Protein AF-A0A7S1DX86-F1 (afdb_monomer)

Foldseek 3Di:
DFDDQDDDVLQQFAFQVNLCVLQVWDWLADPLLRLVFTAPAEAEPPDDQVVVQVVQQDPPVPPPPPPDPLVPQDPVNLVVLVVLQCVQPPPNPQKHFLVCLCVSCVVSVHRDDSVLSVVLVPPDVPVVPPRIDGSVRSSVSVSVVVPDDDNDPDHAYEYEYAQVPVVNVVSVQVQCLDPSGGHHRAYEHELDDPVSDDVVVSVVRVPLSGLHIYIYHNHHRVVSVVSSVVCPPPGHDDDPSNVSSVVVVVVSCVVRDDVVVVVVVVPPDPDDPFCALVNLLVVLQVVLQVPAFEEEELCLLDLLLLQLLLVCVVSNRYAYEYEDDPVNSVSSCSSSVGDPVRHRYYHQVPDPCNVVLLVVLCVLCVVPPDDSVNSSVCSNPPSLLVSLSCCLVVVGQEYEYALPDPPCSNVVSLCSRQNFDPPDNDKAFWKFWRFRGHTATFIRAHPFAADFLCRLLRRLVQQCVLCVLSVHHAQEAQEDPDFDDPDDDDLQVRSVSSQVVNCVVPVPGNYDDPDHPCQQQQPVVVCVRVPPDDGPGTNPHRYYYYRGNVRRNVVSVVCCVVSVTDIAARFMTRGLGGGGHDHNPDGSVNSNSNVSSSSSVSVVSVVVVVVD

Nearest PDB structures (foldseek):
  7t88-assembly1_A-2  TM=9.605E-01  e=1.646E-39  Escherichia coli str. K-12 substr. MG1655
  6iox-assembly1_B  TM=9.147E-01  e=5.702E-37  Porphyromonas gingivalis ATCC 33277
  4e4r-assembly1_A-2  TM=9.134E-01  e=2.341E-32  Staphylococcus aureus subsp. aureus MRSA252
  1r5j-assembly1_A  TM=9.323E-01  e=1.615E-31  Streptococcus pyogenes
  1vmi-assembly1_A-2  TM=9.062E-01  e=8.596E-29  Escherichia coli

Radius of gyration: 32.26 Å; Cα contacts (8 Å, |Δi|>4): 1040; chains: 1; bounding box: 68×78×104 Å

Mean predicted aligned error: 15.47 Å

Structure (mmCIF, N/CA/C/O backbone):
data_AF-A0A7S1DX86-F1
#
_entry.id   AF-A0A7S1DX86-F1
#
loop_
_atom_site.group_PDB
_atom_site.id
_atom_site.type_symbol
_atom_site.label_atom_id
_atom_site.label_alt_id
_atom_site.label_comp_id
_atom_site.label_asym_id
_atom_site.label_entity_id
_atom_site.label_seq_id
_atom_site.pdbx_PDB_ins_code
_atom_site.Cartn_x
_atom_site.Cartn_y
_atom_site.Cartn_z
_atom_site.occupancy
_atom_site.B_iso_or_equiv
_atom_site.auth_seq_id
_atom_site.auth_comp_id
_atom_site.auth_asym_id
_atom_site.auth_atom_id
_atom_site.pdbx_PDB_model_num
ATOM 1 N N . TRP A 1 1 ? -12.468 -33.296 -15.228 1.00 53.78 1 TRP A N 1
ATOM 2 C CA . TRP A 1 1 ? -12.175 -32.523 -14.002 1.00 53.78 1 TRP A CA 1
ATOM 3 C C . TRP A 1 1 ? -10.923 -31.659 -14.147 1.00 53.78 1 TRP A C 1
ATOM 5 O O . TRP A 1 1 ? -10.935 -30.547 -13.643 1.00 53.78 1 TRP A O 1
ATOM 15 N N . ILE A 1 2 ? -9.904 -32.095 -14.901 1.00 43.06 2 ILE A N 1
ATOM 16 C CA . ILE A 1 2 ? -8.851 -31.226 -15.455 1.00 43.06 2 ILE A CA 1
ATOM 17 C C . ILE A 1 2 ? -9.081 -31.179 -16.971 1.00 43.06 2 ILE A C 1
ATOM 19 O O . ILE A 1 2 ? -9.134 -32.238 -17.597 1.00 43.06 2 ILE A O 1
ATOM 23 N N . ARG A 1 3 ? -9.320 -29.993 -17.547 1.00 50.56 3 ARG A N 1
ATOM 24 C CA . ARG A 1 3 ? -9.174 -29.810 -19.001 1.00 50.56 3 ARG A CA 1
ATOM 25 C C . ARG A 1 3 ? -7.678 -29.865 -19.293 1.00 50.56 3 ARG A C 1
ATOM 27 O O . ARG A 1 3 ? -6.900 -29.395 -18.467 1.00 50.56 3 ARG A O 1
ATOM 34 N N . THR A 1 4 ? -7.284 -30.490 -20.399 1.00 55.62 4 THR A N 1
ATOM 35 C CA . THR A 1 4 ? -5.900 -30.520 -20.894 1.00 55.62 4 THR A CA 1
ATOM 36 C C . THR A 1 4 ? -5.241 -29.169 -20.622 1.00 55.62 4 THR A C 1
ATOM 38 O O . THR A 1 4 ? -5.760 -28.149 -21.073 1.00 55.62 4 THR A O 1
ATOM 41 N N . MET A 1 5 ? -4.183 -29.143 -19.801 1.00 60.25 5 MET A N 1
ATOM 42 C CA . MET A 1 5 ? -3.548 -27.874 -19.453 1.00 60.25 5 MET A CA 1
ATOM 43 C C . MET A 1 5 ? -2.946 -27.278 -20.727 1.00 60.25 5 MET A C 1
ATOM 45 O O . MET A 1 5 ? -2.151 -27.963 -21.378 1.00 60.25 5 MET A O 1
ATOM 49 N N . PRO A 1 6 ? -3.329 -26.049 -21.109 1.00 65.81 6 PRO A N 1
ATOM 50 C CA . PRO A 1 6 ? -2.783 -25.412 -22.290 1.00 65.81 6 PRO A CA 1
ATOM 51 C C . PRO A 1 6 ? -1.278 -25.207 -22.123 1.00 65.81 6 PRO A C 1
ATOM 53 O O . PRO A 1 6 ? -0.773 -24.956 -21.025 1.00 65.81 6 PRO A O 1
ATOM 56 N N . VAL A 1 7 ? -0.558 -25.324 -23.234 1.00 65.62 7 VAL A N 1
ATOM 57 C CA . VAL A 1 7 ? 0.854 -24.965 -23.289 1.00 65.62 7 VAL A CA 1
ATOM 58 C C . VAL A 1 7 ? 0.942 -23.443 -23.352 1.00 65.62 7 VAL A C 1
ATOM 60 O O . VAL A 1 7 ? 0.436 -22.844 -24.294 1.00 65.62 7 VAL A O 1
ATOM 63 N N . ASP A 1 8 ? 1.586 -22.821 -22.363 1.00 67.69 8 ASP A N 1
ATOM 64 C CA . ASP A 1 8 ? 1.852 -21.380 -22.368 1.00 67.69 8 ASP A CA 1
ATOM 65 C C . ASP A 1 8 ? 3.330 -21.115 -22.703 1.00 67.69 8 ASP A C 1
ATOM 67 O O . ASP A 1 8 ? 4.223 -21.623 -22.002 1.00 67.69 8 ASP A O 1
ATOM 71 N N . PRO A 1 9 ? 3.619 -20.329 -23.756 1.00 66.12 9 PRO A N 1
ATOM 72 C CA . PRO A 1 9 ? 4.985 -20.035 -24.169 1.00 66.12 9 PRO A CA 1
ATOM 73 C C . PRO A 1 9 ? 5.786 -19.329 -23.067 1.00 66.12 9 PRO A C 1
ATOM 75 O O . PRO A 1 9 ? 6.972 -19.617 -22.913 1.00 66.12 9 PRO A O 1
ATOM 78 N N . ARG A 1 10 ? 5.160 -18.507 -22.210 1.00 70.56 10 ARG A N 1
ATOM 79 C CA . ARG A 1 10 ? 5.837 -17.800 -21.104 1.00 70.56 10 ARG A CA 1
ATOM 80 C C . ARG A 1 10 ? 6.466 -18.763 -20.096 1.00 70.56 10 ARG A C 1
ATOM 82 O O . ARG A 1 10 ? 7.484 -18.442 -19.493 1.00 70.56 10 ARG A O 1
ATOM 89 N N . ILE A 1 11 ? 5.898 -19.959 -19.925 1.00 73.94 11 ILE A N 1
ATOM 90 C CA . ILE A 1 11 ? 6.455 -21.001 -19.046 1.00 73.94 11 ILE A CA 1
ATOM 91 C C . ILE A 1 11 ? 7.601 -21.747 -19.738 1.00 73.94 11 ILE A C 1
ATOM 93 O O . ILE A 1 11 ? 8.579 -22.133 -19.086 1.00 73.94 11 ILE A O 1
ATOM 97 N N . ARG A 1 12 ? 7.492 -21.946 -21.057 1.00 71.81 12 ARG A N 1
ATOM 98 C CA . ARG A 1 12 ? 8.468 -22.703 -21.846 1.00 71.81 12 ARG A CA 1
ATOM 99 C C . ARG A 1 12 ? 9.730 -21.918 -22.190 1.00 71.81 12 ARG A C 1
ATOM 101 O O . ARG A 1 12 ? 10.782 -22.530 -22.360 1.00 71.81 12 ARG A O 1
ATOM 108 N N . ILE A 1 13 ? 9.662 -20.594 -22.276 1.00 71.25 13 ILE A N 1
ATOM 109 C CA . ILE A 1 13 ? 10.838 -19.787 -22.609 1.00 71.25 13 ILE A CA 1
ATOM 110 C C . ILE A 1 13 ? 11.836 -19.822 -21.448 1.00 71.25 13 ILE A C 1
ATOM 112 O O . ILE A 1 13 ? 11.458 -19.695 -20.286 1.00 71.25 13 ILE A O 1
ATOM 116 N N . ARG A 1 14 ? 13.126 -20.008 -21.739 1.00 77.50 14 ARG A N 1
ATOM 117 C CA . ARG A 1 14 ? 14.177 -19.999 -20.710 1.00 77.50 14 ARG A CA 1
ATOM 118 C C . ARG A 1 14 ? 14.487 -18.570 -20.280 1.00 77.50 14 ARG A C 1
ATOM 120 O O . ARG A 1 14 ? 14.616 -17.680 -21.120 1.00 77.50 14 ARG A O 1
ATOM 127 N N . THR A 1 15 ? 14.637 -18.352 -18.980 1.00 81.00 15 THR A N 1
ATOM 128 C CA . THR A 1 15 ? 15.178 -17.094 -18.463 1.00 81.00 15 THR A CA 1
ATOM 129 C C . THR A 1 15 ? 16.685 -17.046 -18.684 1.00 81.00 15 THR A C 1
ATOM 131 O O . THR A 1 15 ? 17.355 -18.078 -18.813 1.00 81.00 15 THR A O 1
ATOM 134 N N . LEU A 1 16 ? 17.253 -15.844 -18.683 1.00 84.25 16 LEU A N 1
ATOM 135 C CA . LEU A 1 16 ? 18.700 -15.682 -18.749 1.00 84.25 16 LEU A CA 1
ATOM 136 C C . LEU A 1 16 ? 19.393 -16.321 -17.537 1.00 84.25 16 LEU A C 1
ATOM 138 O O . LEU A 1 16 ? 20.502 -16.833 -17.670 1.00 84.25 16 LEU A O 1
ATOM 142 N N . ARG A 1 17 ? 18.723 -16.382 -16.377 1.00 86.31 17 ARG A N 1
ATOM 143 C CA . ARG A 1 17 ? 19.208 -17.126 -15.206 1.00 86.31 17 ARG A CA 1
ATOM 144 C C . ARG A 1 17 ? 19.349 -18.621 -15.469 1.00 86.31 17 ARG A C 1
ATOM 146 O O . ARG A 1 17 ? 20.332 -19.220 -15.043 1.00 86.31 17 ARG A O 1
ATOM 153 N N . GLU A 1 18 ? 18.389 -19.235 -16.153 1.00 82.50 18 GLU A N 1
ATOM 154 C CA . GLU A 1 18 ? 18.486 -20.652 -16.515 1.00 82.50 18 GLU A CA 1
ATOM 155 C C . GLU A 1 18 ? 19.682 -20.904 -17.435 1.00 82.50 18 GLU A C 1
ATOM 157 O O . GLU A 1 18 ? 20.451 -21.834 -17.191 1.00 82.50 18 GLU A O 1
ATOM 162 N N . VAL A 1 19 ? 19.883 -20.038 -18.433 1.00 84.12 19 VAL A N 1
ATOM 163 C CA . VAL A 1 19 ? 21.041 -20.106 -19.337 1.00 84.12 19 VAL A CA 1
ATOM 164 C C . VAL A 1 19 ? 22.348 -19.924 -18.560 1.00 84.12 19 VAL A C 1
ATOM 166 O O . VAL A 1 19 ? 23.254 -20.748 -18.676 1.00 84.12 19 VAL A O 1
ATOM 169 N N . ALA A 1 20 ? 22.429 -18.906 -17.701 1.00 87.62 20 ALA A N 1
ATOM 170 C CA . ALA A 1 20 ? 23.599 -18.626 -16.875 1.00 87.62 20 ALA A CA 1
ATOM 171 C C . ALA A 1 20 ? 23.977 -19.810 -15.973 1.00 87.62 20 ALA A C 1
ATOM 173 O O . ALA A 1 20 ? 25.145 -20.193 -15.913 1.00 87.62 20 ALA A O 1
ATOM 174 N N . ASN A 1 21 ? 22.989 -20.421 -15.312 1.00 85.50 21 ASN A N 1
ATOM 175 C CA . ASN A 1 21 ? 23.203 -21.551 -14.410 1.00 85.50 21 ASN A CA 1
ATOM 176 C C . ASN A 1 21 ? 23.765 -22.774 -15.135 1.00 85.50 21 ASN A C 1
ATOM 178 O O . ASN A 1 21 ? 24.644 -23.445 -14.600 1.00 85.50 21 ASN A O 1
ATOM 182 N N . VAL A 1 22 ? 23.273 -23.074 -16.341 1.00 80.94 22 VAL A N 1
ATOM 183 C CA . VAL A 1 22 ? 23.769 -24.232 -17.095 1.00 80.94 22 VAL A CA 1
ATOM 184 C C . VAL A 1 22 ? 25.168 -23.984 -17.647 1.00 80.94 22 VAL A C 1
ATOM 186 O O . VAL A 1 22 ? 26.001 -24.888 -17.648 1.00 80.94 22 VAL A O 1
ATOM 189 N N . LEU A 1 23 ? 25.453 -22.757 -18.076 1.00 84.38 23 LEU A N 1
ATOM 190 C CA . LEU A 1 23 ? 26.780 -22.401 -18.568 1.00 84.38 23 LEU A CA 1
ATOM 191 C C . LEU A 1 23 ? 27.818 -22.233 -17.451 1.00 84.38 23 LEU A C 1
ATOM 193 O O . LEU A 1 23 ? 29.010 -22.180 -17.746 1.00 84.38 23 LEU A O 1
ATOM 197 N N . GLY A 1 24 ? 27.391 -22.137 -16.187 1.00 87.06 24 GLY A N 1
ATOM 198 C CA . GLY A 1 24 ? 28.270 -21.744 -15.086 1.00 87.06 24 GLY A CA 1
ATOM 199 C C . GLY A 1 24 ? 28.782 -20.310 -15.250 1.00 87.06 24 GLY A C 1
ATOM 200 O O . GLY A 1 24 ? 29.927 -20.017 -14.911 1.00 87.06 24 GLY A O 1
ATOM 201 N N . ALA A 1 25 ? 27.957 -19.432 -15.828 1.00 89.88 25 ALA A N 1
ATOM 202 C CA . ALA A 1 25 ? 28.346 -18.076 -16.179 1.00 89.88 25 ALA A CA 1
ATOM 203 C C . ALA A 1 25 ? 28.514 -17.183 -14.949 1.00 89.88 25 ALA A C 1
ATOM 205 O O . ALA A 1 25 ? 27.690 -17.179 -14.032 1.00 89.88 25 ALA A O 1
ATOM 206 N N . GLN A 1 26 ? 29.570 -16.372 -14.961 1.00 92.50 26 GLN A N 1
ATOM 207 C CA . GLN A 1 26 ? 29.773 -15.322 -13.977 1.00 92.50 26 GLN A CA 1
ATOM 208 C C . GLN A 1 26 ? 29.007 -14.073 -14.412 1.00 92.50 26 GLN A C 1
ATOM 210 O O . GLN A 1 26 ? 29.209 -13.560 -15.510 1.00 92.50 26 GLN A O 1
ATOM 215 N N . VAL A 1 27 ? 28.157 -13.554 -13.532 1.00 91.06 27 VAL A N 1
ATOM 216 C CA . VAL A 1 27 ? 27.416 -12.314 -13.781 1.00 91.06 27 VAL A CA 1
ATOM 217 C C . VAL A 1 27 ? 28.327 -11.131 -13.469 1.00 91.06 27 VAL A C 1
ATOM 219 O O . VAL A 1 27 ? 28.878 -11.033 -12.370 1.00 91.06 27 VAL A O 1
ATOM 222 N N . LEU A 1 28 ? 28.522 -10.251 -14.447 1.00 88.94 28 LEU A N 1
ATOM 223 C CA . LEU A 1 28 ? 29.328 -9.041 -14.299 1.00 88.94 28 LEU A CA 1
ATOM 224 C C . LEU A 1 28 ? 28.473 -7.856 -13.842 1.00 88.94 28 LEU A C 1
ATOM 226 O O . LEU A 1 28 ? 28.919 -7.105 -12.975 1.00 88.94 28 LEU A O 1
ATOM 230 N N . CYS A 1 29 ? 27.256 -7.732 -14.380 1.00 87.50 29 CYS A N 1
ATOM 231 C CA . CYS A 1 29 ? 26.231 -6.771 -13.967 1.00 87.50 29 CYS A CA 1
ATOM 232 C C . CYS A 1 29 ? 24.814 -7.283 -14.307 1.00 87.50 29 CYS A C 1
ATOM 234 O O . CYS A 1 29 ? 24.656 -8.257 -15.047 1.00 87.50 29 CYS A O 1
ATOM 236 N N . GLY A 1 30 ? 23.783 -6.630 -13.759 1.00 82.75 30 GLY A N 1
ATOM 237 C CA . GLY A 1 30 ? 22.378 -6.929 -14.067 1.00 82.75 30 GLY A CA 1
ATOM 238 C C . GLY A 1 30 ? 21.808 -8.180 -13.381 1.00 82.75 30 GLY A C 1
ATOM 239 O O . GLY A 1 30 ? 21.015 -8.913 -13.970 1.00 82.75 30 GLY A O 1
ATOM 240 N N . GLN A 1 31 ? 22.234 -8.461 -12.142 1.00 83.50 31 GLN A N 1
ATOM 241 C CA . GLN A 1 31 ? 21.827 -9.654 -11.383 1.00 83.50 31 GLN A CA 1
ATOM 242 C C . GLN A 1 31 ? 20.303 -9.752 -11.190 1.00 83.50 31 GLN A C 1
ATOM 244 O O . GLN A 1 31 ? 19.738 -10.850 -11.249 1.00 83.50 31 GLN A O 1
ATOM 249 N N . GLU A 1 32 ? 19.648 -8.616 -10.948 1.00 76.44 32 GLU A N 1
ATOM 250 C CA . GLU A 1 32 ? 18.211 -8.524 -10.666 1.00 76.44 32 GLU A CA 1
ATOM 251 C C . GLU A 1 32 ? 17.365 -8.812 -11.913 1.00 76.44 32 GLU A C 1
ATOM 253 O O . GLU A 1 32 ? 16.286 -9.391 -11.815 1.00 76.44 32 GLU A O 1
ATOM 258 N N . GLN A 1 33 ? 17.895 -8.513 -13.100 1.00 77.69 33 GLN A N 1
ATOM 259 C CA . GLN A 1 33 ? 17.188 -8.655 -14.368 1.00 77.69 33 GLN A CA 1
ATOM 260 C C . GLN A 1 33 ? 17.368 -10.040 -15.027 1.00 77.69 33 GLN A C 1
ATOM 262 O O . GLN A 1 33 ? 16.812 -10.295 -16.093 1.00 77.69 33 GLN A O 1
ATOM 267 N N . LEU A 1 34 ? 18.125 -10.967 -14.423 1.00 81.44 34 LEU A N 1
ATOM 268 C CA . LEU A 1 34 ? 18.351 -12.309 -14.995 1.00 81.44 34 LEU A CA 1
ATOM 269 C C . LEU A 1 34 ? 17.083 -13.172 -15.064 1.00 81.44 34 LEU A C 1
ATOM 271 O O . LEU A 1 34 ? 16.977 -14.035 -15.934 1.00 81.44 34 LEU A O 1
ATOM 275 N N . ASP A 1 35 ? 16.158 -12.984 -14.123 1.00 76.38 35 ASP A N 1
ATOM 276 C CA . ASP A 1 35 ? 14.914 -13.761 -14.047 1.00 76.38 35 ASP A CA 1
ATOM 277 C C . ASP A 1 35 ? 13.765 -13.128 -14.841 1.00 76.38 35 ASP A C 1
ATOM 279 O O . ASP A 1 35 ? 12.848 -13.837 -15.255 1.00 76.38 35 ASP A O 1
ATOM 283 N N . SER A 1 36 ? 13.812 -11.811 -15.065 1.00 70.31 36 SER A N 1
ATOM 284 C CA . SER A 1 36 ? 12.827 -11.078 -15.867 1.00 70.31 36 SER A CA 1
ATOM 285 C C . SER A 1 36 ? 13.164 -11.068 -17.361 1.00 70.31 36 SER A C 1
ATOM 287 O O . SER A 1 36 ? 12.264 -10.918 -18.191 1.00 70.31 36 SER A O 1
ATOM 289 N N . ASN A 1 37 ? 14.436 -11.265 -17.727 1.00 75.12 37 ASN A N 1
ATOM 290 C CA . ASN A 1 37 ? 14.856 -11.396 -19.117 1.00 75.12 37 ASN A CA 1
ATOM 291 C C . ASN A 1 37 ? 14.792 -12.841 -19.607 1.00 75.12 37 ASN A C 1
ATOM 293 O O . ASN A 1 37 ? 15.266 -13.781 -18.966 1.00 75.12 37 ASN A O 1
ATOM 297 N N . HIS A 1 38 ? 14.234 -12.985 -20.801 1.00 74.75 38 HIS A N 1
ATOM 298 C CA . HIS A 1 38 ? 14.025 -14.255 -21.470 1.00 74.75 38 HIS A CA 1
ATOM 299 C C . HIS A 1 38 ? 15.000 -14.388 -22.640 1.00 74.75 38 HIS A C 1
ATOM 301 O O . HIS A 1 38 ? 15.419 -13.394 -23.232 1.00 74.75 38 HIS A O 1
ATOM 307 N N . VAL A 1 39 ? 15.373 -15.612 -22.991 1.00 71.06 39 VAL A N 1
ATOM 308 C CA . VAL A 1 39 ? 16.218 -15.868 -24.160 1.00 71.06 39 VAL A CA 1
ATOM 309 C C . VAL A 1 39 ? 15.347 -16.505 -25.229 1.00 71.06 39 VAL A C 1
ATOM 311 O O . VAL A 1 39 ? 15.033 -17.691 -25.147 1.00 71.06 39 VAL A O 1
ATOM 314 N N . GLY A 1 40 ? 14.910 -15.685 -26.189 1.00 64.00 40 GLY A N 1
ATOM 315 C CA . GLY A 1 40 ? 14.110 -16.141 -27.329 1.00 64.00 40 GLY A CA 1
ATOM 316 C C . GLY A 1 40 ? 14.931 -16.319 -28.605 1.00 64.00 40 GLY A C 1
ATOM 317 O O . GLY A 1 40 ? 14.707 -17.272 -29.340 1.00 64.00 40 GLY A O 1
ATOM 318 N N . LYS A 1 41 ? 15.922 -15.447 -28.830 1.00 70.69 41 LYS A N 1
ATOM 319 C CA . LYS A 1 41 ? 16.860 -15.503 -29.964 1.00 70.69 41 LYS A CA 1
ATOM 320 C C . LYS A 1 41 ? 18.290 -15.412 -29.442 1.00 70.69 41 LYS A C 1
ATOM 322 O O . LYS A 1 41 ? 18.547 -14.684 -28.484 1.00 70.69 41 LYS A O 1
ATOM 327 N N . MET A 1 42 ? 19.217 -16.120 -30.076 1.00 77.69 42 MET A N 1
ATOM 328 C CA . MET A 1 42 ? 20.650 -16.001 -29.813 1.00 77.69 42 MET A CA 1
ATOM 329 C C . MET A 1 42 ? 21.354 -15.525 -31.080 1.00 77.69 42 MET A C 1
ATOM 331 O O . MET A 1 42 ? 21.100 -16.056 -32.157 1.00 77.69 42 MET A O 1
ATOM 335 N N . ILE A 1 43 ? 22.239 -14.540 -30.948 1.00 80.44 43 ILE A N 1
ATOM 336 C CA . ILE A 1 43 ? 23.047 -14.019 -32.052 1.00 80.44 43 ILE A CA 1
ATOM 337 C C . ILE A 1 43 ? 24.514 -14.058 -31.648 1.00 80.44 43 ILE A C 1
ATOM 339 O O . ILE A 1 43 ? 24.879 -13.595 -30.568 1.00 80.44 43 ILE A O 1
ATOM 343 N N . VAL A 1 44 ? 25.361 -14.580 -32.531 1.00 80.31 44 VAL A N 1
ATOM 344 C CA . VAL A 1 44 ? 26.811 -14.558 -32.343 1.00 80.31 44 VAL A CA 1
ATOM 345 C C . VAL A 1 44 ? 27.367 -13.247 -32.910 1.00 80.31 44 VAL A C 1
ATOM 347 O O . VAL A 1 44 ? 27.252 -12.961 -34.098 1.00 80.31 44 VAL A O 1
ATOM 350 N N . GLY A 1 45 ? 27.968 -12.428 -32.050 1.00 77.25 45 GLY A N 1
ATOM 351 C CA . GLY A 1 45 ? 28.491 -11.094 -32.347 1.00 77.25 45 GLY A CA 1
ATOM 352 C C . GLY A 1 45 ? 29.858 -11.098 -33.033 1.00 77.25 45 GLY A C 1
ATOM 353 O O . GLY A 1 45 ? 30.768 -10.404 -32.581 1.00 77.25 45 GLY A O 1
ATOM 354 N N . THR A 1 46 ? 30.023 -11.886 -34.096 1.00 75.31 46 THR A N 1
ATOM 355 C CA . THR A 1 46 ? 31.255 -11.929 -34.910 1.00 75.31 46 THR A CA 1
ATOM 356 C C . THR A 1 46 ? 31.294 -10.834 -35.975 1.00 75.31 46 THR A C 1
ATOM 358 O O . THR A 1 46 ? 32.380 -10.421 -36.379 1.00 75.31 46 THR A O 1
ATOM 361 N N . LEU A 1 47 ? 30.130 -10.315 -36.375 1.00 76.75 47 LEU A N 1
ATOM 362 C CA . LEU A 1 47 ? 29.971 -9.274 -37.393 1.00 76.75 47 LEU A CA 1
ATOM 363 C C . LEU A 1 47 ? 30.544 -7.910 -36.966 1.00 76.75 47 LEU A C 1
ATOM 365 O O . LEU A 1 47 ? 30.877 -7.678 -35.795 1.00 76.75 47 LEU A O 1
ATOM 369 N N . GLN A 1 48 ? 30.650 -6.983 -37.924 1.00 84.19 48 GLN A N 1
ATOM 370 C CA . GLN A 1 48 ? 30.860 -5.573 -37.600 1.00 84.19 48 GLN A CA 1
ATOM 371 C C . GLN A 1 48 ? 29.638 -5.023 -36.855 1.00 84.19 48 GLN A C 1
ATOM 373 O O . GLN A 1 48 ? 28.522 -5.512 -37.017 1.00 84.19 48 GLN A O 1
ATOM 378 N N . VAL A 1 49 ? 29.849 -4.002 -36.020 1.00 87.62 49 VAL A N 1
ATOM 379 C CA . VAL A 1 49 ? 28.801 -3.459 -35.139 1.00 87.62 49 VAL A CA 1
ATOM 380 C C . VAL A 1 49 ? 27.551 -3.039 -35.920 1.00 87.62 49 VAL A C 1
ATOM 382 O O . VAL A 1 49 ? 26.446 -3.337 -35.480 1.00 87.62 49 VAL A O 1
ATOM 385 N N . ALA A 1 50 ? 27.711 -2.390 -37.077 1.00 82.56 50 ALA A N 1
ATOM 386 C CA . ALA A 1 50 ? 26.583 -1.942 -37.895 1.00 82.56 50 ALA A CA 1
ATOM 387 C C . ALA A 1 50 ? 25.709 -3.116 -38.371 1.00 82.56 50 ALA A C 1
ATOM 389 O O . ALA A 1 50 ? 24.494 -3.093 -38.175 1.00 82.56 50 ALA A O 1
ATOM 390 N N . ASP A 1 51 ? 26.333 -4.168 -38.903 1.00 79.25 51 ASP A N 1
ATOM 391 C CA . ASP A 1 51 ? 25.634 -5.363 -39.388 1.00 79.25 51 ASP A CA 1
ATOM 392 C C . ASP A 1 51 ? 24.987 -6.143 -38.238 1.00 79.25 51 ASP A C 1
ATOM 394 O O . ASP A 1 51 ? 23.869 -6.640 -38.360 1.00 79.25 51 ASP A O 1
ATOM 398 N N . LEU A 1 52 ? 25.663 -6.214 -37.085 1.00 81.38 52 LEU A N 1
ATOM 399 C CA . LEU A 1 52 ? 25.122 -6.846 -35.884 1.00 81.38 52 LEU A CA 1
ATOM 400 C C . LEU A 1 52 ? 23.866 -6.121 -35.386 1.00 81.38 52 LEU A C 1
ATOM 402 O O . LEU A 1 52 ? 22.880 -6.770 -35.043 1.00 81.38 52 LEU A O 1
ATOM 406 N N . LEU A 1 53 ? 23.890 -4.786 -35.345 1.00 84.25 53 LEU A N 1
ATOM 407 C CA . LEU A 1 53 ? 22.728 -3.995 -34.944 1.00 84.25 53 LEU A CA 1
ATOM 408 C C . LEU A 1 53 ? 21.584 -4.138 -35.948 1.00 84.25 53 LEU A C 1
ATOM 410 O O . LEU A 1 53 ? 20.441 -4.262 -35.517 1.00 84.25 53 LEU A O 1
ATOM 414 N N . HIS A 1 54 ? 21.878 -4.197 -37.250 1.00 79.69 54 HIS A N 1
ATOM 415 C CA . HIS A 1 54 ? 20.871 -4.488 -38.269 1.00 79.69 54 HIS A CA 1
ATOM 416 C C . HIS A 1 54 ? 20.240 -5.868 -38.048 1.00 79.69 54 HIS A C 1
ATOM 418 O O . HIS A 1 54 ? 19.024 -5.984 -38.039 1.00 79.69 54 HIS A O 1
ATOM 424 N N . LEU A 1 55 ? 21.037 -6.906 -37.783 1.00 77.25 55 LEU A N 1
ATOM 425 C CA . LEU A 1 55 ? 20.541 -8.267 -37.538 1.00 77.25 55 LEU A CA 1
ATOM 426 C C . LEU A 1 55 ? 19.687 -8.390 -36.260 1.00 77.25 55 LEU A C 1
ATOM 428 O O . LEU A 1 55 ? 18.822 -9.265 -36.156 1.00 77.25 55 LEU A O 1
ATOM 432 N N . ILE A 1 56 ? 19.951 -7.540 -35.264 1.00 76.88 56 ILE A N 1
ATOM 433 C CA . ILE A 1 56 ? 19.124 -7.431 -34.057 1.00 76.88 56 ILE A CA 1
ATOM 434 C C . ILE A 1 56 ? 17.833 -6.652 -34.354 1.00 76.88 56 ILE A C 1
ATOM 436 O O . ILE A 1 56 ? 16.783 -7.032 -33.841 1.00 76.88 56 ILE A O 1
ATOM 440 N N . ALA A 1 57 ? 17.918 -5.579 -35.150 1.00 74.06 57 ALA A N 1
ATOM 441 C CA . ALA A 1 57 ? 16.805 -4.704 -35.527 1.00 74.06 57 ALA A CA 1
ATOM 442 C C . ALA A 1 57 ? 15.798 -5.376 -36.468 1.00 74.06 57 ALA A C 1
ATOM 444 O O . ALA A 1 57 ? 14.599 -5.110 -36.382 1.00 74.06 57 ALA A O 1
ATOM 445 N N . ASP A 1 58 ? 16.298 -6.230 -37.355 1.00 67.00 58 ASP A N 1
ATOM 446 C CA . ASP A 1 58 ? 15.524 -6.880 -38.396 1.00 67.00 58 ASP A CA 1
ATOM 447 C C . ASP A 1 58 ? 14.591 -7.942 -37.795 1.00 67.00 58 ASP A C 1
ATOM 449 O O . ASP A 1 58 ? 15.022 -9.001 -37.318 1.00 67.00 58 ASP A O 1
ATOM 453 N N . ARG A 1 59 ? 13.295 -7.608 -37.776 1.00 50.19 59 ARG A N 1
ATOM 454 C CA . ARG A 1 59 ? 12.212 -8.498 -37.343 1.00 50.19 59 ARG A CA 1
ATOM 455 C C . ARG A 1 59 ? 11.829 -9.509 -38.428 1.00 50.19 59 ARG A C 1
ATOM 457 O O . ARG A 1 59 ? 11.306 -10.555 -38.066 1.00 50.19 59 ARG A O 1
ATOM 464 N N . ASP A 1 60 ? 12.152 -9.222 -39.692 1.00 37.84 60 ASP A N 1
ATOM 465 C CA . ASP A 1 60 ? 11.771 -10.000 -40.879 1.00 37.84 60 ASP A CA 1
ATOM 466 C C . ASP A 1 60 ? 12.925 -10.887 -41.397 1.00 37.84 60 ASP A C 1
ATOM 468 O O . ASP A 1 60 ? 12.751 -11.702 -42.303 1.00 37.84 60 ASP A O 1
ATOM 472 N N . ALA A 1 61 ? 14.105 -10.828 -40.768 1.00 40.56 61 ALA A N 1
ATOM 473 C CA . ALA A 1 61 ? 15.231 -11.740 -41.008 1.00 40.56 61 ALA A CA 1
ATOM 474 C C . ALA A 1 61 ? 14.973 -13.210 -40.588 1.00 40.56 61 ALA A C 1
ATOM 476 O O . ALA A 1 61 ? 15.931 -13.964 -40.387 1.00 40.56 61 ALA A O 1
ATOM 477 N N . GLU A 1 62 ? 13.711 -13.631 -40.454 1.00 38.25 62 GLU A N 1
ATOM 478 C CA . GLU A 1 62 ? 13.317 -15.044 -40.390 1.00 38.25 62 GLU A CA 1
ATOM 479 C C . GLU A 1 62 ? 13.551 -15.769 -41.729 1.00 38.25 62 GLU A C 1
ATOM 481 O O . GLU A 1 62 ? 13.807 -16.970 -41.713 1.00 38.25 62 GLU A O 1
ATOM 486 N N . GLU A 1 63 ? 13.587 -15.071 -42.873 1.00 32.12 63 GLU A N 1
ATOM 487 C CA . GLU A 1 63 ? 13.650 -15.745 -44.186 1.00 32.12 63 GLU A CA 1
ATOM 488 C C . GLU A 1 63 ? 15.004 -15.686 -44.917 1.00 32.12 63 GLU A C 1
ATOM 490 O O . GLU A 1 63 ? 15.264 -16.522 -45.781 1.00 32.12 63 GLU A O 1
ATOM 495 N N . ALA A 1 64 ? 15.911 -14.761 -44.580 1.00 26.91 64 ALA A N 1
ATOM 496 C CA . ALA A 1 64 ? 17.068 -14.477 -45.447 1.00 26.91 64 ALA A CA 1
ATOM 497 C C . ALA A 1 64 ? 18.463 -14.812 -44.878 1.00 26.91 64 ALA A C 1
ATOM 499 O O . ALA A 1 64 ? 19.448 -14.684 -45.606 1.00 26.91 64 ALA A O 1
ATOM 500 N N . SER A 1 65 ? 18.597 -15.249 -43.617 1.00 27.31 65 SER A N 1
ATOM 501 C CA . SER A 1 65 ? 19.927 -15.522 -43.018 1.00 27.31 65 SER A CA 1
ATOM 502 C C . SER A 1 65 ? 20.162 -16.953 -42.528 1.00 27.31 65 SER A C 1
ATOM 504 O O . SER A 1 65 ? 21.257 -17.271 -42.061 1.00 27.31 65 SER A O 1
ATOM 506 N N . ILE A 1 66 ? 19.192 -17.853 -42.710 1.00 32.41 66 ILE A N 1
ATOM 507 C CA . ILE A 1 66 ? 19.403 -19.285 -42.494 1.00 32.41 66 ILE A CA 1
ATOM 508 C C . ILE A 1 66 ? 20.016 -19.865 -43.773 1.00 32.41 66 ILE A C 1
ATOM 510 O O . ILE 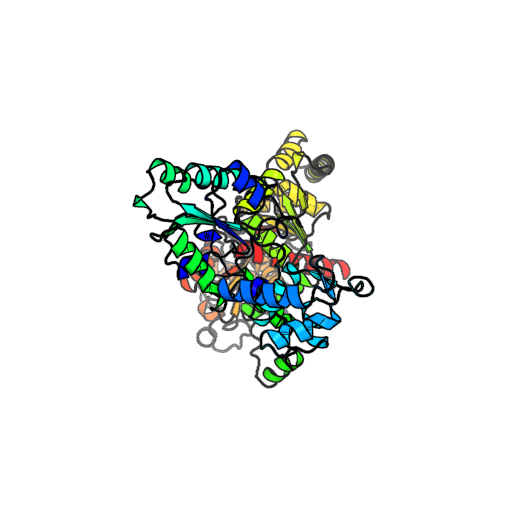A 1 66 ? 19.328 -20.398 -44.640 1.00 32.41 66 ILE A O 1
ATOM 514 N N . ALA A 1 67 ? 21.344 -19.806 -43.886 1.00 26.09 67 ALA A N 1
ATOM 515 C CA . ALA A 1 67 ? 22.020 -20.925 -44.531 1.00 26.09 67 ALA A CA 1
ATOM 516 C C . ALA A 1 67 ? 21.597 -22.181 -43.737 1.00 26.09 67 ALA A C 1
ATOM 518 O O . ALA A 1 67 ? 21.783 -22.184 -42.517 1.00 26.09 67 ALA A O 1
ATOM 519 N N . PRO A 1 68 ? 20.968 -23.202 -44.349 1.00 36.91 68 PRO A N 1
ATOM 520 C CA . PRO A 1 68 ? 20.412 -24.318 -43.601 1.00 36.91 68 PRO A CA 1
ATOM 521 C C . PRO A 1 68 ? 21.552 -25.202 -43.092 1.00 36.91 68 PRO A C 1
ATOM 523 O O . PRO A 1 68 ? 21.932 -26.180 -43.730 1.00 36.91 68 PRO A O 1
ATOM 526 N N . GLU A 1 69 ? 22.088 -24.903 -41.913 1.00 38.97 69 GLU A N 1
ATOM 527 C CA . GLU A 1 69 ? 22.520 -25.981 -41.030 1.00 38.97 69 GLU A CA 1
ATOM 528 C C . GLU A 1 69 ? 21.240 -26.616 -40.495 1.00 38.97 69 GLU A C 1
ATOM 530 O O . GLU A 1 69 ? 20.646 -26.213 -39.499 1.00 38.97 69 GLU A O 1
ATOM 535 N N . LEU A 1 70 ? 20.741 -27.556 -41.290 1.00 44.62 70 LEU A N 1
ATOM 536 C CA . LEU A 1 70 ? 19.556 -28.338 -41.014 1.00 44.62 70 LEU A CA 1
ATOM 537 C C . LEU A 1 70 ? 19.763 -29.100 -39.714 1.00 44.62 70 LEU A C 1
ATOM 539 O O . LEU A 1 70 ? 20.516 -30.071 -39.651 1.00 44.62 70 LEU A O 1
ATOM 543 N N . ASN A 1 71 ? 19.108 -28.614 -38.664 1.00 49.47 71 ASN A N 1
ATOM 544 C CA . ASN A 1 71 ? 19.165 -29.170 -37.322 1.00 49.47 71 ASN A CA 1
ATOM 545 C C . ASN A 1 71 ? 18.961 -30.694 -37.347 1.00 49.47 71 ASN A C 1
ATOM 547 O O . ASN A 1 71 ? 17.881 -31.195 -37.652 1.00 49.47 71 ASN A O 1
ATOM 551 N N . GLY A 1 72 ? 20.022 -31.438 -37.023 1.00 46.59 72 GLY A N 1
ATOM 552 C CA . GLY A 1 72 ? 19.990 -32.899 -36.914 1.00 46.59 72 GLY A CA 1
ATOM 553 C C . GLY A 1 72 ? 20.040 -33.676 -38.237 1.00 46.59 72 GLY A C 1
ATOM 554 O O . GLY A 1 72 ? 19.791 -34.886 -38.211 1.00 46.59 72 GLY A O 1
ATOM 555 N N . ILE A 1 73 ? 20.353 -33.024 -39.363 1.00 52.41 73 ILE A N 1
ATOM 556 C CA . ILE A 1 73 ? 20.588 -33.656 -40.670 1.00 52.41 73 ILE A CA 1
ATOM 557 C C . ILE A 1 73 ? 22.034 -33.361 -41.094 1.00 52.41 73 ILE A C 1
ATOM 559 O O . ILE A 1 73 ? 22.416 -32.220 -41.335 1.00 52.41 73 ILE A O 1
ATOM 563 N N . SER A 1 74 ? 22.864 -34.397 -41.142 1.00 54.84 74 SER A N 1
ATOM 564 C CA . SER A 1 74 ? 24.270 -34.316 -41.538 1.00 54.84 74 SER A CA 1
ATOM 565 C C . SER A 1 74 ? 24.432 -33.861 -42.997 1.00 54.84 74 SER A C 1
ATOM 567 O O . SER A 1 74 ? 23.551 -34.116 -43.818 1.00 54.84 74 SER A O 1
ATOM 569 N N . PRO A 1 75 ? 25.578 -33.264 -43.381 1.00 54.16 75 PRO A N 1
ATOM 570 C CA . PRO A 1 75 ? 25.829 -32.851 -44.766 1.00 54.16 75 PRO A CA 1
ATOM 571 C C . PRO A 1 75 ? 25.635 -33.972 -45.802 1.00 54.16 75 PRO A C 1
ATOM 573 O O . PRO A 1 75 ? 25.174 -33.714 -46.911 1.00 54.16 75 PRO A O 1
ATOM 576 N N . ASN A 1 76 ? 25.928 -35.223 -45.429 1.00 59.38 76 ASN A N 1
ATOM 577 C CA . ASN A 1 76 ? 25.678 -36.387 -46.280 1.00 59.38 76 ASN A CA 1
ATOM 578 C C . ASN A 1 76 ? 24.178 -36.667 -46.450 1.00 59.38 76 ASN A C 1
ATOM 580 O O . ASN A 1 76 ? 23.738 -36.941 -47.561 1.00 59.38 76 ASN A O 1
ATOM 584 N N . GLU A 1 77 ? 23.386 -36.554 -45.382 1.00 60.94 77 GLU A N 1
ATOM 585 C CA . GLU A 1 77 ? 21.930 -36.718 -45.453 1.00 60.94 77 GLU A CA 1
ATOM 586 C C . GLU A 1 77 ? 21.272 -35.575 -46.245 1.00 60.94 77 GLU A C 1
ATOM 588 O O . GLU A 1 77 ? 20.310 -35.816 -46.967 1.00 60.94 77 GLU A O 1
ATOM 593 N N . VAL A 1 78 ? 21.797 -34.343 -46.178 1.00 61.41 78 VAL A N 1
ATOM 594 C CA . VAL A 1 78 ? 21.321 -33.225 -47.019 1.00 61.41 78 VAL A CA 1
ATOM 595 C C . VAL A 1 78 ? 21.543 -33.525 -48.501 1.00 61.41 78 VAL A C 1
ATOM 597 O O . VAL A 1 78 ? 20.665 -33.270 -49.323 1.00 61.41 78 VAL A O 1
ATOM 600 N N . GLU A 1 79 ? 22.695 -34.098 -48.842 1.00 65.69 79 GLU A N 1
ATOM 601 C CA . GLU A 1 79 ? 23.024 -34.495 -50.211 1.00 65.69 79 GLU A CA 1
ATOM 602 C C . GLU A 1 79 ? 22.164 -35.677 -50.695 1.00 65.69 79 GLU A C 1
ATOM 604 O O . GLU A 1 79 ? 21.737 -35.714 -51.850 1.00 65.69 79 GLU A O 1
ATOM 609 N N . GLU A 1 80 ? 21.848 -36.630 -49.816 1.00 71.56 80 GLU A N 1
ATOM 610 C CA . GLU A 1 80 ? 20.898 -37.711 -50.106 1.00 71.56 80 GLU A CA 1
ATOM 611 C C . GLU A 1 80 ? 19.470 -37.184 -50.303 1.00 71.56 80 GLU A C 1
ATOM 613 O O . GLU A 1 80 ? 18.800 -37.568 -51.265 1.00 71.56 80 GLU A O 1
ATOM 618 N N . CYS A 1 81 ? 19.029 -36.247 -49.457 1.00 73.31 81 CYS A N 1
ATOM 619 C CA . CYS A 1 81 ? 17.738 -35.575 -49.590 1.00 73.31 81 CYS A CA 1
ATOM 620 C C . CYS A 1 81 ? 17.657 -34.777 -50.892 1.00 73.31 81 CYS A C 1
ATOM 622 O O . CYS A 1 81 ? 16.632 -34.826 -51.566 1.00 73.31 81 CYS A O 1
ATOM 624 N N . ARG A 1 82 ? 18.737 -34.091 -51.287 1.00 78.56 82 ARG A N 1
ATOM 625 C CA . ARG A 1 82 ? 18.824 -33.354 -52.555 1.00 78.56 82 ARG A CA 1
ATOM 626 C C . ARG A 1 82 ? 18.693 -34.285 -53.755 1.00 78.56 82 ARG A C 1
ATOM 628 O O . ARG A 1 82 ? 17.851 -34.045 -54.612 1.00 78.56 82 ARG A O 1
ATOM 635 N N . LYS A 1 83 ? 19.431 -35.398 -53.771 1.00 77.81 83 LYS A N 1
ATOM 636 C CA . LYS A 1 83 ? 19.337 -36.415 -54.836 1.00 77.81 83 LYS A CA 1
ATOM 637 C C . LYS A 1 83 ? 17.954 -37.051 -54.920 1.00 77.81 83 LYS A C 1
ATOM 639 O O . LYS A 1 83 ? 17.474 -37.339 -56.015 1.00 77.81 83 LYS A O 1
ATOM 644 N N . ALA A 1 84 ? 17.316 -37.297 -53.776 1.00 79.94 84 ALA A N 1
ATOM 645 C CA . ALA A 1 84 ? 15.948 -37.792 -53.747 1.00 79.94 84 ALA A CA 1
ATOM 646 C C . ALA A 1 84 ? 14.971 -36.733 -54.266 1.00 79.94 84 ALA A C 1
ATOM 648 O O . ALA A 1 84 ? 14.149 -37.060 -55.107 1.00 79.94 84 ALA A O 1
ATOM 649 N N . PHE A 1 85 ? 15.090 -35.477 -53.843 1.00 80.62 85 PHE A N 1
ATOM 650 C CA . PHE A 1 85 ? 14.220 -34.385 -54.277 1.00 80.62 85 PHE A CA 1
ATOM 651 C C . PHE A 1 85 ? 14.328 -34.120 -55.790 1.00 80.62 85 PHE A C 1
ATOM 653 O O . PHE A 1 85 ? 13.317 -34.104 -56.487 1.00 80.62 85 PHE A O 1
ATOM 660 N N . GLU A 1 86 ? 15.548 -34.039 -56.330 1.00 80.19 86 GLU A N 1
ATOM 661 C CA . GLU A 1 86 ? 15.813 -33.849 -57.767 1.00 80.19 86 GLU A CA 1
ATOM 662 C C . GLU A 1 86 ? 15.253 -34.984 -58.636 1.00 80.19 86 GLU A C 1
ATOM 664 O O . GLU A 1 86 ? 14.870 -34.767 -59.782 1.00 80.19 86 GLU A O 1
ATOM 669 N N . LYS A 1 87 ? 15.154 -36.208 -58.102 1.00 81.88 87 LYS A N 1
ATOM 670 C CA . LYS A 1 87 ? 14.569 -37.346 -58.826 1.00 81.88 87 LYS A CA 1
ATOM 671 C C . LYS A 1 87 ? 13.058 -37.196 -59.052 1.00 81.88 87 LYS A C 1
ATOM 673 O O . LYS A 1 87 ? 12.526 -37.810 -59.978 1.00 81.88 87 LYS A O 1
ATOM 678 N N . PHE A 1 88 ? 12.376 -36.432 -58.202 1.00 79.31 88 PHE A N 1
ATOM 679 C CA . PHE A 1 88 ? 10.931 -36.202 -58.275 1.00 79.31 88 PHE A CA 1
ATOM 680 C C . PHE A 1 88 ? 10.581 -34.820 -58.845 1.00 79.31 88 PHE A C 1
ATOM 682 O O . PHE A 1 88 ? 9.457 -34.624 -59.297 1.00 79.31 88 PHE A O 1
ATOM 689 N N . ASP A 1 89 ? 11.547 -33.905 -58.949 1.00 81.25 89 ASP A N 1
ATOM 690 C CA . ASP A 1 89 ? 11.441 -32.684 -59.752 1.00 81.25 89 ASP A CA 1
ATOM 691 C C . ASP A 1 89 ? 11.540 -33.011 -61.257 1.00 81.25 89 ASP A C 1
ATOM 693 O O . ASP A 1 89 ? 12.571 -32.844 -61.914 1.00 81.25 89 ASP A O 1
ATOM 697 N N . LYS A 1 90 ? 10.436 -33.508 -61.832 1.00 75.19 90 LYS A N 1
ATOM 698 C CA . LYS A 1 90 ? 10.355 -33.929 -63.248 1.00 75.19 90 LYS A CA 1
ATOM 699 C C . LYS A 1 90 ? 10.670 -32.808 -64.244 1.00 75.19 90 LYS A C 1
ATOM 701 O O . LYS A 1 90 ? 10.937 -33.102 -65.411 1.00 75.19 90 LYS A O 1
ATOM 706 N N . HIS A 1 91 ? 10.599 -31.549 -63.816 1.00 73.06 91 HIS A N 1
ATOM 707 C CA . HIS A 1 91 ? 10.770 -30.373 -64.666 1.00 73.06 91 HIS A CA 1
ATOM 708 C C . HIS A 1 91 ? 12.100 -29.640 -64.431 1.00 73.06 91 HIS A C 1
ATOM 710 O O . HIS A 1 91 ? 12.391 -28.702 -65.173 1.00 73.06 91 HIS A O 1
ATOM 716 N N . MET A 1 92 ? 12.915 -30.085 -63.466 1.00 68.88 92 MET A N 1
ATOM 717 C CA . MET A 1 92 ? 14.156 -29.435 -63.023 1.00 68.88 92 MET A CA 1
ATOM 718 C C . MET A 1 92 ? 13.968 -27.944 -62.701 1.00 68.88 92 MET A C 1
ATOM 720 O O . MET A 1 92 ? 14.804 -27.110 -63.054 1.00 68.88 92 MET A O 1
ATOM 724 N N . ASN A 1 93 ? 12.838 -27.590 -62.087 1.00 69.12 93 ASN A N 1
ATOM 725 C CA . ASN A 1 93 ? 12.493 -26.209 -61.739 1.00 69.12 93 ASN A CA 1
ATOM 726 C C . ASN A 1 93 ? 12.655 -25.903 -60.237 1.00 69.12 93 ASN A C 1
ATOM 728 O O . ASN A 1 93 ? 12.330 -24.800 -59.804 1.00 69.12 93 ASN A O 1
ATOM 732 N N . GLY A 1 94 ? 13.181 -26.848 -59.455 1.00 70.31 94 GLY A N 1
ATOM 733 C CA . GLY A 1 94 ? 13.385 -26.733 -58.013 1.00 70.31 94 GLY A CA 1
ATOM 734 C C . GLY A 1 94 ? 12.125 -26.979 -57.179 1.00 70.31 94 GLY A C 1
ATOM 735 O O . GLY A 1 94 ? 12.126 -26.663 -55.986 1.00 70.31 94 GLY A O 1
ATOM 736 N N . LEU A 1 95 ? 11.064 -27.523 -57.786 1.00 75.12 95 LEU A N 1
ATOM 737 C CA . LEU A 1 95 ? 9.749 -27.711 -57.176 1.00 75.12 95 LEU A CA 1
ATOM 738 C C . LEU A 1 95 ? 9.278 -29.165 -57.322 1.00 75.12 95 LEU A C 1
ATOM 740 O O . LEU A 1 95 ? 9.400 -29.770 -58.384 1.00 75.12 95 LEU A O 1
ATOM 744 N N . VAL A 1 96 ? 8.685 -29.718 -56.264 1.00 77.44 96 VAL A N 1
ATOM 745 C CA . VAL A 1 96 ? 8.048 -31.047 -56.270 1.00 77.44 96 VAL A CA 1
ATOM 746 C C . VAL A 1 96 ? 6.575 -30.893 -55.922 1.00 77.44 96 VAL A C 1
ATOM 748 O O . VAL A 1 96 ? 6.232 -30.125 -55.032 1.00 77.44 96 VAL A O 1
ATOM 751 N N . ASP A 1 97 ? 5.687 -31.604 -56.613 1.00 79.81 97 ASP A N 1
ATOM 752 C CA . ASP A 1 97 ? 4.256 -31.591 -56.291 1.00 79.81 97 ASP A CA 1
ATOM 753 C C . ASP A 1 97 ? 4.011 -32.080 -54.853 1.00 79.81 97 ASP A C 1
ATOM 755 O O . ASP A 1 97 ? 4.570 -33.094 -54.420 1.00 79.81 97 ASP A O 1
ATOM 759 N N . VAL A 1 98 ? 3.168 -31.369 -54.101 1.00 76.50 98 VAL A N 1
ATOM 760 C CA . VAL A 1 98 ? 2.856 -31.696 -52.700 1.00 76.50 98 VAL A CA 1
ATOM 761 C C . VAL A 1 98 ? 2.309 -33.124 -52.537 1.00 76.50 98 VAL A C 1
ATOM 763 O O . VAL A 1 98 ? 2.574 -33.788 -51.532 1.00 76.50 98 VAL A O 1
ATOM 766 N N . HIS A 1 99 ? 1.614 -33.658 -53.545 1.00 79.19 99 HIS A N 1
ATOM 767 C CA . HIS A 1 99 ? 1.126 -35.039 -53.568 1.00 79.19 99 HIS A CA 1
ATOM 768 C C . HIS A 1 99 ? 2.240 -36.079 -53.770 1.00 79.19 99 HIS A C 1
ATOM 770 O O . HIS A 1 99 ? 2.060 -37.255 -53.433 1.00 79.19 99 HIS A O 1
ATOM 776 N N . GLU A 1 100 ? 3.398 -35.669 -54.291 1.00 79.25 100 GLU A N 1
ATOM 777 C CA . GLU A 1 100 ? 4.570 -36.523 -54.509 1.00 79.25 100 GLU A CA 1
ATOM 778 C C . GLU A 1 100 ? 5.538 -36.511 -53.312 1.00 79.25 100 GLU A C 1
ATOM 780 O O . GLU A 1 100 ? 6.290 -37.471 -53.132 1.00 79.25 100 GLU A O 1
ATOM 785 N N . VAL A 1 101 ? 5.452 -35.519 -52.417 1.00 79.12 101 VAL A N 1
ATOM 786 C CA . VAL A 1 101 ? 6.284 -35.411 -51.199 1.00 79.12 101 VAL A CA 1
ATOM 787 C C . VAL A 1 101 ? 6.268 -36.682 -50.325 1.00 79.12 101 VAL A C 1
ATOM 789 O O . VAL A 1 101 ? 7.352 -37.157 -49.973 1.00 79.12 101 VAL A O 1
ATOM 792 N N . PRO A 1 102 ? 5.120 -37.339 -50.039 1.00 80.25 102 PRO A N 1
ATOM 793 C CA . PRO A 1 102 ? 5.106 -38.609 -49.298 1.00 80.25 102 PRO A CA 1
ATOM 794 C C . PRO A 1 102 ? 5.887 -39.747 -49.976 1.00 80.25 102 PRO A C 1
ATOM 796 O O . PRO A 1 102 ? 6.287 -40.717 -49.330 1.00 80.25 102 PRO A O 1
ATOM 799 N N . GLN A 1 103 ? 6.063 -39.690 -51.298 1.00 79.75 103 GLN A N 1
ATOM 800 C CA . GLN A 1 103 ? 6.843 -40.677 -52.048 1.00 79.75 103 GLN A CA 1
ATOM 801 C C . GLN A 1 103 ? 8.342 -40.377 -51.950 1.00 79.75 103 GLN A C 1
ATOM 803 O O . GLN A 1 103 ? 9.125 -41.309 -51.762 1.00 79.75 103 GLN A O 1
ATOM 808 N N . VAL A 1 104 ? 8.729 -39.094 -51.991 1.00 82.06 104 VAL A N 1
ATOM 809 C CA . VAL A 1 104 ? 10.114 -38.651 -51.745 1.00 82.06 104 VAL A CA 1
ATOM 810 C C . VAL A 1 104 ? 10.562 -39.059 -50.340 1.00 82.06 104 VAL A C 1
ATOM 812 O O . VAL A 1 104 ? 11.628 -39.649 -50.177 1.00 82.06 104 VAL A O 1
ATOM 815 N N . MET A 1 105 ? 9.720 -38.828 -49.328 1.00 77.25 105 MET A N 1
ATOM 816 C CA . MET A 1 105 ? 10.022 -39.184 -47.936 1.00 77.25 105 MET A CA 1
ATOM 817 C C . MET A 1 105 ? 10.162 -40.703 -47.743 1.00 77.25 105 MET A C 1
ATOM 819 O O . MET A 1 105 ? 11.121 -41.154 -47.114 1.00 77.25 105 MET A O 1
ATOM 823 N N . ARG A 1 106 ? 9.298 -41.513 -48.377 1.00 78.38 106 ARG A N 1
ATOM 824 C CA . ARG A 1 106 ? 9.424 -42.984 -48.358 1.00 78.38 106 ARG A CA 1
ATOM 825 C C . ARG A 1 106 ? 10.675 -43.491 -49.062 1.00 78.38 106 ARG A C 1
ATOM 827 O O . ARG A 1 106 ? 11.279 -44.453 -48.593 1.00 78.38 106 ARG A O 1
ATOM 834 N N . ALA A 1 107 ? 11.102 -42.842 -50.145 1.00 76.00 107 ALA A N 1
ATOM 835 C CA . ALA A 1 107 ? 12.362 -43.170 -50.814 1.00 76.00 107 ALA A CA 1
ATOM 836 C C . ALA A 1 107 ? 13.590 -42.915 -49.918 1.00 76.00 107 ALA A C 1
ATOM 838 O O . ALA A 1 107 ? 14.608 -43.583 -50.081 1.00 76.00 107 ALA A O 1
ATOM 839 N N . LEU A 1 108 ? 13.469 -41.998 -48.955 1.00 73.31 108 LEU A N 1
ATOM 840 C CA . LEU A 1 108 ? 14.472 -41.697 -47.932 1.00 73.31 108 LEU A CA 1
ATOM 841 C C . LEU A 1 108 ? 14.315 -42.547 -46.654 1.00 73.31 108 LEU A C 1
ATOM 843 O O . LEU A 1 108 ? 15.034 -42.326 -45.684 1.00 73.31 108 LEU A O 1
ATOM 847 N N . GLY A 1 109 ? 13.391 -43.516 -46.636 1.00 71.06 109 GLY A N 1
ATOM 848 C CA . GLY A 1 109 ? 13.173 -44.425 -45.504 1.00 71.06 109 GLY A CA 1
ATOM 849 C C . GLY A 1 109 ? 12.190 -43.929 -44.438 1.00 71.06 109 GLY A C 1
ATOM 850 O O . GLY A 1 109 ? 12.093 -44.551 -43.382 1.00 71.06 109 GLY A O 1
ATOM 851 N N . TRP A 1 110 ? 11.449 -42.849 -44.702 1.00 71.69 110 TRP A N 1
ATOM 852 C CA . TRP A 1 110 ? 10.467 -42.268 -43.782 1.00 71.69 110 TRP A CA 1
ATOM 853 C C . TRP A 1 110 ? 9.047 -42.620 -44.230 1.00 71.69 110 TRP A C 1
ATOM 855 O O . TRP A 1 110 ? 8.648 -42.293 -45.346 1.00 71.69 110 TRP A O 1
ATOM 865 N N . ASP A 1 111 ? 8.269 -43.283 -43.374 1.00 71.94 111 ASP A N 1
ATOM 866 C CA . ASP A 1 111 ? 6.868 -43.596 -43.669 1.00 71.94 111 ASP A CA 1
ATOM 867 C C . ASP A 1 111 ? 5.974 -42.451 -43.182 1.00 71.94 111 ASP A C 1
ATOM 869 O O . ASP A 1 111 ? 5.765 -42.288 -41.982 1.00 71.94 111 ASP A O 1
ATOM 873 N N . VAL A 1 112 ? 5.516 -41.612 -44.115 1.00 68.31 112 VAL A N 1
ATOM 874 C CA . VAL A 1 112 ? 4.702 -40.419 -43.835 1.00 68.31 112 VAL A CA 1
ATOM 875 C C . VAL A 1 112 ? 3.489 -40.419 -44.761 1.00 68.31 112 VAL A C 1
ATOM 877 O O . VAL A 1 112 ? 3.608 -40.619 -45.973 1.00 68.31 112 VAL A O 1
ATOM 880 N N . SER A 1 113 ? 2.303 -40.203 -44.198 1.00 74.50 113 SER A N 1
ATOM 881 C CA . SER A 1 113 ? 1.050 -40.085 -44.941 1.00 74.50 113 SER A CA 1
ATOM 882 C C . SER A 1 113 ? 0.850 -38.673 -45.501 1.00 74.50 113 SER A C 1
ATOM 884 O O . SER A 1 113 ? 1.353 -37.686 -44.971 1.00 74.50 113 SER A O 1
ATOM 886 N N . PHE A 1 114 ? 0.052 -38.548 -46.564 1.00 70.50 114 PHE A N 1
ATOM 887 C CA . PHE A 1 114 ? -0.282 -37.238 -47.139 1.00 70.50 114 PHE A CA 1
ATOM 888 C C . PHE A 1 114 ? -0.972 -36.304 -46.127 1.00 70.50 114 PHE A C 1
ATOM 890 O O . PHE A 1 114 ? -0.720 -35.102 -46.121 1.00 70.50 114 PHE A O 1
ATOM 897 N N . ASN A 1 115 ? -1.793 -36.855 -45.227 1.00 65.06 115 ASN A N 1
ATOM 898 C CA . ASN A 1 115 ? -2.446 -36.072 -44.177 1.00 65.06 115 ASN A CA 1
ATOM 899 C C . ASN A 1 115 ? -1.443 -35.517 -43.157 1.00 65.06 115 ASN A C 1
ATOM 901 O O . ASN A 1 115 ? -1.632 -34.405 -42.678 1.00 65.06 115 ASN A O 1
ATOM 905 N N . GLU A 1 116 ? -0.374 -36.252 -42.843 1.00 60.66 116 GLU A N 1
ATOM 906 C CA . GLU A 1 116 ? 0.690 -35.757 -41.962 1.00 60.66 116 GLU A CA 1
ATOM 907 C C . GLU A 1 116 ? 1.495 -34.649 -42.636 1.00 60.66 116 GLU A C 1
ATOM 909 O O . GLU A 1 116 ? 1.731 -33.626 -42.005 1.00 60.66 116 GLU A O 1
ATOM 914 N N . VAL A 1 117 ? 1.826 -34.786 -43.926 1.00 65.31 117 VAL A N 1
ATOM 915 C CA . VAL A 1 117 ? 2.457 -33.698 -44.698 1.00 65.31 117 VAL A CA 1
ATOM 916 C C . VAL A 1 117 ? 1.588 -32.437 -44.657 1.00 65.31 117 VAL A C 1
ATOM 918 O O . VAL A 1 117 ? 2.096 -31.357 -44.370 1.00 65.31 117 VAL A O 1
ATOM 921 N N . LYS A 1 118 ? 0.267 -32.577 -44.836 1.00 64.88 118 LYS A N 1
ATOM 922 C CA . LYS A 1 118 ? -0.678 -31.453 -44.766 1.00 64.88 118 LYS A CA 1
ATOM 923 C C . LYS A 1 118 ? -0.757 -30.817 -43.371 1.00 64.88 118 LYS A C 1
ATOM 925 O O . LYS A 1 118 ? -0.804 -29.598 -43.277 1.00 64.88 118 LYS A O 1
ATOM 930 N N . MET A 1 119 ? -0.750 -31.610 -42.295 1.00 55.75 119 MET A N 1
ATOM 931 C CA . MET A 1 119 ? -0.746 -31.065 -40.927 1.00 55.75 119 MET A CA 1
ATOM 932 C C . MET A 1 119 ? 0.548 -30.312 -40.600 1.00 55.75 119 MET A C 1
ATOM 934 O O . MET A 1 119 ? 0.499 -29.298 -39.913 1.00 55.75 119 MET A O 1
ATOM 938 N N . ILE A 1 120 ? 1.692 -30.797 -41.090 1.00 55.53 120 ILE A N 1
ATOM 939 C CA . ILE A 1 120 ? 3.006 -30.172 -40.880 1.00 55.53 120 ILE A CA 1
ATOM 940 C C . ILE A 1 120 ? 3.108 -28.848 -41.663 1.00 55.53 120 ILE A C 1
ATOM 942 O O . ILE A 1 120 ? 3.705 -27.892 -41.181 1.00 55.53 120 ILE A O 1
ATOM 946 N N . MET A 1 121 ? 2.466 -28.749 -42.832 1.00 59.22 121 MET A N 1
ATOM 947 C CA . MET A 1 121 ? 2.414 -27.511 -43.626 1.00 59.22 121 MET A CA 1
ATOM 948 C C . MET A 1 121 ? 1.501 -26.415 -43.037 1.00 59.22 121 MET A C 1
ATOM 950 O O . MET A 1 121 ? 1.550 -25.285 -43.513 1.00 59.22 121 MET A O 1
ATOM 954 N N . GLY A 1 122 ? 0.733 -26.714 -41.981 1.00 52.56 122 GLY A N 1
ATOM 955 C CA . GLY A 1 122 ? -0.177 -25.775 -41.320 1.00 52.56 122 GLY A CA 1
ATOM 956 C C . GLY A 1 122 ? -1.496 -25.575 -42.077 1.00 52.56 122 GLY A C 1
ATOM 957 O O . GLY A 1 122 ? -1.533 -25.503 -43.302 1.00 52.56 122 GLY A O 1
ATOM 958 N N . GLU A 1 123 ? -2.610 -25.484 -41.344 1.00 49.84 123 GLU A N 1
ATOM 959 C CA . GLU A 1 123 ? -3.883 -25.006 -41.900 1.00 49.84 123 GLU A CA 1
ATOM 960 C C . GLU A 1 123 ? -3.786 -23.492 -42.129 1.00 49.84 123 GLU A C 1
ATOM 962 O O . GLU A 1 123 ? -4.145 -22.689 -41.269 1.00 49.84 123 GLU A O 1
ATOM 967 N N . THR A 1 124 ? -3.273 -23.088 -43.286 1.00 42.59 124 THR A N 1
ATOM 968 C CA . THR A 1 124 ? -3.642 -21.807 -43.887 1.00 42.59 124 THR A CA 1
ATOM 969 C C . THR A 1 124 ? -4.805 -22.064 -44.841 1.00 42.59 124 THR A C 1
ATOM 971 O O . THR A 1 124 ? -4.762 -22.970 -45.675 1.00 42.59 124 THR A O 1
ATOM 974 N N . ASP A 1 125 ? -5.871 -21.274 -44.712 1.00 41.50 125 ASP A N 1
ATOM 975 C CA . ASP A 1 125 ? -7.104 -21.355 -45.516 1.00 41.50 125 ASP A CA 1
ATOM 976 C C . ASP A 1 125 ? -6.895 -21.083 -47.032 1.00 41.50 125 ASP A C 1
ATOM 978 O O . ASP A 1 125 ? -7.864 -21.010 -47.781 1.00 41.50 125 ASP A O 1
ATOM 982 N N . ASP A 1 126 ? -5.646 -21.000 -47.512 1.00 46.22 126 ASP A N 1
ATOM 983 C CA . ASP A 1 126 ? -5.257 -20.715 -48.904 1.00 46.22 126 ASP A CA 1
ATOM 984 C C . ASP A 1 126 ? -4.559 -21.899 -49.618 1.00 46.22 126 ASP A C 1
ATOM 986 O O . ASP A 1 126 ? -3.915 -21.738 -50.657 1.00 46.22 126 ASP A O 1
ATOM 990 N N . LEU A 1 127 ? -4.716 -23.132 -49.125 1.00 45.31 127 LEU A N 1
ATOM 991 C CA . LEU A 1 127 ? -4.136 -24.336 -49.753 1.00 45.31 127 LEU A CA 1
ATOM 992 C C . LEU A 1 127 ? -4.788 -24.762 -51.089 1.00 45.31 127 LEU A C 1
ATOM 994 O O . LEU A 1 127 ? -4.484 -25.841 -51.597 1.00 45.31 127 LEU A O 1
ATOM 998 N N . GLU A 1 128 ? -5.646 -23.942 -51.698 1.00 43.47 128 GLU A N 1
ATOM 999 C CA . GLU A 1 128 ? -6.076 -24.168 -53.086 1.00 43.47 128 GLU A CA 1
ATOM 1000 C C . GLU A 1 128 ? -5.046 -23.687 -54.130 1.00 43.47 128 GLU A C 1
ATOM 1002 O O . GLU A 1 128 ? -5.217 -24.005 -55.304 1.00 43.47 128 GLU A O 1
ATOM 1007 N N . ASN A 1 129 ? -3.958 -22.993 -53.744 1.00 48.25 129 ASN A N 1
ATOM 1008 C CA . ASN A 1 129 ? -3.008 -22.417 -54.716 1.00 48.25 129 ASN A CA 1
ATOM 1009 C C . ASN A 1 129 ? -1.508 -22.738 -54.547 1.00 48.25 129 ASN A C 1
ATOM 1011 O O . ASN A 1 129 ? -0.730 -22.323 -55.406 1.00 48.25 129 ASN A O 1
ATOM 1015 N N . GLU A 1 130 ? -1.071 -23.514 -53.551 1.00 53.22 130 GLU A N 1
ATOM 1016 C CA . GLU A 1 130 ? 0.309 -24.041 -53.527 1.00 53.22 130 GLU A CA 1
ATOM 1017 C C . GLU A 1 130 ? 0.336 -25.534 -53.875 1.00 53.22 130 GLU A C 1
ATOM 1019 O O . GLU A 1 130 ? 0.334 -26.414 -53.019 1.00 53.22 130 GLU A O 1
ATOM 1024 N N . SER A 1 131 ? 0.366 -25.836 -55.175 1.00 64.06 131 SER A N 1
ATOM 1025 C CA . SER A 1 131 ? 0.465 -27.206 -55.696 1.00 64.06 131 SER A CA 1
ATOM 1026 C C . SER A 1 131 ? 1.880 -27.805 -55.613 1.00 64.06 131 SER A C 1
ATOM 1028 O O . SER A 1 131 ? 2.082 -28.954 -56.007 1.00 64.06 131 SER A O 1
ATOM 1030 N N . HIS A 1 132 ? 2.873 -27.063 -55.102 1.00 72.88 132 HIS A N 1
ATOM 1031 C CA . HIS A 1 132 ? 4.282 -27.465 -55.116 1.00 72.88 132 HIS A CA 1
ATOM 1032 C C . HIS A 1 132 ? 5.053 -27.054 -53.854 1.00 72.88 132 HIS A C 1
ATOM 1034 O O . HIS A 1 132 ? 4.777 -26.029 -53.246 1.00 72.88 132 HIS A O 1
ATOM 1040 N N . VAL A 1 133 ? 6.069 -27.844 -53.508 1.00 69.75 133 VAL A N 1
ATOM 1041 C CA . VAL A 1 133 ? 6.968 -27.682 -52.363 1.00 69.75 133 VAL A CA 1
ATOM 1042 C C . VAL A 1 133 ? 8.388 -27.449 -52.879 1.00 69.75 133 VAL A C 1
ATOM 1044 O O . VAL A 1 133 ? 8.872 -28.195 -53.731 1.00 69.75 133 VAL A O 1
ATOM 1047 N N . THR A 1 134 ? 9.067 -26.423 -52.368 1.00 72.88 134 THR A N 1
ATOM 1048 C CA . THR A 1 134 ? 10.488 -26.144 -52.652 1.00 72.88 134 THR A CA 1
ATOM 1049 C C . THR A 1 134 ? 11.415 -27.061 -51.852 1.00 72.88 134 THR A C 1
ATOM 1051 O O . THR A 1 134 ? 11.038 -27.599 -50.811 1.00 72.88 134 THR A O 1
ATOM 1054 N N . PHE A 1 135 ? 12.679 -27.189 -52.273 1.00 69.00 135 PHE A N 1
ATOM 1055 C CA . PHE A 1 135 ? 13.667 -27.974 -51.519 1.00 69.00 135 PHE A CA 1
ATOM 1056 C C . PHE A 1 135 ? 13.838 -27.480 -50.070 1.00 69.00 135 PHE A C 1
ATOM 1058 O O . PHE A 1 135 ? 13.968 -28.286 -49.154 1.00 69.00 135 PHE A O 1
ATOM 1065 N N . LEU A 1 136 ? 13.789 -26.166 -49.832 1.00 57.03 136 LEU A N 1
ATOM 1066 C CA . LEU A 1 136 ? 13.906 -25.598 -48.484 1.00 57.03 136 LEU A CA 1
ATOM 1067 C C . LEU A 1 136 ? 12.693 -25.934 -47.607 1.00 57.03 136 LEU A C 1
ATOM 1069 O O . LEU A 1 136 ? 12.870 -26.354 -46.465 1.00 57.03 136 LEU A O 1
ATOM 1073 N N . GLN A 1 137 ? 11.476 -25.827 -48.151 1.00 62.56 137 GLN A N 1
ATOM 1074 C CA . GLN A 1 137 ? 10.257 -26.247 -47.453 1.00 62.56 137 GLN A CA 1
ATOM 1075 C C . GLN A 1 137 ? 10.287 -27.752 -47.160 1.00 62.56 137 GLN A C 1
ATOM 1077 O O . GLN A 1 137 ? 10.024 -28.156 -46.033 1.00 62.56 137 GLN A O 1
ATOM 1082 N N . PHE A 1 138 ? 10.709 -28.580 -48.119 1.00 71.50 138 PHE A N 1
ATOM 1083 C CA . PHE A 1 138 ? 10.890 -30.021 -47.927 1.00 71.50 138 PHE A CA 1
ATOM 1084 C C . PHE A 1 138 ? 11.863 -30.349 -46.784 1.00 71.50 138 PHE A C 1
ATOM 1086 O O . PHE A 1 138 ? 11.580 -31.201 -45.941 1.00 71.50 138 PHE A O 1
ATOM 1093 N N . MET A 1 139 ? 12.983 -29.632 -46.705 1.00 65.88 139 MET A N 1
ATOM 1094 C CA . MET A 1 139 ? 13.944 -29.805 -45.619 1.00 65.88 139 MET A CA 1
ATOM 1095 C C . MET A 1 139 ? 13.418 -29.294 -44.263 1.00 65.88 139 MET A C 1
ATOM 1097 O O . MET A 1 139 ? 13.748 -29.868 -43.223 1.00 65.88 139 MET A O 1
ATOM 1101 N N . SER A 1 140 ? 12.550 -28.278 -44.260 1.00 57.78 140 SER A N 1
ATOM 1102 C CA . SER A 1 140 ? 11.828 -27.823 -43.064 1.00 57.78 140 SER A CA 1
ATOM 1103 C C . SER A 1 140 ? 10.843 -28.884 -42.545 1.00 57.78 140 SER A C 1
ATOM 1105 O O . SER A 1 140 ? 10.851 -29.194 -41.353 1.00 57.78 140 SER A O 1
ATOM 1107 N N . LEU A 1 141 ? 10.085 -29.539 -43.439 1.00 63.91 141 LEU A N 1
ATOM 1108 C CA . LEU A 1 141 ? 9.186 -30.655 -43.091 1.00 63.91 141 LEU A CA 1
ATOM 1109 C C . LEU A 1 141 ? 9.949 -31.813 -42.422 1.00 63.91 141 LEU A C 1
ATOM 1111 O O . LEU A 1 141 ? 9.503 -32.368 -41.416 1.00 63.91 141 LEU A O 1
ATOM 1115 N N . LEU A 1 142 ? 11.131 -32.155 -42.949 1.00 62.81 142 LEU A N 1
ATOM 1116 C CA . LEU A 1 142 ? 12.004 -33.189 -42.380 1.00 62.81 142 LEU A CA 1
ATOM 1117 C C . LEU A 1 142 ? 12.564 -32.795 -41.003 1.00 62.81 142 LEU A C 1
ATOM 1119 O O . LEU A 1 142 ? 12.663 -33.636 -40.107 1.00 62.81 142 LEU A O 1
ATOM 1123 N N . SER A 1 143 ? 12.898 -31.517 -40.816 1.00 57.22 143 SER A N 1
ATOM 1124 C CA . SER A 1 143 ? 13.356 -30.968 -39.534 1.00 57.22 143 SER A CA 1
ATOM 1125 C C . SER A 1 143 ? 12.256 -31.014 -38.462 1.00 57.22 143 SER A C 1
ATOM 1127 O O . SER A 1 143 ? 12.513 -31.406 -37.322 1.00 57.22 143 SER A O 1
ATOM 1129 N N . GLN A 1 144 ? 11.006 -30.701 -38.818 1.00 54.22 144 GLN A N 1
ATOM 1130 C CA . GLN A 1 144 ? 9.867 -30.756 -37.892 1.00 54.22 144 GLN A CA 1
ATOM 1131 C C . GLN A 1 144 ? 9.530 -32.188 -37.444 1.00 54.22 144 GLN A C 1
ATOM 1133 O O . GLN A 1 144 ? 9.283 -32.410 -36.259 1.00 54.22 144 GLN A O 1
ATOM 1138 N N . GLN A 1 145 ? 9.634 -33.185 -38.332 1.00 55.28 145 GLN A N 1
ATOM 1139 C CA . GLN A 1 145 ? 9.512 -34.612 -37.979 1.00 55.28 145 GLN A CA 1
ATOM 1140 C C . GLN A 1 145 ? 10.579 -35.070 -36.960 1.00 55.28 145 GLN A C 1
ATOM 1142 O O . GLN A 1 145 ? 10.303 -35.924 -36.117 1.00 55.28 145 GLN A O 1
ATOM 1147 N N . LYS A 1 146 ? 11.776 -34.462 -36.977 1.00 50.41 146 LYS A N 1
ATOM 1148 C CA . LYS A 1 146 ? 12.846 -34.672 -35.980 1.00 50.41 146 LYS A CA 1
ATOM 1149 C C . LYS A 1 146 ? 12.741 -33.763 -34.734 1.00 50.41 146 LYS A C 1
ATOM 1151 O O . LYS A 1 146 ? 13.579 -33.888 -33.841 1.00 50.41 146 LYS A O 1
ATOM 1156 N N . GLY A 1 147 ? 11.718 -32.906 -34.619 1.00 42.78 147 GLY A N 1
ATOM 1157 C CA . GLY A 1 147 ? 11.483 -32.036 -33.454 1.00 42.78 147 GLY A CA 1
ATOM 1158 C C . GLY A 1 147 ? 12.048 -30.609 -33.556 1.00 42.78 147 GLY A C 1
ATOM 1159 O O . GLY A 1 147 ? 12.508 -30.064 -32.551 1.00 42.78 147 GLY A O 1
ATOM 1160 N N . GLY A 1 148 ? 12.040 -30.005 -34.748 1.00 37.28 148 GLY A N 1
ATOM 1161 C CA . GLY A 1 148 ? 12.399 -28.598 -34.972 1.00 37.28 148 GLY A CA 1
ATOM 1162 C C . GLY A 1 148 ? 11.416 -27.586 -34.356 1.00 37.28 148 GLY A C 1
ATOM 1163 O O . GLY A 1 148 ? 10.227 -27.858 -34.241 1.00 37.28 148 GLY A O 1
ATOM 1164 N N . LEU A 1 149 ? 11.948 -26.431 -33.937 1.00 36.53 149 LEU A N 1
ATOM 1165 C CA . LEU A 1 149 ? 11.262 -25.320 -33.256 1.00 36.53 149 LEU A CA 1
ATOM 1166 C C . LEU A 1 149 ? 10.030 -24.791 -34.014 1.00 36.53 149 LEU A C 1
ATOM 1168 O O . LEU A 1 149 ? 10.112 -24.550 -35.215 1.00 36.53 149 LEU A O 1
ATOM 1172 N N . ASP A 1 150 ? 8.961 -24.475 -33.278 1.00 33.09 150 ASP A N 1
ATOM 1173 C CA . ASP A 1 150 ? 7.968 -23.493 -33.727 1.00 33.09 150 ASP A CA 1
ATOM 1174 C C . ASP A 1 150 ? 8.628 -22.097 -33.800 1.00 33.09 150 ASP A C 1
ATOM 1176 O O . ASP A 1 150 ? 9.384 -21.739 -32.883 1.00 33.09 150 ASP A O 1
ATOM 1180 N N . PRO A 1 151 ? 8.349 -21.278 -34.831 1.00 33.38 151 PRO A N 1
ATOM 1181 C CA . PRO A 1 151 ? 8.715 -19.864 -34.826 1.00 33.38 151 PRO A CA 1
ATOM 1182 C C . PRO A 1 151 ? 7.966 -19.139 -33.693 1.00 33.38 151 PRO A C 1
ATOM 1184 O O . PRO A 1 151 ? 6.766 -19.325 -33.484 1.00 33.38 151 PRO A O 1
ATOM 1187 N N . MET A 1 152 ? 8.698 -18.359 -32.893 1.00 37.53 152 MET A N 1
ATOM 1188 C CA . MET A 1 152 ? 8.236 -17.835 -31.600 1.00 37.53 152 MET A CA 1
ATOM 1189 C C . MET A 1 152 ? 8.106 -16.304 -31.640 1.00 37.53 152 MET A C 1
ATOM 1191 O O . MET A 1 152 ? 9.127 -15.611 -31.670 1.00 37.53 152 MET A O 1
ATOM 1195 N N . PRO A 1 153 ? 6.890 -15.738 -31.558 1.00 32.44 153 PRO A N 1
ATOM 1196 C CA . PRO A 1 153 ? 6.709 -14.291 -31.569 1.00 32.44 153 PRO A CA 1
ATOM 1197 C C . PRO A 1 153 ? 7.225 -13.640 -30.268 1.00 32.44 153 PRO A C 1
ATOM 1199 O O . PRO A 1 153 ? 6.807 -13.997 -29.166 1.00 32.44 153 PRO A O 1
ATOM 1202 N N . GLY A 1 154 ? 8.107 -12.637 -30.396 1.00 44.75 154 GLY A N 1
ATOM 1203 C CA . GLY A 1 154 ? 8.367 -11.629 -29.350 1.00 44.75 154 GLY A CA 1
ATOM 1204 C C . GLY A 1 154 ? 9.526 -11.863 -28.362 1.00 44.75 154 GLY A C 1
ATOM 1205 O O . GLY A 1 154 ? 9.530 -11.265 -27.287 1.00 44.75 154 GLY A O 1
ATOM 1206 N N . GLY A 1 155 ? 10.517 -12.703 -28.673 1.00 50.84 155 GLY A N 1
ATOM 1207 C CA . GLY A 1 155 ? 11.641 -12.989 -27.767 1.00 50.84 155 GLY A CA 1
ATOM 1208 C C . GLY A 1 155 ? 12.736 -11.908 -27.693 1.00 50.84 155 GLY A C 1
ATOM 1209 O O . GLY A 1 155 ? 13.170 -11.383 -28.713 1.00 50.84 155 GLY A O 1
ATOM 1210 N N . SER A 1 156 ? 13.257 -11.620 -26.492 1.00 69.81 156 SER A N 1
ATOM 1211 C CA . SER A 1 156 ? 14.469 -10.803 -26.305 1.00 69.81 156 SER A CA 1
ATOM 1212 C C . SER A 1 156 ? 15.743 -11.535 -26.758 1.00 69.81 156 SER A C 1
ATOM 1214 O O . SER A 1 156 ? 15.848 -12.762 -26.641 1.00 69.81 156 SER A O 1
ATOM 1216 N N . VAL A 1 157 ? 16.714 -10.777 -27.283 1.00 79.62 157 VAL A N 1
ATOM 1217 C CA . VAL A 1 157 ? 17.925 -11.312 -27.936 1.00 79.62 157 VAL A CA 1
ATOM 1218 C C . VAL A 1 157 ? 19.075 -11.481 -26.939 1.00 79.62 157 VAL A C 1
ATOM 1220 O O . VAL A 1 157 ? 19.444 -10.528 -26.253 1.00 79.62 157 VAL A O 1
ATOM 1223 N N . LEU A 1 158 ? 19.673 -12.672 -26.883 1.00 85.88 158 LEU A N 1
ATOM 1224 C CA . LEU A 1 158 ? 20.961 -12.921 -26.236 1.00 85.88 158 LEU A CA 1
ATOM 1225 C C . LEU A 1 158 ? 22.081 -12.755 -27.263 1.00 85.88 158 LEU A C 1
ATOM 1227 O O . LEU A 1 158 ? 22.132 -13.495 -28.246 1.00 85.88 158 LEU A O 1
ATOM 1231 N N . VAL A 1 159 ? 23.001 -11.825 -27.024 1.00 88.75 159 VAL A N 1
ATOM 1232 C CA . VAL A 1 159 ? 24.177 -11.664 -27.887 1.00 88.75 159 VAL A CA 1
ATOM 1233 C C . VAL A 1 159 ? 25.380 -12.352 -27.255 1.00 88.75 159 VAL A C 1
ATOM 1235 O O . VAL A 1 159 ? 25.760 -12.031 -26.132 1.00 88.75 159 VAL A O 1
ATOM 1238 N N . VAL A 1 160 ? 25.986 -13.292 -27.975 1.00 89.62 160 VAL A N 1
ATOM 1239 C CA . VAL A 1 160 ? 27.193 -14.018 -27.561 1.00 89.62 160 VAL A CA 1
ATOM 1240 C C . VAL A 1 160 ? 28.381 -13.438 -28.314 1.00 89.62 160 VAL A C 1
ATOM 1242 O O . VAL A 1 160 ? 28.404 -13.476 -29.539 1.00 89.62 160 VAL A O 1
ATOM 1245 N N . THR A 1 161 ? 29.366 -12.876 -27.621 1.00 91.88 161 THR A N 1
ATOM 1246 C CA . THR A 1 161 ? 30.541 -12.274 -28.269 1.00 91.88 161 THR A CA 1
ATOM 1247 C C . THR A 1 161 ? 31.812 -12.521 -27.467 1.00 91.88 161 THR A C 1
ATOM 1249 O O . THR A 1 161 ? 31.762 -12.764 -26.266 1.00 91.88 161 THR A O 1
ATOM 1252 N N . HIS A 1 162 ? 32.963 -12.468 -28.127 1.00 92.38 162 HIS A N 1
ATOM 1253 C CA . HIS A 1 162 ? 34.261 -12.654 -27.484 1.00 92.38 162 HIS A CA 1
ATOM 1254 C C . HIS A 1 162 ? 34.574 -11.479 -26.54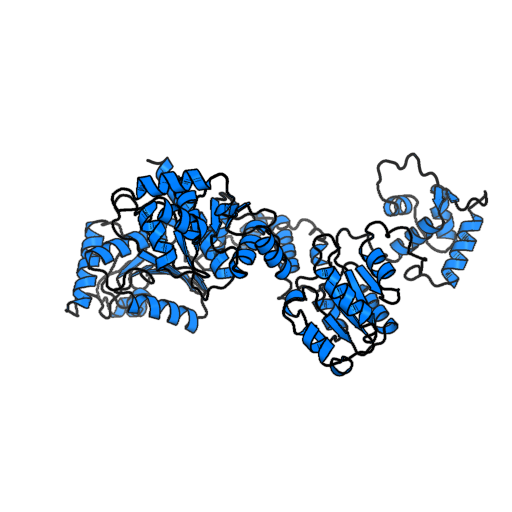4 1.00 92.38 162 HIS A C 1
ATOM 1256 O O . HIS A 1 162 ? 34.326 -10.325 -26.892 1.00 92.38 162 HIS A O 1
ATOM 1262 N N . VAL A 1 163 ? 35.189 -11.732 -25.383 1.00 91.56 163 VAL A N 1
ATOM 1263 C CA . VAL A 1 163 ? 35.523 -10.691 -24.384 1.00 91.56 163 VAL A CA 1
ATOM 1264 C C . VAL A 1 163 ? 36.361 -9.530 -24.952 1.00 91.56 163 VAL A C 1
ATOM 1266 O O . VAL A 1 163 ? 36.232 -8.388 -24.523 1.00 91.56 163 VAL A O 1
ATOM 1269 N N . GLY A 1 164 ? 37.185 -9.809 -25.965 1.00 88.44 164 GLY A N 1
ATOM 1270 C CA . GLY A 1 164 ? 37.982 -8.814 -26.694 1.00 88.44 164 GLY A CA 1
ATOM 1271 C C . GLY A 1 164 ? 37.187 -7.869 -27.612 1.00 88.44 164 GLY A C 1
ATOM 1272 O O . GLY A 1 164 ? 37.735 -6.858 -28.044 1.00 88.44 164 GLY A O 1
ATOM 1273 N N . ARG A 1 165 ? 35.909 -8.150 -27.903 1.00 90.12 165 ARG A N 1
ATOM 1274 C CA . ARG A 1 165 ? 35.018 -7.287 -28.704 1.00 90.12 165 ARG A CA 1
ATOM 1275 C C . ARG A 1 165 ? 34.349 -6.224 -27.834 1.00 90.12 165 ARG A C 1
ATOM 1277 O O . ARG A 1 165 ? 33.125 -6.146 -27.712 1.00 90.12 165 ARG A O 1
ATOM 1284 N N . VAL A 1 166 ? 35.176 -5.395 -27.198 1.00 89.00 166 VAL A N 1
ATOM 1285 C CA . VAL A 1 166 ? 34.710 -4.294 -26.337 1.00 89.00 166 VAL A CA 1
ATOM 1286 C C . VAL A 1 166 ? 33.879 -3.281 -27.138 1.00 89.00 166 VAL A C 1
ATOM 1288 O O . VAL A 1 166 ? 32.929 -2.711 -26.608 1.00 89.00 166 VAL A O 1
ATOM 1291 N N . ASP A 1 167 ? 34.174 -3.119 -28.430 1.00 90.75 167 ASP A N 1
ATOM 1292 C CA . ASP A 1 167 ? 33.381 -2.343 -29.389 1.00 90.75 167 ASP A CA 1
ATOM 1293 C C . ASP A 1 167 ? 31.919 -2.809 -29.439 1.00 90.75 167 ASP A C 1
ATOM 1295 O O . ASP A 1 167 ? 31.002 -1.994 -29.322 1.00 90.75 167 ASP A O 1
ATOM 1299 N N . VAL A 1 168 ? 31.697 -4.122 -29.551 1.00 90.69 168 VAL A N 1
ATOM 1300 C CA . VAL A 1 168 ? 30.360 -4.729 -29.582 1.00 90.69 168 VAL A CA 1
ATOM 1301 C C . VAL A 1 168 ? 29.672 -4.561 -28.237 1.00 90.69 168 VAL A C 1
ATOM 1303 O O . VAL A 1 168 ? 28.524 -4.128 -28.200 1.00 90.69 168 VAL A O 1
ATOM 1306 N N . LEU A 1 169 ? 30.374 -4.843 -27.134 1.00 90.50 169 LEU A N 1
ATOM 1307 C CA . LEU A 1 169 ? 29.830 -4.679 -25.786 1.00 90.50 169 LEU A CA 1
ATOM 1308 C C . LEU A 1 169 ? 29.304 -3.254 -25.574 1.00 90.50 169 LEU A C 1
ATOM 1310 O O . LEU A 1 169 ? 28.129 -3.076 -25.266 1.00 90.50 169 LEU A O 1
ATOM 1314 N N . LEU A 1 170 ? 30.143 -2.237 -25.781 1.00 89.19 170 LEU A N 1
ATOM 1315 C CA . LEU A 1 170 ? 29.758 -0.841 -25.558 1.00 89.19 170 LEU A CA 1
ATOM 1316 C C . LEU A 1 170 ? 28.637 -0.390 -26.502 1.00 89.19 170 LEU A C 1
ATOM 1318 O O . LEU A 1 170 ? 27.737 0.338 -26.082 1.00 89.19 170 LEU A O 1
ATOM 1322 N N . SER A 1 171 ? 28.652 -0.860 -27.751 1.00 89.19 171 SER A N 1
ATOM 1323 C CA . SER A 1 171 ? 27.608 -0.541 -28.730 1.00 89.19 171 SER A CA 1
ATOM 1324 C C . SER A 1 171 ? 26.256 -1.134 -28.341 1.00 89.19 171 SER A C 1
ATOM 1326 O O . SER A 1 171 ? 25.246 -0.442 -28.420 1.00 89.19 171 SER A O 1
ATOM 1328 N N . LEU A 1 172 ? 26.226 -2.379 -27.858 1.00 88.44 172 LEU A N 1
ATOM 1329 C CA . LEU A 1 172 ? 25.002 -3.025 -27.376 1.00 88.44 172 LEU A CA 1
ATOM 1330 C C . LEU A 1 172 ? 24.473 -2.366 -26.100 1.00 88.44 172 LEU A C 1
ATOM 1332 O O . LEU A 1 172 ? 23.267 -2.169 -25.968 1.00 88.44 172 LEU A O 1
ATOM 1336 N N . LEU A 1 173 ? 25.360 -1.970 -25.181 1.00 87.50 173 LEU A N 1
ATOM 1337 C CA . LEU A 1 173 ? 24.962 -1.211 -23.994 1.00 87.50 173 LEU A CA 1
ATOM 1338 C C . LEU A 1 173 ? 24.334 0.134 -24.382 1.00 87.50 173 LEU A C 1
ATOM 1340 O O . LEU A 1 173 ? 23.321 0.517 -23.800 1.00 87.50 173 LEU A O 1
ATOM 1344 N N . MET A 1 174 ? 24.872 0.828 -25.389 1.00 84.88 174 MET A N 1
ATOM 1345 C CA . MET A 1 174 ? 24.271 2.062 -25.899 1.00 84.88 174 MET A CA 1
ATOM 1346 C C . MET A 1 174 ? 22.934 1.800 -26.603 1.00 84.88 174 MET A C 1
ATOM 1348 O O . MET A 1 174 ? 21.950 2.477 -26.313 1.00 84.88 174 MET A O 1
ATOM 1352 N N . ALA A 1 175 ? 22.873 0.789 -27.473 1.00 84.56 175 ALA A N 1
ATOM 1353 C CA . ALA A 1 175 ? 21.653 0.408 -28.182 1.00 84.56 175 ALA A CA 1
ATOM 1354 C C . ALA A 1 175 ? 20.518 0.058 -27.210 1.00 84.56 175 ALA A C 1
ATOM 1356 O O . ALA A 1 175 ? 19.374 0.437 -27.437 1.00 84.56 175 ALA A O 1
ATOM 1357 N N . SER A 1 176 ? 20.842 -0.566 -26.073 1.00 80.44 176 SER A N 1
ATOM 1358 C CA . SER A 1 176 ? 19.864 -0.916 -25.039 1.00 80.44 176 SER A CA 1
ATOM 1359 C C . SER A 1 176 ? 19.187 0.268 -24.341 1.00 80.44 176 SER A C 1
ATOM 1361 O O . SER A 1 176 ? 18.191 0.080 -23.641 1.00 80.44 176 SER A O 1
ATOM 1363 N N . LYS A 1 177 ? 19.716 1.486 -24.509 1.00 77.50 177 LYS A N 1
ATOM 1364 C CA . LYS A 1 177 ? 19.090 2.713 -24.000 1.00 77.50 177 LYS A CA 1
ATOM 1365 C C . LYS A 1 177 ? 18.041 3.285 -24.947 1.00 77.50 177 LYS A C 1
ATOM 1367 O O . LYS A 1 177 ? 17.258 4.129 -24.523 1.00 77.50 177 LYS A O 1
ATOM 1372 N N . SER A 1 178 ? 18.031 2.854 -26.206 1.00 75.00 178 SER A N 1
ATOM 1373 C CA . SER A 1 178 ? 17.038 3.296 -27.178 1.00 75.00 178 SER A CA 1
ATOM 1374 C C . SER A 1 178 ? 15.685 2.646 -26.891 1.00 75.00 178 SER A C 1
ATOM 1376 O O . SER A 1 178 ? 15.607 1.431 -26.717 1.00 75.00 178 SER A O 1
ATOM 1378 N N . LEU A 1 179 ? 14.624 3.454 -26.862 1.00 65.06 179 LEU A N 1
ATOM 1379 C CA . LEU A 1 179 ? 13.243 2.975 -26.733 1.00 65.06 179 LEU A CA 1
ATOM 1380 C C . LEU A 1 179 ? 12.739 2.325 -28.033 1.00 65.06 179 LEU A C 1
ATOM 1382 O O . LEU A 1 179 ? 11.896 1.435 -27.981 1.00 65.06 179 LEU A O 1
ATOM 1386 N N . ASP A 1 180 ? 13.301 2.727 -29.177 1.00 68.62 180 ASP A N 1
ATOM 1387 C CA . ASP A 1 180 ? 12.888 2.266 -30.510 1.00 68.62 180 ASP A CA 1
ATOM 1388 C C . ASP A 1 180 ? 13.690 1.050 -31.007 1.00 68.62 180 ASP A C 1
ATOM 1390 O O . ASP A 1 180 ? 13.411 0.503 -32.074 1.00 68.62 180 ASP A O 1
ATOM 1394 N N . PHE A 1 181 ? 14.708 0.616 -30.256 1.00 74.94 181 PHE A N 1
ATOM 1395 C CA . PHE A 1 181 ? 15.538 -0.534 -30.617 1.00 74.94 181 PHE A CA 1
ATOM 1396 C C . PHE A 1 181 ? 15.035 -1.820 -29.941 1.00 74.94 181 PHE A C 1
ATOM 1398 O O . PHE A 1 181 ? 14.546 -1.764 -28.809 1.00 74.94 181 PHE A O 1
ATOM 1405 N N . PRO A 1 182 ? 15.158 -3.005 -30.575 1.00 72.75 182 PRO A N 1
ATOM 1406 C CA . PRO A 1 182 ? 14.716 -4.245 -29.950 1.00 72.75 182 PRO A CA 1
ATOM 1407 C C . PRO A 1 182 ? 15.388 -4.531 -28.609 1.00 72.75 182 PRO A C 1
ATOM 1409 O O . PRO A 1 182 ? 16.574 -4.267 -28.393 1.00 72.75 182 PRO A O 1
ATOM 1412 N N . LYS A 1 183 ? 14.616 -5.140 -27.705 1.00 75.25 183 LYS A N 1
ATOM 1413 C CA . LYS A 1 183 ? 15.077 -5.465 -26.358 1.00 75.25 183 LYS A CA 1
ATOM 1414 C C . LYS A 1 183 ? 16.189 -6.517 -26.398 1.00 75.25 183 LYS A C 1
ATOM 1416 O O . LYS A 1 183 ? 15.965 -7.684 -26.734 1.00 75.25 183 LYS A O 1
ATOM 1421 N N . ILE A 1 184 ? 17.377 -6.111 -25.962 1.00 84.88 184 ILE A N 1
ATOM 1422 C CA . ILE A 1 184 ? 18.509 -7.008 -25.723 1.00 84.88 184 ILE A CA 1
ATOM 1423 C C . ILE A 1 184 ? 18.288 -7.675 -24.361 1.00 84.88 184 ILE A C 1
ATOM 1425 O O . ILE A 1 184 ? 18.268 -7.013 -23.327 1.00 84.88 184 ILE A O 1
ATOM 1429 N N . GLY A 1 185 ? 18.081 -8.990 -24.365 1.00 80.50 185 GLY A N 1
ATOM 1430 C CA . GLY A 1 185 ? 17.810 -9.770 -23.156 1.00 80.50 185 GLY A CA 1
ATOM 1431 C C . GLY A 1 185 ? 19.056 -10.009 -22.309 1.00 80.50 185 GLY A C 1
ATOM 1432 O O . GLY A 1 185 ? 18.945 -10.132 -21.093 1.00 80.50 185 GLY A O 1
ATOM 1433 N N . GLY A 1 186 ? 20.234 -10.052 -22.934 1.00 89.44 186 GLY A N 1
ATOM 1434 C CA . GLY A 1 186 ? 21.515 -10.215 -22.251 1.00 89.44 186 GLY A CA 1
ATOM 1435 C C . GLY A 1 186 ? 22.703 -10.221 -23.209 1.00 89.44 186 GLY A C 1
ATOM 1436 O O . GLY A 1 186 ? 22.544 -10.409 -24.417 1.00 89.44 186 GLY A O 1
ATOM 1437 N N . ILE A 1 187 ? 23.901 -10.047 -22.653 1.00 92.56 187 ILE A N 1
ATOM 1438 C CA . ILE A 1 187 ? 25.175 -10.156 -23.371 1.00 92.56 187 ILE A CA 1
ATOM 1439 C C . ILE A 1 187 ? 26.029 -11.216 -22.675 1.00 92.56 187 ILE A C 1
ATOM 1441 O O . ILE A 1 187 ? 26.239 -11.148 -21.466 1.00 92.56 187 ILE A O 1
ATOM 1445 N N . LEU A 1 188 ? 26.533 -12.190 -23.429 1.00 92.69 188 LEU A N 1
ATOM 1446 C CA . LEU A 1 188 ? 27.414 -13.246 -22.940 1.00 92.69 188 LEU A CA 1
ATOM 1447 C C . LEU A 1 188 ? 28.808 -13.096 -23.555 1.00 92.69 188 LEU A C 1
ATOM 1449 O O . LEU A 1 188 ? 28.977 -13.248 -24.763 1.00 92.69 188 LEU A O 1
ATOM 1453 N N . LEU A 1 189 ? 29.797 -12.822 -22.708 1.00 94.44 189 LEU A N 1
ATOM 1454 C CA . LEU A 1 189 ? 31.201 -12.665 -23.076 1.00 94.44 189 LEU A CA 1
ATOM 1455 C C . LEU A 1 189 ? 31.951 -13.999 -22.969 1.00 94.44 189 LEU A C 1
ATOM 1457 O O . LEU A 1 189 ? 32.115 -14.528 -21.866 1.00 94.44 189 LEU A O 1
ATOM 1461 N N . THR A 1 190 ? 32.414 -14.521 -24.100 1.00 92.44 190 THR A N 1
ATOM 1462 C CA . THR A 1 190 ? 33.163 -15.786 -24.202 1.00 92.44 190 THR A CA 1
ATOM 1463 C C . THR A 1 190 ? 34.661 -15.552 -24.039 1.00 92.44 190 THR A C 1
ATOM 1465 O O . THR A 1 190 ? 35.121 -14.407 -24.104 1.00 92.44 190 THR A O 1
ATOM 1468 N N . ASP A 1 191 ? 35.417 -16.629 -23.815 1.00 88.62 191 ASP A N 1
ATOM 1469 C CA . ASP A 1 191 ? 36.879 -16.617 -23.642 1.00 88.62 191 ASP A CA 1
ATOM 1470 C C . ASP A 1 191 ? 37.337 -15.731 -22.473 1.00 88.62 191 ASP A C 1
ATOM 1472 O O . ASP A 1 191 ? 38.416 -15.131 -22.464 1.00 88.62 191 ASP A O 1
ATOM 1476 N N . GLY A 1 192 ? 36.468 -15.607 -21.470 1.00 82.4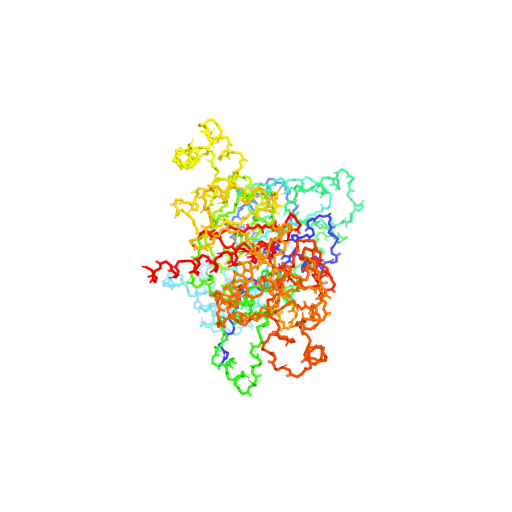4 192 GLY A N 1
ATOM 1477 C CA . GLY A 1 192 ? 36.539 -14.547 -20.488 1.00 82.44 192 GLY A CA 1
ATOM 1478 C C . GLY A 1 192 ? 36.333 -15.018 -19.060 1.00 82.44 192 GLY A C 1
ATOM 1479 O O . GLY A 1 192 ? 35.589 -15.941 -18.741 1.00 82.44 192 GLY A O 1
ATOM 1480 N N . SER A 1 193 ? 36.987 -14.307 -18.158 1.00 83.88 193 SER A N 1
ATOM 1481 C CA . SER A 1 193 ? 36.555 -14.188 -16.774 1.00 83.88 193 SER A CA 1
ATOM 1482 C C . SER A 1 193 ? 36.469 -12.705 -16.446 1.00 83.88 193 SER A C 1
ATOM 1484 O O . SER A 1 193 ? 36.933 -11.865 -17.220 1.00 83.88 193 SER A O 1
ATOM 1486 N N . ARG A 1 194 ? 35.983 -12.352 -15.254 1.00 81.94 194 ARG A N 1
ATOM 1487 C CA . ARG A 1 194 ? 36.058 -10.960 -14.785 1.00 81.94 194 ARG A CA 1
ATOM 1488 C C . ARG A 1 194 ? 37.469 -10.355 -14.898 1.00 81.94 194 ARG A C 1
ATOM 1490 O O . ARG A 1 194 ? 37.590 -9.163 -15.137 1.00 81.94 194 ARG A O 1
ATOM 1497 N N . LYS A 1 195 ? 38.529 -11.165 -14.757 1.00 84.50 195 LYS A N 1
ATOM 1498 C CA . LYS A 1 195 ? 39.931 -10.718 -14.871 1.00 84.50 195 LYS A CA 1
ATOM 1499 C C . LYS A 1 195 ? 40.378 -10.443 -16.310 1.00 84.50 195 LYS A C 1
ATOM 1501 O O . LYS A 1 195 ? 41.429 -9.847 -16.502 1.00 84.50 195 LYS A O 1
ATOM 1506 N N . SER A 1 196 ? 39.613 -10.903 -17.297 1.00 86.00 196 SER A N 1
ATOM 1507 C CA . SER A 1 196 ? 39.898 -10.702 -18.720 1.00 86.00 196 SER A CA 1
ATOM 1508 C C . SER A 1 196 ? 39.457 -9.321 -19.220 1.00 86.00 196 SER A C 1
ATOM 1510 O O . SER A 1 196 ? 39.757 -8.967 -20.355 1.00 86.00 196 SER A O 1
ATOM 1512 N N . LEU A 1 197 ? 38.745 -8.546 -18.395 1.00 87.06 197 LEU A N 1
ATOM 1513 C CA . LEU A 1 197 ? 38.293 -7.190 -18.702 1.00 87.06 197 LEU A CA 1
ATOM 1514 C C . LEU A 1 197 ? 39.181 -6.152 -18.010 1.00 87.06 197 LEU A C 1
ATOM 1516 O O . LEU A 1 197 ? 39.647 -6.376 -16.892 1.00 87.06 197 LEU A O 1
ATOM 1520 N N . SER A 1 198 ? 39.388 -5.007 -18.666 1.00 89.25 198 SER A N 1
ATOM 1521 C CA . SER A 1 198 ? 40.093 -3.878 -18.053 1.00 89.25 198 SER A CA 1
ATOM 1522 C C . SER A 1 198 ? 39.254 -3.248 -16.936 1.00 89.25 198 SER A C 1
ATOM 1524 O O . SER A 1 198 ? 38.027 -3.393 -16.905 1.00 89.25 198 SER A O 1
ATOM 1526 N N . GLN A 1 199 ? 39.911 -2.534 -16.018 1.00 88.94 199 GLN A N 1
ATOM 1527 C CA . GLN A 1 199 ? 39.219 -1.896 -14.898 1.00 88.94 199 GLN A CA 1
ATOM 1528 C C . GLN A 1 199 ? 38.208 -0.853 -15.389 1.00 88.94 199 GLN A C 1
ATOM 1530 O O . GLN A 1 199 ? 37.106 -0.791 -14.864 1.00 88.94 199 GLN A O 1
ATOM 1535 N N . GLU A 1 200 ? 38.522 -0.124 -16.458 1.00 89.94 200 GLU A N 1
ATOM 1536 C CA . GLU A 1 200 ? 37.645 0.887 -17.052 1.00 89.94 200 GLU A CA 1
ATOM 1537 C C . GLU A 1 200 ? 36.348 0.266 -17.588 1.00 89.94 200 GLU A C 1
ATOM 1539 O O . GLU A 1 200 ? 35.268 0.823 -17.404 1.00 89.94 200 GLU A O 1
ATOM 1544 N N . VAL A 1 201 ? 36.427 -0.916 -18.214 1.00 87.94 201 VAL A N 1
ATOM 1545 C CA . VAL A 1 201 ? 35.229 -1.641 -18.664 1.00 87.94 201 VAL A CA 1
ATOM 1546 C C . VAL A 1 201 ? 34.420 -2.123 -17.463 1.00 87.94 201 VAL A C 1
ATOM 1548 O O . VAL A 1 201 ? 33.198 -2.003 -17.462 1.00 87.94 201 VAL A O 1
ATOM 1551 N N . LEU A 1 202 ? 35.078 -2.634 -16.420 1.00 88.31 202 LEU A N 1
ATOM 1552 C CA . LEU A 1 202 ? 34.393 -3.049 -15.195 1.00 88.31 202 LEU A CA 1
ATOM 1553 C C . LEU A 1 202 ? 33.720 -1.873 -14.477 1.00 88.31 202 LEU A C 1
ATOM 1555 O O . LEU A 1 202 ? 32.624 -2.057 -13.954 1.00 88.31 202 LEU A O 1
ATOM 1559 N N . ASP A 1 203 ? 34.327 -0.689 -14.485 1.00 85.38 203 ASP A N 1
ATOM 1560 C CA . ASP A 1 203 ? 33.761 0.529 -13.903 1.00 85.38 203 ASP A CA 1
ATOM 1561 C C . ASP A 1 203 ? 32.527 0.995 -14.692 1.00 85.38 203 ASP A C 1
ATOM 1563 O O . ASP A 1 203 ? 31.510 1.346 -14.093 1.00 85.38 203 ASP A O 1
ATOM 1567 N N . ILE A 1 204 ? 32.561 0.907 -16.030 1.00 84.31 204 ILE A N 1
ATOM 1568 C CA . ILE A 1 204 ? 31.382 1.138 -16.883 1.00 84.31 204 ILE A CA 1
ATOM 1569 C C . ILE A 1 204 ? 30.271 0.135 -16.546 1.00 84.31 204 ILE A C 1
ATOM 1571 O O . ILE A 1 204 ? 29.116 0.532 -16.402 1.00 84.31 204 ILE A O 1
ATOM 1575 N N . LEU A 1 205 ? 30.613 -1.150 -16.391 1.00 85.12 205 LEU A N 1
ATOM 1576 C CA . LEU A 1 205 ? 29.653 -2.205 -16.048 1.00 85.12 205 LEU A CA 1
ATOM 1577 C C . LEU A 1 205 ? 29.080 -2.069 -14.631 1.00 85.12 205 LEU A C 1
ATOM 1579 O O . LEU A 1 205 ? 27.942 -2.468 -14.394 1.00 85.12 205 LEU A O 1
ATOM 1583 N N . ALA A 1 206 ? 29.859 -1.524 -13.695 1.00 80.38 206 ALA A N 1
ATOM 1584 C CA . ALA A 1 206 ? 29.430 -1.238 -12.329 1.00 80.38 206 ALA A CA 1
ATOM 1585 C C . ALA A 1 206 ? 28.535 0.008 -12.239 1.00 80.38 206 ALA A C 1
ATOM 1587 O O . ALA A 1 206 ? 27.822 0.183 -11.250 1.00 80.38 206 ALA A O 1
ATOM 1588 N N . GLY A 1 207 ? 28.560 0.870 -13.260 1.00 66.88 207 GLY A N 1
ATOM 1589 C CA . GLY A 1 207 ? 27.655 2.001 -13.372 1.00 66.88 207 GLY A CA 1
ATOM 1590 C C . GLY A 1 207 ? 26.199 1.537 -13.415 1.00 66.88 207 GLY A C 1
ATOM 1591 O O . GLY A 1 207 ? 25.823 0.694 -14.226 1.00 66.88 207 GLY A O 1
ATOM 1592 N N . ASN A 1 208 ? 25.354 2.139 -12.577 1.00 54.78 208 ASN A N 1
ATOM 1593 C CA . ASN A 1 208 ? 23.937 1.787 -12.398 1.00 54.78 208 ASN A CA 1
ATOM 1594 C C . ASN A 1 208 ? 23.033 2.154 -13.605 1.00 54.78 208 ASN A C 1
ATOM 1596 O O . ASN A 1 208 ? 21.833 2.337 -13.457 1.00 54.78 208 ASN A O 1
ATOM 1600 N N . LEU A 1 209 ? 23.621 2.332 -14.793 1.00 54.47 209 LEU A N 1
ATOM 1601 C CA . LEU A 1 209 ? 22.996 2.843 -16.020 1.00 54.47 209 LEU A CA 1
ATOM 1602 C C . LEU A 1 209 ? 22.697 1.744 -17.054 1.00 54.47 209 LEU A C 1
ATOM 1604 O O . LEU A 1 209 ? 22.327 2.065 -18.187 1.00 54.47 209 LEU A O 1
ATOM 1608 N N . LEU A 1 210 ? 22.936 0.471 -16.726 1.00 62.78 210 LEU A N 1
ATOM 1609 C CA . LEU A 1 210 ? 22.865 -0.633 -17.683 1.00 62.78 210 LEU A CA 1
ATOM 1610 C C . LEU A 1 210 ? 21.604 -1.477 -17.466 1.00 62.78 210 LEU A C 1
ATOM 1612 O O . LEU A 1 210 ? 21.465 -2.158 -16.454 1.00 62.78 210 LEU A O 1
ATOM 1616 N N . ARG A 1 211 ? 20.708 -1.461 -18.464 1.00 69.25 211 ARG A N 1
ATOM 1617 C CA . ARG A 1 211 ? 19.452 -2.240 -18.503 1.00 69.25 211 ARG A CA 1
ATOM 1618 C C . ARG A 1 211 ? 19.644 -3.706 -18.905 1.00 69.25 211 ARG A C 1
ATOM 1620 O O . ARG A 1 211 ? 18.709 -4.500 -18.823 1.00 69.25 211 ARG A O 1
ATOM 1627 N N . VAL A 1 212 ? 20.840 -4.062 -19.373 1.00 84.75 212 VAL A N 1
ATOM 1628 C CA . VAL A 1 212 ? 21.136 -5.366 -19.978 1.00 84.75 212 VAL A CA 1
ATOM 1629 C C . VAL A 1 212 ? 22.118 -6.134 -19.103 1.00 84.75 212 VAL A C 1
ATOM 1631 O O . VAL A 1 212 ? 23.224 -5.642 -18.871 1.00 84.75 212 VAL A O 1
ATOM 1634 N N . PRO A 1 213 ? 21.763 -7.347 -18.647 1.00 89.56 213 PRO A N 1
ATOM 1635 C CA . PRO A 1 213 ? 22.695 -8.202 -17.930 1.00 89.56 213 PRO A CA 1
ATOM 1636 C C . PRO A 1 213 ? 23.882 -8.595 -18.803 1.00 89.56 213 PRO A C 1
ATOM 1638 O O . PRO A 1 213 ? 23.708 -9.067 -19.930 1.00 89.56 213 PRO A O 1
ATOM 1641 N N . VAL A 1 214 ? 25.086 -8.455 -18.251 1.00 92.00 214 VAL A N 1
ATOM 1642 C CA . VAL A 1 214 ? 26.325 -8.894 -18.898 1.00 92.00 214 VAL A CA 1
ATOM 1643 C C . VAL A 1 214 ? 26.902 -10.052 -18.104 1.00 92.00 214 VAL A C 1
ATOM 1645 O O . VAL A 1 214 ? 27.152 -9.949 -16.900 1.00 92.00 214 VAL A O 1
ATOM 1648 N N . LEU A 1 215 ? 27.114 -11.166 -18.789 1.00 93.25 215 LEU A N 1
ATOM 1649 C CA . LEU A 1 215 ? 27.681 -12.389 -18.244 1.00 93.25 215 LEU A CA 1
ATOM 1650 C C . LEU A 1 215 ? 29.009 -12.692 -18.922 1.00 93.25 215 LEU A C 1
ATOM 1652 O O . LEU A 1 215 ? 29.253 -12.260 -20.044 1.00 93.25 215 LEU A O 1
ATOM 1656 N N . THR A 1 216 ? 29.855 -13.478 -18.267 1.00 93.88 216 THR A N 1
ATOM 1657 C CA . THR A 1 216 ? 31.078 -14.002 -18.871 1.00 93.88 216 THR A CA 1
ATOM 1658 C C . THR A 1 216 ? 31.279 -15.475 -18.551 1.00 93.88 216 THR A C 1
ATOM 1660 O O . THR A 1 216 ? 30.893 -15.949 -17.477 1.00 93.88 216 THR A O 1
ATOM 1663 N N . ILE A 1 217 ? 31.867 -16.196 -19.501 1.00 93.81 217 ILE A N 1
ATOM 1664 C CA . ILE A 1 217 ? 32.217 -17.610 -19.397 1.00 93.81 217 ILE A CA 1
ATOM 1665 C C . ILE A 1 217 ? 33.619 -17.858 -19.960 1.00 93.81 217 ILE A C 1
ATOM 1667 O O . ILE A 1 217 ? 34.006 -17.219 -20.940 1.00 93.81 217 ILE A O 1
ATOM 1671 N N . PRO A 1 218 ? 34.362 -18.825 -19.393 1.00 91.81 218 PRO A N 1
ATOM 1672 C CA . PRO A 1 218 ? 35.706 -19.155 -19.858 1.00 91.81 218 PRO A CA 1
ATOM 1673 C C . PRO A 1 218 ? 35.717 -19.980 -21.154 1.00 91.81 218 PRO A C 1
ATOM 1675 O O . PRO A 1 218 ? 36.791 -20.244 -21.678 1.00 91.81 218 PRO A O 1
ATOM 1678 N N . LEU A 1 219 ? 34.551 -20.429 -21.628 1.00 89.31 219 LEU A N 1
ATOM 1679 C CA . LEU A 1 219 ? 34.414 -21.225 -22.848 1.00 89.31 219 LEU A CA 1
ATOM 1680 C C . LEU A 1 219 ? 34.570 -20.340 -24.078 1.00 89.31 219 LEU A C 1
ATOM 1682 O O . LEU A 1 219 ? 34.168 -19.173 -24.031 1.00 89.31 219 LEU A O 1
ATOM 1686 N N . ASP A 1 220 ? 35.060 -20.918 -25.171 1.00 88.44 220 ASP A N 1
ATOM 1687 C CA . ASP A 1 220 ? 35.106 -20.224 -26.452 1.00 88.44 220 ASP A CA 1
ATOM 1688 C C . ASP A 1 220 ? 33.708 -20.013 -27.051 1.00 88.44 220 ASP A C 1
ATOM 1690 O O . ASP A 1 220 ? 32.706 -20.581 -26.597 1.00 88.44 220 ASP A O 1
ATOM 1694 N N . THR A 1 221 ? 33.615 -19.156 -28.070 1.00 81.12 221 THR A N 1
ATOM 1695 C CA . THR A 1 221 ? 32.329 -18.834 -28.704 1.00 81.12 221 THR A CA 1
ATOM 1696 C C . THR A 1 221 ? 31.618 -20.056 -29.285 1.00 81.12 221 THR A C 1
ATOM 1698 O O . THR A 1 221 ? 30.389 -20.128 -29.209 1.00 81.12 221 THR A O 1
ATOM 1701 N N . PHE A 1 222 ? 32.352 -21.024 -29.833 1.00 78.06 222 PHE A N 1
ATOM 1702 C CA . PHE A 1 222 ? 31.770 -22.219 -30.438 1.00 78.06 222 PHE A CA 1
ATOM 1703 C C . PHE A 1 222 ? 31.212 -23.159 -29.364 1.00 78.06 222 PHE A C 1
ATOM 1705 O O . PHE A 1 222 ? 30.046 -23.549 -29.428 1.00 78.06 222 PHE A O 1
ATOM 1712 N N . GLU A 1 223 ? 31.994 -23.453 -28.328 1.00 79.31 223 GLU A N 1
ATOM 1713 C CA . GLU A 1 223 ? 31.596 -24.310 -27.215 1.00 79.31 223 GLU A CA 1
ATOM 1714 C C . GLU A 1 223 ? 30.439 -23.691 -26.417 1.00 79.31 223 GLU A C 1
ATOM 1716 O O . GLU A 1 223 ? 29.473 -24.377 -26.072 1.00 79.31 223 GLU A O 1
ATOM 1721 N N . ALA A 1 224 ? 30.486 -22.379 -26.166 1.00 79.50 224 ALA A N 1
ATOM 1722 C CA . ALA A 1 224 ? 29.396 -21.638 -25.540 1.00 79.50 224 ALA A CA 1
ATOM 1723 C C . ALA A 1 224 ? 28.090 -21.783 -26.328 1.00 79.50 224 ALA A C 1
ATOM 1725 O O . ALA A 1 224 ? 27.056 -22.153 -25.767 1.00 79.50 224 ALA A O 1
ATOM 1726 N N . THR A 1 225 ? 28.157 -21.539 -27.637 1.00 77.38 225 THR A N 1
ATOM 1727 C CA . THR A 1 225 ? 27.024 -21.652 -28.559 1.00 77.38 225 THR A CA 1
ATOM 1728 C C . THR A 1 225 ? 26.476 -23.077 -28.566 1.00 77.38 225 THR A C 1
ATOM 1730 O O . THR A 1 225 ? 25.270 -23.263 -28.408 1.00 77.38 225 THR A O 1
ATOM 1733 N N . GLN A 1 226 ? 27.345 -24.089 -28.643 1.00 74.31 226 GLN A N 1
ATOM 1734 C CA . GLN A 1 226 ? 26.953 -25.497 -28.632 1.00 74.31 226 GLN A CA 1
ATOM 1735 C C . GLN A 1 226 ? 26.291 -25.906 -27.313 1.00 74.31 226 GLN A C 1
ATOM 1737 O O . GLN A 1 226 ? 25.305 -26.637 -27.332 1.00 74.31 226 GLN A O 1
ATOM 1742 N N . ARG A 1 227 ? 26.772 -25.425 -26.159 1.00 76.50 227 ARG A N 1
ATOM 1743 C CA . ARG A 1 227 ? 26.131 -25.701 -24.862 1.00 76.50 227 ARG A CA 1
ATOM 1744 C C . ARG A 1 227 ? 24.773 -25.028 -24.735 1.00 76.50 227 ARG A C 1
ATOM 1746 O O . ARG A 1 227 ? 23.853 -25.656 -24.217 1.00 76.50 227 ARG A O 1
ATOM 1753 N N . ILE A 1 228 ? 24.627 -23.794 -25.225 1.00 72.69 228 ILE A N 1
ATOM 1754 C CA . ILE A 1 228 ? 23.328 -23.107 -25.278 1.00 72.69 228 ILE A CA 1
ATOM 1755 C C . ILE A 1 228 ? 22.367 -23.880 -26.189 1.00 72.69 228 ILE A C 1
ATOM 1757 O O . ILE A 1 228 ? 21.227 -24.118 -25.802 1.00 72.69 228 ILE A O 1
ATOM 1761 N N . HIS A 1 229 ? 22.839 -24.364 -27.340 1.00 67.12 229 HIS A N 1
ATOM 1762 C CA . HIS A 1 229 ? 22.063 -25.224 -28.240 1.00 67.12 229 HIS A CA 1
ATOM 1763 C C . HIS A 1 229 ? 21.782 -26.618 -27.638 1.00 67.12 229 HIS A C 1
ATOM 1765 O O . HIS A 1 229 ? 20.741 -27.227 -27.864 1.00 67.12 229 HIS A O 1
ATOM 1771 N N . GLY A 1 230 ? 22.670 -27.128 -26.788 1.00 62.28 230 GLY A N 1
ATOM 1772 C CA . GLY A 1 230 ? 22.476 -28.369 -26.038 1.00 62.28 230 GLY A CA 1
ATOM 1773 C C . GLY A 1 230 ? 21.390 -28.265 -24.963 1.00 62.28 230 GLY A C 1
ATOM 1774 O O . GLY A 1 230 ? 20.861 -29.285 -24.519 1.00 62.28 230 GLY A O 1
ATOM 1775 N N . LEU A 1 231 ? 20.986 -27.046 -24.578 1.00 62.03 231 LEU A N 1
ATOM 1776 C CA . LEU A 1 231 ? 19.872 -26.831 -23.651 1.00 62.03 231 LEU A CA 1
ATOM 1777 C C . LEU A 1 231 ? 18.546 -27.353 -24.192 1.00 62.03 231 LEU A C 1
ATOM 1779 O O . LEU A 1 231 ? 17.637 -27.573 -23.400 1.00 62.03 231 LEU A O 1
ATOM 1783 N N . HIS A 1 232 ? 18.418 -27.561 -25.504 1.00 54.06 232 HIS A N 1
ATOM 1784 C CA . HIS A 1 232 ? 17.167 -27.918 -26.167 1.00 54.06 232 HIS A CA 1
ATOM 1785 C C . HIS A 1 232 ? 16.535 -29.212 -25.621 1.00 54.06 232 HIS A C 1
ATOM 1787 O O . HIS A 1 232 ? 15.313 -29.285 -25.540 1.00 54.06 232 HIS A O 1
ATOM 1793 N N . GLY A 1 233 ? 17.337 -30.163 -25.126 1.00 46.62 233 GLY A N 1
ATOM 1794 C CA . GLY A 1 233 ? 16.850 -31.395 -24.487 1.00 46.62 233 GLY A CA 1
ATOM 1795 C C . GLY A 1 233 ? 16.459 -31.267 -23.007 1.00 46.62 233 GLY A C 1
ATOM 1796 O O . GLY A 1 233 ? 15.971 -32.228 -22.415 1.00 46.62 233 GLY A O 1
ATOM 1797 N N . LEU A 1 234 ? 16.679 -30.106 -22.379 1.00 51.91 234 LEU A N 1
ATOM 1798 C CA . LEU A 1 234 ? 16.375 -29.878 -20.966 1.00 51.91 234 LEU A CA 1
ATOM 1799 C C . LEU A 1 234 ? 15.067 -29.105 -20.807 1.00 51.91 234 LEU A C 1
ATOM 1801 O O . LEU A 1 234 ? 14.910 -27.998 -21.330 1.00 51.91 234 LEU A O 1
ATOM 1805 N N . ALA A 1 235 ? 14.148 -29.670 -20.023 1.00 57.25 235 ALA A N 1
ATOM 1806 C CA . ALA A 1 235 ? 12.896 -29.012 -19.679 1.00 57.25 235 ALA A CA 1
ATOM 1807 C C . ALA A 1 235 ? 13.165 -27.653 -18.990 1.00 57.25 235 ALA A C 1
ATOM 1809 O O . ALA A 1 235 ? 13.980 -27.597 -18.059 1.00 57.25 235 ALA A O 1
ATOM 1810 N N . PRO A 1 236 ? 12.484 -26.571 -19.413 1.00 69.38 236 PRO A N 1
ATOM 1811 C CA . PRO A 1 236 ? 12.480 -25.297 -18.698 1.00 69.38 236 PRO A CA 1
ATOM 1812 C C . PRO A 1 236 ? 12.102 -25.509 -17.230 1.00 69.38 236 PRO A C 1
ATOM 1814 O O . PRO A 1 236 ? 11.225 -26.315 -16.912 1.00 69.38 236 PRO A O 1
ATOM 1817 N N . ARG A 1 237 ? 12.763 -24.791 -16.322 1.00 71.94 237 ARG A N 1
ATOM 1818 C CA . ARG A 1 237 ? 12.543 -24.895 -14.880 1.00 71.94 237 ARG A CA 1
ATOM 1819 C C . ARG A 1 237 ? 11.669 -23.754 -14.381 1.00 71.94 237 ARG A C 1
ATOM 1821 O O . ARG A 1 237 ? 11.808 -22.601 -14.783 1.00 71.94 237 ARG A O 1
ATOM 1828 N N . LEU A 1 238 ? 10.789 -24.090 -13.444 1.00 75.44 238 LEU A N 1
ATOM 1829 C CA . LEU A 1 238 ? 10.028 -23.127 -12.659 1.00 75.44 238 LEU A CA 1
ATOM 1830 C C . LEU A 1 238 ? 10.845 -22.792 -11.402 1.00 75.44 238 LEU A C 1
ATOM 1832 O O . LEU A 1 238 ? 10.728 -23.469 -10.380 1.00 75.44 238 LEU A O 1
ATOM 1836 N N . LEU A 1 239 ? 11.747 -21.811 -11.492 1.00 74.00 239 LEU A N 1
ATOM 1837 C CA . LEU A 1 239 ? 12.528 -21.388 -10.326 1.00 74.00 239 LEU A CA 1
ATOM 1838 C C . LEU A 1 239 ? 11.648 -20.545 -9.384 1.00 74.00 239 LEU A C 1
ATOM 1840 O O . LEU A 1 239 ? 10.790 -19.803 -9.868 1.00 74.00 239 LEU A O 1
ATOM 1844 N N . PRO A 1 240 ? 11.878 -20.574 -8.054 1.00 69.31 240 PRO A N 1
ATOM 1845 C CA . PRO A 1 240 ? 11.147 -19.726 -7.104 1.00 69.31 240 PRO A CA 1
ATOM 1846 C C . PRO A 1 240 ? 11.253 -18.221 -7.390 1.00 69.31 240 PRO A C 1
ATOM 1848 O O . PRO A 1 240 ? 10.429 -17.448 -6.915 1.00 69.31 240 PRO A O 1
ATOM 1851 N N . THR A 1 241 ? 12.263 -17.804 -8.155 1.00 69.19 241 THR A N 1
ATOM 1852 C CA . THR A 1 241 ? 12.506 -16.408 -8.536 1.00 69.19 241 THR A CA 1
ATOM 1853 C C . THR A 1 241 ? 11.905 -16.027 -9.894 1.00 69.19 241 THR A C 1
ATOM 1855 O O . THR A 1 241 ? 11.879 -14.849 -10.235 1.00 69.19 241 THR A O 1
ATOM 1858 N N . SER A 1 242 ? 11.378 -16.981 -10.674 1.00 69.31 242 SER A N 1
ATOM 1859 C CA . SER A 1 242 ? 10.821 -16.730 -12.012 1.00 69.31 242 SER A CA 1
ATOM 1860 C C . SER A 1 242 ? 9.400 -16.156 -11.940 1.00 69.31 242 SER A C 1
ATOM 1862 O O . SER A 1 242 ? 8.430 -16.842 -12.261 1.00 69.31 242 SER A O 1
ATOM 1864 N N . SER A 1 243 ? 9.259 -14.895 -11.523 1.00 67.81 243 SER A N 1
ATOM 1865 C CA . SER A 1 243 ? 7.962 -14.235 -11.281 1.00 67.81 243 SER A CA 1
ATOM 1866 C C . SER A 1 243 ? 7.002 -14.289 -12.478 1.00 67.81 243 SER A C 1
ATOM 1868 O O . SER A 1 243 ? 5.806 -14.507 -12.300 1.00 67.81 243 SER A O 1
ATOM 1870 N N . VAL A 1 244 ? 7.509 -14.144 -13.707 1.00 69.62 244 VAL A N 1
ATOM 1871 C CA . VAL A 1 244 ? 6.713 -14.249 -14.945 1.00 69.62 244 VAL A CA 1
ATOM 1872 C C . VAL A 1 244 ? 6.183 -15.673 -15.144 1.00 69.62 244 VAL A C 1
ATOM 1874 O O . VAL A 1 244 ? 4.986 -15.860 -15.353 1.00 69.62 244 VAL A O 1
ATOM 1877 N N . LYS A 1 245 ? 7.043 -16.691 -15.000 1.00 77.31 245 LYS A N 1
ATOM 1878 C CA . LYS A 1 245 ? 6.642 -18.103 -15.126 1.00 77.31 245 LYS A CA 1
ATOM 1879 C C . LYS A 1 245 ? 5.666 -18.527 -14.037 1.00 77.31 245 LYS A C 1
ATOM 1881 O O . LYS A 1 245 ? 4.716 -19.252 -14.314 1.00 77.31 245 LYS A O 1
ATOM 1886 N N . LEU A 1 246 ? 5.905 -18.089 -12.800 1.00 78.62 246 LEU A N 1
ATOM 1887 C CA . LEU A 1 246 ? 5.039 -18.379 -11.661 1.00 78.62 246 LEU A CA 1
ATOM 1888 C C . LEU A 1 246 ? 3.642 -17.787 -11.867 1.00 78.62 246 LEU A C 1
ATOM 1890 O O . LEU A 1 246 ? 2.663 -18.492 -11.636 1.00 78.62 246 LEU A O 1
ATOM 1894 N N . ARG A 1 247 ? 3.546 -16.546 -12.366 1.00 71.94 247 ARG A N 1
ATOM 1895 C CA . ARG A 1 247 ? 2.266 -15.918 -12.734 1.00 71.94 247 ARG A CA 1
ATOM 1896 C C . ARG A 1 247 ? 1.553 -16.683 -13.844 1.00 71.94 247 ARG A C 1
ATOM 1898 O O . ARG A 1 247 ? 0.415 -17.093 -13.648 1.00 71.94 247 ARG A O 1
ATOM 1905 N N . ALA A 1 248 ? 2.240 -16.976 -14.950 1.00 74.75 248 ALA A N 1
ATOM 1906 C CA . ALA A 1 248 ? 1.658 -17.749 -16.048 1.00 74.75 248 ALA A CA 1
ATOM 1907 C C . ALA A 1 248 ? 1.153 -19.127 -15.573 1.00 74.75 248 ALA A C 1
ATOM 1909 O O . ALA A 1 248 ? 0.051 -19.547 -15.917 1.00 74.75 248 ALA A O 1
ATOM 1910 N N . ALA A 1 249 ? 1.908 -19.815 -14.708 1.00 82.06 249 ALA A N 1
ATOM 1911 C CA . ALA A 1 249 ? 1.484 -21.091 -14.130 1.00 82.06 249 ALA A CA 1
ATOM 1912 C C . ALA A 1 249 ? 0.230 -20.952 -13.247 1.00 82.06 249 ALA A C 1
ATOM 1914 O O . ALA A 1 249 ? -0.665 -21.798 -13.309 1.00 82.06 249 ALA A O 1
ATOM 1915 N N . GLN A 1 250 ? 0.147 -19.891 -12.440 1.00 80.31 250 GLN A N 1
ATOM 1916 C CA . GLN A 1 250 ? -1.029 -19.589 -11.619 1.00 80.31 250 GLN A CA 1
ATOM 1917 C C . GLN A 1 250 ? -2.259 -19.265 -12.477 1.00 80.31 250 GLN A C 1
ATOM 1919 O O . GLN A 1 250 ? -3.341 -19.766 -12.178 1.00 80.31 250 GLN A O 1
ATOM 1924 N N . GLU A 1 251 ? -2.096 -18.492 -13.553 1.00 76.75 251 GLU A N 1
ATOM 1925 C CA . GLU A 1 251 ? -3.159 -18.167 -14.513 1.00 76.75 251 GLU A CA 1
ATOM 1926 C C . GLU A 1 251 ? -3.696 -19.422 -15.208 1.00 76.75 251 GLU A C 1
ATOM 1928 O O . GLU A 1 251 ? -4.905 -19.655 -15.221 1.00 76.75 251 GLU A O 1
ATOM 1933 N N . ILE A 1 252 ? -2.811 -20.281 -15.728 1.00 81.88 252 ILE A N 1
ATOM 1934 C CA . ILE A 1 252 ? -3.210 -21.552 -16.350 1.00 81.88 252 ILE A CA 1
ATOM 1935 C C . ILE A 1 252 ? -3.971 -22.414 -15.354 1.00 81.88 252 ILE A C 1
ATOM 1937 O O . ILE A 1 252 ? -5.015 -22.968 -15.700 1.00 81.88 252 ILE A O 1
ATOM 1941 N N . PHE A 1 253 ? -3.470 -22.527 -14.121 1.00 80.94 253 PHE A N 1
ATOM 1942 C CA . PHE A 1 253 ? -4.143 -23.287 -13.077 1.00 80.94 253 PHE A CA 1
ATOM 1943 C C . PHE A 1 253 ? -5.543 -22.726 -12.803 1.00 80.94 253 PHE A C 1
ATOM 1945 O O . PHE A 1 253 ? -6.513 -23.482 -12.830 1.00 80.94 253 PHE A O 1
ATOM 1952 N N . ALA A 1 254 ? -5.657 -21.411 -12.599 1.00 74.75 254 ALA A N 1
ATOM 1953 C CA . ALA A 1 254 ? -6.923 -20.738 -12.326 1.00 74.75 254 ALA A CA 1
ATOM 1954 C C . ALA A 1 254 ? -7.946 -20.922 -13.460 1.00 74.75 254 ALA A C 1
ATOM 1956 O O . ALA A 1 254 ? -9.125 -21.131 -13.186 1.00 74.75 254 ALA A O 1
ATOM 1957 N N . ASN A 1 255 ? -7.492 -20.909 -14.716 1.00 75.56 255 ASN A N 1
ATOM 1958 C CA . ASN A 1 255 ? -8.357 -21.016 -15.893 1.00 75.56 255 ASN A CA 1
ATOM 1959 C C . ASN A 1 255 ? -8.689 -22.466 -16.288 1.00 75.56 255 ASN A C 1
ATOM 1961 O O . ASN A 1 255 ? -9.711 -22.716 -16.928 1.00 75.56 255 ASN A O 1
ATOM 1965 N N . SER A 1 256 ? -7.836 -23.432 -15.930 1.00 78.00 256 SER A N 1
ATOM 1966 C CA . SER A 1 256 ? -7.951 -24.827 -16.398 1.00 78.00 256 SER A CA 1
ATOM 1967 C C . SER A 1 256 ? -8.526 -25.783 -15.352 1.00 78.00 256 SER A C 1
ATOM 1969 O O . SER A 1 256 ? -9.026 -26.859 -15.705 1.00 78.00 256 SER A O 1
ATOM 1971 N N . VAL A 1 257 ? -8.453 -25.429 -14.064 1.00 76.38 257 VAL A N 1
ATOM 1972 C CA . VAL A 1 257 ? -8.961 -26.257 -12.963 1.00 76.38 257 VAL A CA 1
ATOM 1973 C C . VAL A 1 257 ? -10.403 -25.873 -12.646 1.00 76.38 257 VAL A C 1
ATOM 1975 O O . VAL A 1 257 ? -10.719 -24.730 -12.336 1.00 76.38 257 VAL A O 1
ATOM 1978 N N . CYS A 1 258 ? -11.298 -26.859 -12.698 1.00 74.56 258 CYS A N 1
ATOM 1979 C CA . CYS A 1 258 ? -12.717 -26.660 -12.421 1.00 74.56 258 CYS A CA 1
ATOM 1980 C C . CYS A 1 258 ? -12.960 -26.314 -10.940 1.00 74.56 258 CYS A C 1
ATOM 1982 O O . CYS A 1 258 ? -12.517 -27.044 -10.053 1.00 74.56 258 CYS A O 1
ATOM 1984 N N . GLN A 1 259 ? -13.720 -25.250 -10.657 1.00 71.88 259 GLN A N 1
ATOM 1985 C CA . GLN A 1 259 ? -14.069 -24.876 -9.280 1.00 71.88 259 GLN A CA 1
ATOM 1986 C C . GLN A 1 259 ? -14.861 -25.967 -8.545 1.00 71.88 259 GLN A C 1
ATOM 1988 O O . GLN A 1 259 ? -14.639 -26.169 -7.353 1.00 71.88 259 GLN A O 1
ATOM 1993 N N . ASP A 1 260 ? -15.712 -26.733 -9.235 1.00 74.38 260 ASP A N 1
ATOM 1994 C CA . ASP A 1 260 ? -16.470 -27.830 -8.617 1.00 74.38 260 ASP A CA 1
ATOM 1995 C C . ASP A 1 260 ? -15.558 -28.932 -8.070 1.00 74.38 260 ASP A C 1
ATOM 1997 O O . ASP A 1 260 ? -15.853 -29.522 -7.031 1.00 74.38 260 ASP A O 1
ATOM 2001 N N . PHE A 1 261 ? -14.414 -29.169 -8.721 1.00 76.12 261 PHE A N 1
ATOM 2002 C CA . PHE A 1 261 ? -13.381 -30.076 -8.221 1.00 76.12 261 PHE A CA 1
ATOM 2003 C C . PHE A 1 261 ? -12.809 -29.586 -6.886 1.00 76.12 261 PHE A C 1
ATOM 2005 O O . PHE A 1 261 ? -12.735 -30.343 -5.920 1.00 76.12 261 PHE A O 1
ATOM 2012 N N . LEU A 1 262 ? -12.431 -28.305 -6.824 1.00 73.00 262 LEU A N 1
ATOM 2013 C CA . LEU A 1 262 ? -11.868 -27.693 -5.619 1.00 73.00 262 LEU A CA 1
ATOM 2014 C C . LEU A 1 262 ? -12.896 -27.679 -4.482 1.00 73.00 262 LEU A C 1
ATOM 2016 O O . LEU A 1 262 ? -12.585 -28.077 -3.361 1.00 73.00 262 LEU A O 1
ATOM 2020 N N . ASN A 1 263 ? -14.141 -27.315 -4.786 1.00 70.19 263 ASN A N 1
ATOM 2021 C CA . ASN A 1 263 ? -15.245 -27.321 -3.831 1.00 70.19 263 ASN A CA 1
ATOM 2022 C C . ASN A 1 263 ? -15.524 -28.732 -3.295 1.00 70.19 263 ASN A C 1
ATOM 2024 O O . ASN A 1 263 ? -15.748 -28.896 -2.096 1.00 70.19 263 ASN A O 1
ATOM 2028 N N . ALA A 1 264 ? -15.466 -29.762 -4.143 1.00 73.44 264 ALA A N 1
ATOM 2029 C CA . ALA A 1 264 ? -15.622 -31.151 -3.717 1.00 73.44 264 ALA A CA 1
ATOM 2030 C C . ALA A 1 264 ? -14.501 -31.616 -2.767 1.00 73.44 264 ALA A C 1
ATOM 2032 O O . ALA A 1 264 ? -14.781 -32.372 -1.842 1.00 73.44 264 ALA A O 1
ATOM 2033 N N . ILE A 1 265 ? -13.263 -31.134 -2.944 1.00 72.38 265 ILE A N 1
ATOM 2034 C CA . ILE A 1 265 ? -12.125 -31.432 -2.048 1.00 72.38 265 ILE A CA 1
ATOM 2035 C C . ILE A 1 265 ? -12.270 -30.747 -0.679 1.00 72.38 265 ILE A C 1
ATOM 2037 O O . ILE A 1 265 ? -11.770 -31.252 0.330 1.00 72.38 265 ILE A O 1
ATOM 2041 N N . VAL A 1 266 ? -12.918 -29.581 -0.634 1.00 69.12 266 VAL A N 1
ATOM 2042 C CA . VAL A 1 266 ? -13.032 -28.757 0.580 1.00 69.12 266 VAL A CA 1
ATOM 2043 C C . VAL A 1 266 ? -14.294 -29.081 1.396 1.00 69.12 266 VAL A C 1
ATOM 2045 O O . VAL A 1 266 ? -14.294 -28.888 2.614 1.00 69.12 266 VAL A O 1
ATOM 2048 N N . ARG A 1 267 ? -15.352 -29.621 0.771 1.00 59.00 267 ARG A N 1
ATOM 2049 C CA . ARG A 1 267 ? -16.596 -30.024 1.456 1.00 59.00 267 ARG A CA 1
ATOM 2050 C C . ARG A 1 267 ? -16.319 -30.988 2.621 1.00 59.00 267 ARG A C 1
ATOM 2052 O O . ARG A 1 267 ? -15.707 -32.034 2.440 1.00 59.00 267 ARG A O 1
ATOM 2059 N N . GLY A 1 268 ? -16.836 -30.651 3.806 1.00 56.97 268 GLY A N 1
ATOM 2060 C CA . GLY A 1 268 ? -16.807 -31.512 4.998 1.00 56.97 268 GLY A CA 1
ATOM 2061 C C . GLY A 1 268 ? -15.664 -31.259 5.987 1.00 56.97 268 GLY A C 1
ATOM 2062 O O . GLY A 1 268 ? -15.561 -31.985 6.971 1.00 56.97 268 GLY A O 1
ATOM 2063 N N . LYS A 1 269 ? -14.816 -30.246 5.770 1.00 57.00 269 LYS A N 1
ATOM 2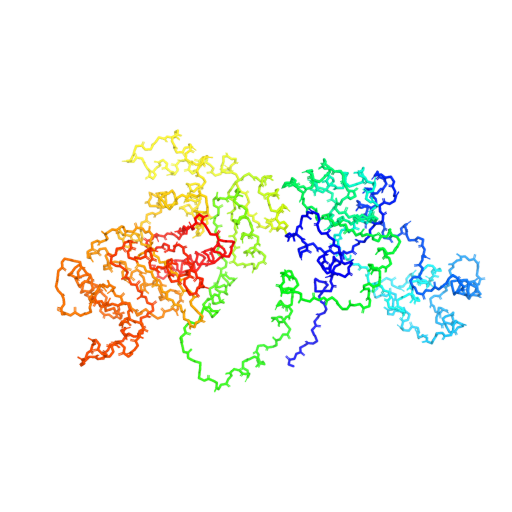064 C CA . LYS A 1 269 ? -13.864 -29.778 6.790 1.00 57.00 269 LYS A CA 1
ATOM 2065 C C . LYS A 1 269 ? -14.495 -28.635 7.586 1.00 57.00 269 LYS A C 1
ATOM 2067 O O . LYS A 1 269 ? -14.982 -27.689 6.974 1.00 57.00 269 LYS A O 1
ATOM 2072 N N . ASP A 1 270 ? -14.465 -28.713 8.918 1.00 49.72 270 ASP A N 1
ATOM 2073 C CA . ASP A 1 270 ? -14.786 -27.584 9.802 1.00 49.72 270 ASP A CA 1
ATOM 2074 C C . ASP A 1 270 ? -13.831 -26.429 9.481 1.00 49.72 270 ASP A C 1
ATOM 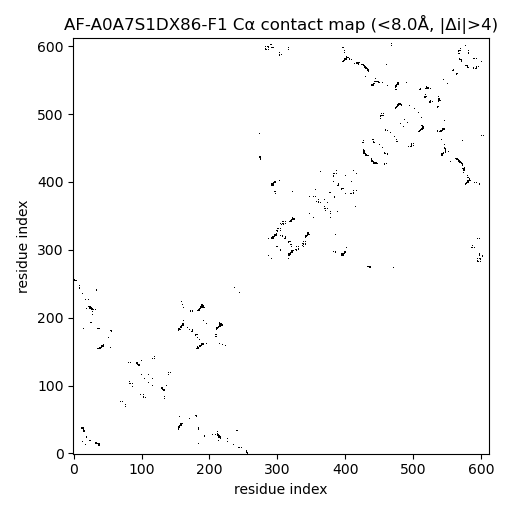2076 O O . ASP A 1 270 ? -12.670 -26.407 9.902 1.00 49.72 270 ASP A O 1
ATOM 2080 N N . VAL A 1 271 ? -14.290 -25.483 8.665 1.00 54.16 271 VAL A N 1
ATOM 2081 C CA . VAL A 1 271 ? -13.523 -24.283 8.349 1.00 54.16 271 VAL A CA 1
ATOM 2082 C C . VAL A 1 271 ? -13.634 -23.375 9.564 1.00 54.16 271 VAL A C 1
ATOM 2084 O O . VAL A 1 271 ? -14.656 -22.718 9.757 1.00 54.16 271 VAL A O 1
ATOM 2087 N N . ARG A 1 272 ? -12.591 -23.344 10.404 1.00 53.31 272 ARG A N 1
ATOM 2088 C CA . ARG A 1 272 ? -12.461 -22.310 11.440 1.00 53.31 272 ARG A CA 1
ATOM 2089 C C . ARG A 1 272 ? -12.707 -20.948 10.779 1.00 53.31 272 ARG A C 1
ATOM 2091 O O . ARG A 1 272 ? -12.023 -20.606 9.821 1.00 53.31 272 ARG A O 1
ATOM 2098 N N . HIS A 1 273 ? -13.691 -20.195 11.272 1.00 59.22 273 HIS A N 1
ATOM 2099 C CA . HIS A 1 273 ? -14.114 -18.890 10.736 1.00 59.22 273 HIS A CA 1
ATOM 2100 C C . HIS A 1 273 ? -13.109 -17.749 10.981 1.00 59.22 273 HIS A C 1
ATOM 2102 O O . HIS A 1 273 ? -13.435 -16.581 10.794 1.00 59.22 273 HIS A O 1
ATOM 2108 N N . GLU A 1 274 ? -11.884 -18.055 11.401 1.00 68.75 274 GLU A N 1
ATOM 2109 C CA . GLU A 1 274 ? -10.868 -17.033 11.616 1.00 68.75 274 GLU A CA 1
ATOM 2110 C C . GLU A 1 274 ? -10.298 -16.569 10.271 1.00 68.75 274 GLU A C 1
ATOM 2112 O O . GLU A 1 274 ? -9.881 -17.365 9.422 1.00 68.75 274 GLU A O 1
ATOM 2117 N N . MET A 1 275 ? -10.301 -15.252 10.064 1.00 83.81 275 MET A N 1
ATOM 2118 C CA . MET A 1 275 ? -9.738 -14.633 8.872 1.00 83.81 275 MET A CA 1
ATOM 2119 C C . MET A 1 275 ? -8.218 -14.833 8.869 1.00 83.81 275 MET A C 1
ATOM 2121 O O . MET A 1 275 ? -7.491 -14.159 9.599 1.00 83.81 275 MET A O 1
ATOM 2125 N N . THR A 1 276 ? -7.732 -15.753 8.034 1.00 86.94 276 THR A N 1
ATOM 2126 C CA . THR A 1 276 ? -6.292 -15.919 7.797 1.00 86.94 276 THR A CA 1
ATOM 2127 C C . THR A 1 276 ? -5.768 -14.816 6.884 1.00 86.94 276 THR A C 1
ATOM 2129 O O . THR A 1 276 ? -6.489 -14.301 6.027 1.00 86.94 276 THR A O 1
ATOM 2132 N N . SER A 1 277 ? -4.477 -14.509 6.983 1.00 89.19 277 SER A N 1
ATOM 2133 C CA . SER A 1 277 ? -3.834 -13.490 6.143 1.00 89.19 277 SER A CA 1
ATOM 2134 C C . SER A 1 277 ? -3.957 -13.762 4.644 1.00 89.19 277 SER A C 1
ATOM 2136 O O . SER A 1 277 ? -4.166 -12.843 3.855 1.00 89.19 277 SER A O 1
ATOM 2138 N N . ARG A 1 278 ? -3.881 -15.034 4.231 1.00 86.25 278 ARG A N 1
ATOM 2139 C CA . ARG A 1 278 ? -4.032 -15.413 2.819 1.00 86.25 278 ARG A CA 1
ATOM 2140 C C . ARG A 1 278 ? -5.468 -15.232 2.334 1.00 86.25 278 ARG A C 1
ATOM 2142 O O . ARG A 1 278 ? -5.664 -14.767 1.215 1.00 86.25 278 ARG A O 1
ATOM 2149 N N . HIS A 1 279 ? -6.450 -15.589 3.163 1.00 85.75 279 HIS A N 1
ATOM 2150 C CA . HIS A 1 279 ? -7.861 -15.374 2.846 1.00 85.75 279 HIS A CA 1
ATOM 2151 C C . HIS A 1 279 ? -8.168 -13.875 2.747 1.00 85.75 279 HIS A C 1
ATOM 2153 O O . HIS A 1 279 ? -8.756 -13.445 1.760 1.00 85.75 279 HIS A O 1
ATOM 2159 N N . PHE A 1 280 ? -7.673 -13.079 3.696 1.00 90.56 280 PHE A N 1
ATOM 2160 C CA . PHE A 1 280 ? -7.827 -11.628 3.693 1.00 90.56 280 PHE A CA 1
ATOM 2161 C C . PHE A 1 280 ? -7.291 -10.990 2.408 1.00 90.56 280 PHE A C 1
ATOM 2163 O O . PHE A 1 280 ? -8.048 -10.339 1.691 1.00 90.56 280 PHE A O 1
ATOM 2170 N N . LEU A 1 281 ? -6.014 -11.231 2.073 1.00 89.94 281 LEU A N 1
ATOM 2171 C CA . LEU A 1 281 ? -5.379 -10.670 0.874 1.00 89.94 281 LEU A CA 1
ATOM 2172 C C . LEU A 1 281 ? -6.089 -11.100 -0.417 1.00 89.94 281 LEU A C 1
ATOM 2174 O O . LEU A 1 281 ? -6.237 -10.297 -1.341 1.00 89.94 281 LEU A O 1
ATOM 2178 N N . TYR A 1 282 ? -6.546 -12.354 -0.481 1.00 89.00 282 TYR A N 1
ATOM 2179 C CA . TYR A 1 282 ? -7.326 -12.853 -1.610 1.00 89.00 282 TYR A CA 1
ATOM 2180 C C . TYR A 1 282 ? -8.658 -12.109 -1.746 1.00 89.00 282 TYR A C 1
ATOM 2182 O O . TYR A 1 282 ? -8.965 -11.616 -2.829 1.00 89.00 282 TYR A O 1
ATOM 2190 N N . HIS A 1 283 ? -9.412 -11.976 -0.653 1.00 88.69 283 HIS A N 1
ATOM 2191 C CA . HIS A 1 283 ? -10.730 -11.346 -0.656 1.00 88.69 283 HIS A CA 1
ATOM 2192 C C . HIS A 1 283 ? -10.662 -9.870 -1.072 1.00 88.69 283 HIS A C 1
ATOM 2194 O O . HIS A 1 283 ? -11.396 -9.446 -1.962 1.00 88.69 283 HIS A O 1
ATOM 2200 N N . ILE A 1 284 ? -9.731 -9.094 -0.501 1.00 91.88 284 ILE A N 1
ATOM 2201 C CA . ILE A 1 284 ? -9.573 -7.675 -0.865 1.00 91.88 284 ILE A CA 1
ATOM 2202 C C . ILE A 1 284 ? -9.105 -7.499 -2.316 1.00 91.88 284 ILE A C 1
ATOM 2204 O O . ILE A 1 284 ? -9.533 -6.560 -2.988 1.00 91.88 284 ILE A O 1
ATOM 2208 N N . SER A 1 285 ? -8.267 -8.413 -2.825 1.00 92.88 285 SER A N 1
ATOM 2209 C CA . SER A 1 285 ? -7.818 -8.388 -4.223 1.00 92.88 285 SER A CA 1
ATOM 2210 C C . SER A 1 285 ? -8.969 -8.717 -5.170 1.00 92.88 285 SER A C 1
ATOM 2212 O O . SER A 1 285 ? -9.143 -8.047 -6.182 1.00 92.88 285 SER A O 1
ATOM 2214 N N . GLN A 1 286 ? -9.781 -9.722 -4.832 1.00 90.50 286 GLN A N 1
ATOM 2215 C CA . GLN A 1 286 ? -10.945 -10.114 -5.623 1.00 90.50 286 GLN A CA 1
ATOM 2216 C C . GLN A 1 286 ? -11.985 -8.988 -5.682 1.00 90.50 286 GLN A C 1
ATOM 2218 O O . GLN A 1 286 ? -12.493 -8.685 -6.759 1.00 90.50 286 GLN A O 1
ATOM 2223 N N . ALA A 1 287 ? -12.269 -8.339 -4.550 1.00 90.31 287 ALA A N 1
ATOM 2224 C CA . ALA A 1 287 ? -13.185 -7.205 -4.495 1.00 90.31 287 ALA A CA 1
ATOM 2225 C C . ALA A 1 287 ? -12.698 -6.031 -5.363 1.00 90.31 287 ALA A C 1
ATOM 2227 O O . ALA A 1 287 ? -13.481 -5.473 -6.133 1.00 90.31 287 ALA A O 1
ATOM 2228 N N . ALA A 1 288 ? -11.400 -5.705 -5.297 1.00 94.75 288 ALA A N 1
ATOM 2229 C CA . ALA A 1 288 ? -10.793 -4.681 -6.146 1.00 94.75 288 ALA A CA 1
ATOM 2230 C C . ALA A 1 288 ? -10.894 -5.043 -7.638 1.00 94.75 288 ALA A C 1
ATOM 2232 O O . ALA A 1 288 ? -11.312 -4.215 -8.439 1.00 94.75 288 ALA A O 1
ATOM 2233 N N . GLN A 1 289 ? -10.621 -6.299 -8.005 1.00 92.50 289 GLN A N 1
ATOM 2234 C CA . GLN A 1 289 ? -10.716 -6.771 -9.390 1.00 92.50 289 GLN A CA 1
ATOM 2235 C C . GLN A 1 289 ? -12.146 -6.719 -9.953 1.00 92.50 289 GLN A C 1
ATOM 2237 O O . GLN A 1 289 ? -12.346 -6.385 -11.117 1.00 92.50 289 GLN A O 1
ATOM 2242 N N . GLN A 1 290 ? -13.154 -7.056 -9.143 1.00 92.81 290 GLN A N 1
ATOM 2243 C CA . GLN A 1 290 ? -14.560 -7.035 -9.566 1.00 92.81 290 GLN A CA 1
ATOM 2244 C C . GLN A 1 290 ? -15.118 -5.614 -9.696 1.00 92.81 290 GLN A C 1
ATOM 2246 O O . GLN A 1 290 ? -16.033 -5.375 -10.485 1.00 92.81 290 GLN A O 1
ATOM 2251 N N . ARG A 1 291 ? -14.604 -4.675 -8.897 1.00 94.94 291 ARG A N 1
ATOM 2252 C CA . ARG A 1 291 ? -15.043 -3.276 -8.863 1.00 94.94 291 ARG A CA 1
ATOM 2253 C C . ARG A 1 291 ? -13.822 -2.353 -8.884 1.00 94.94 291 ARG A C 1
ATOM 2255 O O . ARG A 1 291 ? -13.580 -1.664 -7.888 1.00 94.94 291 ARG A O 1
ATOM 2262 N N . PRO A 1 292 ? -13.068 -2.308 -9.995 1.00 94.38 292 PRO A N 1
ATOM 2263 C CA . PRO A 1 292 ? -11.842 -1.526 -10.069 1.00 94.38 292 PRO A CA 1
ATOM 2264 C C . PRO A 1 292 ? -12.141 -0.056 -9.777 1.00 94.38 292 PRO A C 1
ATOM 2266 O O . PRO A 1 292 ? -13.042 0.542 -10.366 1.00 94.38 292 PRO A O 1
ATOM 2269 N N . GLN A 1 293 ? -11.405 0.503 -8.821 1.00 97.94 293 GLN A N 1
ATOM 2270 C CA . GLN A 1 293 ? -11.448 1.926 -8.488 1.00 97.94 293 GLN A CA 1
ATOM 2271 C C . GLN A 1 293 ? -10.300 2.650 -9.187 1.00 97.94 293 GLN A C 1
ATOM 2273 O O . GLN A 1 293 ? -9.324 2.021 -9.604 1.00 97.94 293 GLN A O 1
ATOM 2278 N N . HIS A 1 294 ? -10.404 3.968 -9.318 1.00 98.50 294 HIS A N 1
ATOM 2279 C CA . HIS A 1 294 ? -9.335 4.798 -9.864 1.00 98.50 294 HIS A CA 1
ATOM 2280 C C . HIS A 1 294 ? -8.491 5.399 -8.743 1.00 98.50 294 HIS A C 1
ATOM 2282 O O . HIS A 1 294 ? -8.982 6.215 -7.974 1.00 98.50 294 HIS A O 1
ATOM 2288 N N . ILE A 1 295 ? -7.219 5.015 -8.649 1.00 98.69 295 ILE A N 1
ATOM 2289 C CA . ILE A 1 295 ? -6.296 5.484 -7.609 1.00 98.69 295 ILE A CA 1
ATOM 2290 C C . ILE A 1 295 ? -5.209 6.371 -8.221 1.00 98.69 295 ILE A C 1
ATOM 2292 O O . ILE A 1 295 ? -4.641 6.039 -9.262 1.00 98.69 295 ILE A O 1
ATOM 2296 N N . VAL A 1 296 ? -4.913 7.500 -7.574 1.00 98.69 296 VAL A N 1
ATOM 2297 C CA . VAL A 1 296 ? -3.795 8.379 -7.944 1.00 98.69 296 VAL A CA 1
ATOM 2298 C C . VAL A 1 296 ? -2.574 8.122 -7.058 1.00 98.69 296 VAL A C 1
ATOM 2300 O O . VAL A 1 296 ? -2.695 7.971 -5.841 1.00 98.69 296 VAL A O 1
ATOM 2303 N N . LEU A 1 297 ? -1.401 8.074 -7.688 1.00 98.62 297 LEU A N 1
ATOM 2304 C CA . LEU A 1 297 ? -0.093 7.863 -7.076 1.00 98.62 297 LEU A CA 1
ATOM 2305 C C . LEU A 1 297 ? 0.775 9.107 -7.336 1.00 98.62 297 LEU A C 1
ATOM 2307 O O . LEU A 1 297 ? 1.236 9.291 -8.466 1.00 98.62 297 LEU A O 1
ATOM 2311 N N . PRO A 1 298 ? 0.965 9.992 -6.339 1.00 98.00 298 PRO A N 1
ATOM 2312 C CA . PRO A 1 298 ? 1.649 11.268 -6.543 1.00 98.00 298 PRO A CA 1
ATOM 2313 C C . PRO A 1 298 ? 3.163 11.189 -6.760 1.00 98.00 298 PRO A C 1
ATOM 2315 O O . PRO A 1 298 ? 3.743 12.156 -7.231 1.00 98.00 298 PRO A O 1
ATOM 2318 N N . GLU A 1 299 ? 3.794 10.077 -6.393 1.00 97.19 299 GLU A N 1
ATOM 2319 C CA . GLU A 1 299 ? 5.254 9.932 -6.288 1.00 97.19 299 GLU A CA 1
ATOM 2320 C C . GLU A 1 299 ? 5.802 9.106 -7.465 1.00 97.19 299 GLU A C 1
ATOM 2322 O O . GLU A 1 299 ? 6.364 8.024 -7.283 1.00 97.19 299 GLU A O 1
ATOM 2327 N N . GLY A 1 300 ? 5.559 9.566 -8.698 1.00 96.44 300 GLY A N 1
ATOM 2328 C CA . GLY A 1 300 ? 5.933 8.853 -9.928 1.00 96.44 300 GLY A CA 1
ATOM 2329 C C . GLY A 1 300 ? 7.441 8.715 -10.158 1.00 96.44 300 GLY A C 1
ATOM 2330 O O . GLY A 1 300 ? 7.871 7.876 -10.946 1.00 96.44 300 GLY A O 1
ATOM 2331 N N . GLU A 1 301 ? 8.247 9.501 -9.455 1.00 94.62 301 GLU A N 1
ATOM 2332 C CA . GLU A 1 301 ? 9.705 9.418 -9.436 1.00 94.62 301 GLU A CA 1
ATOM 2333 C C . GLU A 1 301 ? 10.246 8.257 -8.582 1.00 94.62 301 GLU A C 1
ATOM 2335 O O . GLU A 1 301 ? 11.433 7.935 -8.661 1.00 94.62 301 GLU A O 1
ATOM 2340 N N . ASP A 1 302 ? 9.403 7.615 -7.765 1.00 96.62 302 ASP A N 1
ATOM 2341 C CA . ASP A 1 302 ? 9.810 6.495 -6.921 1.00 96.62 302 ASP A CA 1
ATOM 2342 C C . ASP A 1 302 ? 9.653 5.149 -7.646 1.00 96.62 302 ASP A C 1
ATOM 2344 O O . ASP A 1 302 ? 8.560 4.723 -8.034 1.00 96.62 302 ASP A O 1
ATOM 2348 N N . ALA A 1 303 ? 10.762 4.416 -7.764 1.00 93.88 303 ALA A N 1
ATOM 2349 C CA . ALA A 1 303 ? 10.802 3.116 -8.427 1.00 93.88 303 ALA A CA 1
ATOM 2350 C C . ALA A 1 303 ? 9.814 2.097 -7.840 1.00 93.88 303 ALA A C 1
ATOM 2352 O O . ALA A 1 303 ? 9.315 1.234 -8.564 1.00 93.88 303 ALA A O 1
ATOM 2353 N N . ARG A 1 304 ? 9.544 2.146 -6.529 1.00 96.88 304 ARG A N 1
ATOM 2354 C CA . ARG A 1 304 ? 8.634 1.207 -5.858 1.00 96.88 304 ARG A CA 1
ATOM 2355 C C . ARG A 1 304 ? 7.191 1.493 -6.239 1.00 96.88 304 ARG A C 1
ATOM 2357 O O . ARG A 1 304 ? 6.428 0.551 -6.432 1.00 96.88 304 ARG A O 1
ATOM 2364 N N . VAL A 1 305 ? 6.842 2.772 -6.376 1.00 98.00 305 VAL A N 1
ATOM 2365 C CA . VAL A 1 305 ? 5.517 3.224 -6.812 1.00 98.00 305 VAL A CA 1
ATOM 2366 C C . VAL A 1 305 ? 5.273 2.816 -8.262 1.00 98.00 305 VAL A C 1
ATOM 2368 O O . VAL A 1 305 ? 4.234 2.226 -8.552 1.00 98.00 305 VAL A O 1
ATOM 2371 N N . VAL A 1 306 ? 6.249 3.020 -9.152 1.00 97.44 306 VAL A N 1
ATOM 2372 C CA . VAL A 1 306 ? 6.153 2.605 -10.565 1.00 97.44 306 VAL A CA 1
ATOM 2373 C C . VAL A 1 306 ? 6.043 1.083 -10.710 1.00 97.44 306 VAL A C 1
ATOM 2375 O O . VAL A 1 306 ? 5.176 0.594 -11.434 1.00 97.44 306 VAL A O 1
ATOM 2378 N N . GLN A 1 307 ? 6.857 0.312 -9.980 1.00 96.06 307 GLN A N 1
ATOM 2379 C CA . GLN A 1 307 ? 6.765 -1.155 -9.975 1.00 96.06 307 GLN A CA 1
ATOM 2380 C C . GLN A 1 307 ? 5.417 -1.652 -9.434 1.00 96.06 307 GLN A C 1
ATOM 2382 O O . GLN A 1 307 ? 4.815 -2.553 -10.019 1.00 96.06 307 GLN A O 1
ATOM 2387 N N . ALA A 1 308 ? 4.915 -1.052 -8.351 1.00 97.56 308 ALA A N 1
ATOM 2388 C CA . ALA A 1 308 ? 3.620 -1.407 -7.778 1.00 97.56 308 ALA A CA 1
ATOM 2389 C C . ALA A 1 308 ? 2.465 -1.068 -8.727 1.00 97.56 308 ALA A C 1
ATOM 2391 O O . ALA A 1 308 ? 1.565 -1.885 -8.911 1.00 97.56 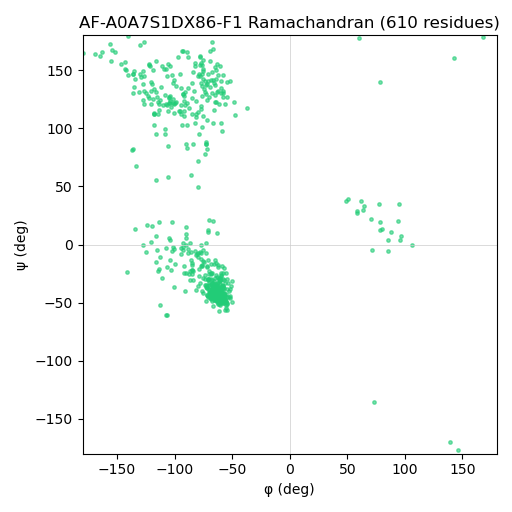308 ALA A O 1
ATOM 2392 N N . ALA A 1 309 ? 2.504 0.106 -9.365 1.00 98.19 309 ALA A N 1
ATOM 2393 C CA . ALA A 1 309 ? 1.528 0.513 -10.371 1.00 98.19 309 ALA A CA 1
ATOM 2394 C C . ALA A 1 309 ? 1.465 -0.493 -11.526 1.00 98.19 309 ALA A C 1
ATOM 2396 O O . ALA A 1 309 ? 0.376 -0.930 -11.895 1.00 98.19 309 ALA A O 1
ATOM 2397 N N . ALA A 1 310 ? 2.623 -0.911 -12.046 1.00 93.75 310 ALA A N 1
ATOM 2398 C CA . ALA A 1 310 ? 2.698 -1.923 -13.092 1.00 93.75 310 ALA A CA 1
ATOM 2399 C C . ALA A 1 310 ? 2.076 -3.255 -12.654 1.00 93.75 310 ALA A C 1
ATOM 2401 O O . ALA A 1 310 ? 1.291 -3.835 -13.399 1.00 93.75 310 ALA A O 1
ATOM 2402 N N . GLU A 1 311 ? 2.363 -3.728 -11.436 1.00 94.06 311 GLU A N 1
ATOM 2403 C CA . GLU A 1 311 ? 1.767 -4.963 -10.911 1.00 94.06 311 GLU A CA 1
ATOM 2404 C C . GLU A 1 311 ? 0.238 -4.857 -10.766 1.00 94.06 311 GLU A C 1
ATOM 2406 O O . GLU A 1 311 ? -0.498 -5.774 -11.141 1.00 94.06 311 GLU A O 1
ATOM 2411 N N . LEU A 1 312 ? -0.255 -3.740 -10.231 1.00 97.12 312 LEU A N 1
ATOM 2412 C CA . LEU A 1 312 ? -1.686 -3.491 -10.041 1.00 97.12 312 LEU A CA 1
ATOM 2413 C C . LEU A 1 312 ? -2.442 -3.454 -11.378 1.00 97.12 312 LEU A C 1
ATOM 2415 O O . LEU A 1 312 ? -3.538 -4.014 -11.481 1.00 97.12 312 LEU A O 1
ATOM 2419 N N . LEU A 1 313 ? -1.841 -2.831 -12.398 1.00 94.94 313 LEU A N 1
ATOM 2420 C CA . LEU A 1 313 ? -2.364 -2.775 -13.763 1.00 94.94 313 LEU A CA 1
ATOM 2421 C C . LEU A 1 313 ? -2.316 -4.150 -14.436 1.00 94.94 313 LEU A C 1
ATOM 2423 O O . LEU A 1 313 ? -3.318 -4.574 -15.015 1.00 94.94 313 LEU A O 1
ATOM 2427 N N . ASP A 1 314 ? -1.192 -4.869 -14.325 1.00 88.75 314 ASP A N 1
ATOM 2428 C CA . ASP A 1 314 ? -1.010 -6.244 -14.817 1.00 88.75 314 ASP A CA 1
ATOM 2429 C C . ASP A 1 314 ? -2.144 -7.155 -14.349 1.00 88.75 314 ASP A C 1
ATOM 2431 O O . ASP A 1 314 ? -2.831 -7.778 -15.157 1.00 88.75 314 ASP A O 1
ATOM 2435 N N . ARG A 1 315 ? -2.427 -7.110 -13.047 1.00 87.19 315 ARG A N 1
ATOM 2436 C CA . ARG A 1 315 ? -3.465 -7.912 -12.390 1.00 87.19 315 ARG A CA 1
ATOM 2437 C C . ARG A 1 315 ? -4.891 -7.377 -12.591 1.00 87.19 315 ARG A C 1
ATOM 2439 O O . ARG A 1 315 ? -5.843 -8.035 -12.166 1.00 87.19 315 ARG A O 1
ATOM 2446 N N . GLY A 1 316 ? -5.055 -6.203 -13.206 1.00 91.50 316 GLY A N 1
ATOM 2447 C CA . GLY A 1 316 ? -6.356 -5.572 -13.447 1.00 91.50 316 GLY A CA 1
ATOM 2448 C C . GLY A 1 316 ? -7.123 -5.238 -12.164 1.00 91.50 316 GLY A C 1
ATOM 2449 O O . GLY A 1 316 ? -8.335 -5.422 -12.113 1.00 91.50 316 GLY A O 1
ATOM 2450 N N . LEU A 1 317 ? -6.425 -4.810 -11.106 1.00 93.44 317 LEU A N 1
ATOM 2451 C CA . LEU A 1 317 ? -7.029 -4.579 -9.784 1.00 93.44 317 LEU A CA 1
ATOM 2452 C C . LEU A 1 317 ? -7.612 -3.173 -9.613 1.00 93.44 317 LEU A C 1
ATOM 2454 O O . LEU A 1 317 ? -8.487 -2.963 -8.774 1.00 93.44 317 LEU A O 1
ATOM 2458 N N . CYS A 1 318 ? -7.105 -2.203 -10.366 1.00 96.50 318 CYS A N 1
ATOM 2459 C CA . CYS A 1 318 ? -7.532 -0.811 -10.310 1.00 96.50 318 CYS A CA 1
ATOM 2460 C C . CYS A 1 318 ? -7.034 -0.037 -11.529 1.00 96.50 318 CYS A C 1
ATOM 2462 O O . CYS A 1 318 ? -6.075 -0.440 -12.189 1.00 96.50 318 CYS A O 1
ATOM 2464 N N . ASN A 1 319 ? -7.657 1.110 -11.781 1.00 98.12 319 ASN A N 1
ATOM 2465 C CA . ASN A 1 319 ? -7.134 2.105 -12.709 1.00 98.12 319 ASN A CA 1
ATOM 2466 C C . ASN A 1 319 ? -6.131 2.985 -11.959 1.00 98.12 319 ASN A C 1
ATOM 2468 O O . ASN A 1 319 ? -6.387 3.362 -10.814 1.00 98.12 319 ASN A O 1
ATOM 2472 N N . ILE A 1 320 ? -5.012 3.328 -12.592 1.00 98.56 320 ILE A N 1
ATOM 2473 C CA . ILE A 1 320 ? -3.942 4.103 -11.959 1.00 98.56 320 ILE A CA 1
ATOM 2474 C C . ILE A 1 320 ? -3.698 5.400 -12.727 1.00 98.56 320 ILE A C 1
ATOM 2476 O O . ILE A 1 320 ? -3.514 5.373 -13.945 1.00 98.56 320 ILE A O 1
ATOM 2480 N N . THR A 1 321 ? -3.634 6.518 -11.999 1.00 98.69 321 THR A N 1
ATOM 2481 C CA . THR A 1 321 ? -2.926 7.721 -12.457 1.00 98.69 321 THR A CA 1
ATOM 2482 C C . THR A 1 321 ? -1.595 7.834 -11.721 1.00 98.69 321 THR A C 1
ATOM 2484 O O . THR A 1 321 ? -1.590 7.822 -10.493 1.00 98.69 321 THR A O 1
ATOM 2487 N N . ILE A 1 322 ? -0.490 7.997 -12.446 1.00 98.62 322 ILE A N 1
ATOM 2488 C CA . ILE A 1 322 ? 0.829 8.310 -11.876 1.00 98.62 322 ILE A CA 1
ATOM 2489 C C . ILE A 1 322 ? 1.122 9.786 -12.157 1.00 98.62 322 ILE A C 1
ATOM 2491 O O . ILE A 1 322 ? 1.015 10.223 -13.306 1.00 98.62 322 ILE A O 1
ATOM 2495 N N . LEU A 1 323 ? 1.461 10.560 -11.125 1.00 98.38 323 LEU A N 1
ATOM 2496 C CA . LEU A 1 323 ? 1.830 11.966 -11.294 1.00 98.38 323 LEU A CA 1
ATOM 2497 C C . LEU A 1 323 ? 3.337 12.107 -11.497 1.00 98.38 323 LEU A C 1
ATOM 2499 O O . LEU A 1 323 ? 4.125 11.541 -10.745 1.00 98.38 323 LEU A O 1
ATOM 2503 N N . GLY A 1 324 ? 3.722 12.865 -12.518 1.00 97.06 324 GLY A N 1
ATOM 2504 C CA . GLY A 1 324 ? 5.115 13.131 -12.859 1.00 97.06 324 GLY A CA 1
ATOM 2505 C C . GLY A 1 324 ? 5.334 13.278 -14.357 1.00 97.06 324 GLY A C 1
ATOM 2506 O O . GLY A 1 324 ? 4.399 13.255 -15.160 1.00 97.06 324 GLY A O 1
ATOM 2507 N N . LYS A 1 325 ? 6.595 13.460 -14.747 1.00 95.25 325 LYS A N 1
ATOM 2508 C CA . LYS A 1 325 ? 6.966 13.622 -16.154 1.00 95.25 325 LYS A CA 1
ATOM 2509 C C . LYS A 1 325 ? 6.898 12.291 -16.890 1.00 95.25 325 LYS A C 1
ATOM 2511 O O . LYS A 1 325 ? 7.443 11.289 -16.432 1.00 95.25 325 LYS A O 1
ATOM 2516 N N . PHE A 1 326 ? 6.288 12.326 -18.071 1.00 92.81 326 PHE A N 1
ATOM 2517 C CA . PHE A 1 326 ? 6.056 11.154 -18.909 1.00 92.81 326 PHE A CA 1
ATOM 2518 C C . PHE A 1 326 ? 7.343 10.376 -19.220 1.00 92.81 326 PHE A C 1
ATOM 2520 O O . PHE A 1 326 ? 7.438 9.194 -18.895 1.00 92.81 326 PHE A O 1
ATOM 2527 N N . ASP A 1 327 ? 8.357 11.055 -19.763 1.00 90.69 327 ASP A N 1
ATOM 2528 C CA . ASP A 1 327 ? 9.614 10.414 -20.170 1.00 90.69 327 ASP A CA 1
ATOM 2529 C C . ASP A 1 327 ? 10.395 9.830 -18.983 1.00 90.69 327 ASP A C 1
ATOM 2531 O O . ASP A 1 327 ? 10.995 8.762 -19.101 1.00 90.69 327 ASP A O 1
ATOM 2535 N N . GLU A 1 328 ? 10.368 10.498 -17.823 1.00 92.94 328 GLU A N 1
ATOM 2536 C CA . GLU A 1 328 ? 11.059 10.040 -16.610 1.00 92.94 328 GLU A CA 1
ATOM 2537 C C . GLU A 1 328 ? 10.397 8.774 -16.043 1.00 92.94 328 GLU A C 1
ATOM 2539 O O . GLU A 1 328 ? 11.093 7.805 -15.736 1.00 92.94 328 GLU A O 1
ATOM 2544 N N . ILE A 1 329 ? 9.060 8.734 -15.984 1.00 94.88 329 ILE A N 1
ATOM 2545 C CA . ILE A 1 329 ? 8.309 7.559 -15.515 1.00 94.88 329 ILE A CA 1
ATOM 2546 C C . ILE A 1 329 ? 8.497 6.373 -16.468 1.00 94.88 329 ILE A C 1
ATOM 2548 O O . ILE A 1 329 ? 8.714 5.251 -16.008 1.00 94.88 329 ILE A O 1
ATOM 2552 N N . LEU A 1 330 ? 8.451 6.592 -17.787 1.00 88.12 330 LEU A N 1
ATOM 2553 C CA . LEU A 1 330 ? 8.690 5.520 -18.760 1.00 88.12 330 LEU A CA 1
ATOM 2554 C C . LEU A 1 330 ? 10.125 4.998 -18.706 1.00 88.12 330 LEU A C 1
ATOM 2556 O O . LEU A 1 330 ? 10.339 3.787 -18.780 1.00 88.12 330 LEU A O 1
ATOM 2560 N N . ALA A 1 331 ? 11.110 5.886 -18.553 1.00 80.88 331 ALA A N 1
ATOM 2561 C CA . ALA A 1 331 ? 12.495 5.478 -18.372 1.00 80.88 331 ALA A CA 1
ATOM 2562 C C . ALA A 1 331 ? 12.659 4.632 -17.102 1.00 80.88 331 ALA A C 1
ATOM 2564 O O . ALA A 1 331 ? 13.274 3.569 -17.171 1.00 80.88 331 ALA A O 1
ATOM 2565 N N . LEU A 1 332 ? 12.045 5.047 -15.991 1.00 85.12 332 LEU A N 1
ATOM 2566 C CA . LEU A 1 332 ? 12.086 4.326 -14.721 1.00 85.12 332 LEU A CA 1
ATOM 2567 C C . LEU A 1 332 ? 11.383 2.962 -14.805 1.00 85.12 332 LEU A C 1
ATOM 2569 O O . LEU A 1 332 ? 11.911 1.954 -14.336 1.00 85.12 332 LEU A O 1
ATOM 2573 N N . ALA A 1 333 ? 10.222 2.891 -15.458 1.00 81.50 333 ALA A N 1
ATOM 2574 C CA . ALA A 1 333 ? 9.528 1.630 -15.711 1.00 81.50 333 ALA A CA 1
ATOM 2575 C C . ALA A 1 333 ? 10.390 0.672 -16.552 1.00 81.50 333 ALA A C 1
ATOM 2577 O O . ALA A 1 333 ? 10.540 -0.504 -16.210 1.00 81.50 333 ALA A O 1
ATOM 2578 N N . ALA A 1 334 ? 11.028 1.189 -17.606 1.00 75.69 334 ALA A N 1
ATOM 2579 C CA . ALA A 1 334 ? 11.937 0.423 -18.450 1.00 75.69 334 ALA A CA 1
ATOM 2580 C C . ALA A 1 334 ? 13.192 -0.052 -17.693 1.00 75.69 334 ALA A C 1
ATOM 2582 O O . ALA A 1 334 ? 13.603 -1.198 -17.881 1.00 75.69 334 ALA A O 1
ATOM 2583 N N . ASP A 1 335 ? 13.765 0.778 -16.812 1.00 75.19 335 ASP A N 1
ATOM 2584 C CA . ASP A 1 335 ? 14.914 0.423 -15.960 1.00 75.19 335 ASP A CA 1
ATOM 2585 C C . ASP A 1 335 ? 14.605 -0.781 -15.056 1.00 75.19 335 ASP A C 1
ATOM 2587 O O . ASP A 1 335 ? 15.452 -1.657 -14.862 1.00 75.19 335 ASP A O 1
ATOM 2591 N N . HIS A 1 336 ? 13.367 -0.864 -14.565 1.00 76.75 336 HIS A N 1
ATOM 2592 C CA . HIS A 1 336 ? 12.883 -1.964 -13.730 1.00 76.75 336 HIS A CA 1
ATOM 2593 C C . HIS A 1 336 ? 12.210 -3.101 -14.518 1.00 76.75 336 HIS A C 1
ATOM 2595 O O . HIS A 1 336 ? 11.772 -4.089 -13.926 1.00 76.75 336 HIS A O 1
ATOM 2601 N N . GLY A 1 337 ? 12.153 -3.012 -15.851 1.00 73.56 337 GLY A N 1
ATOM 2602 C CA . GLY A 1 337 ? 11.568 -4.039 -16.715 1.00 73.56 337 GLY A CA 1
ATOM 2603 C C . GLY A 1 337 ? 10.067 -4.255 -16.499 1.00 73.56 337 GLY A C 1
ATOM 2604 O O . GLY A 1 337 ? 9.588 -5.376 -16.689 1.00 73.56 337 GLY A O 1
ATOM 2605 N N . VAL A 1 338 ? 9.345 -3.209 -16.091 1.00 80.81 338 VAL A N 1
ATOM 2606 C CA . VAL A 1 338 ? 7.900 -3.226 -15.835 1.00 80.81 338 VAL A CA 1
ATOM 2607 C C . VAL A 1 338 ? 7.140 -2.400 -16.874 1.00 80.81 338 VAL A C 1
ATOM 2609 O O . VAL A 1 338 ? 7.689 -1.475 -17.466 1.00 80.81 338 VAL A O 1
ATOM 2612 N N . ASP A 1 339 ? 5.870 -2.738 -17.100 1.00 81.44 339 ASP A N 1
ATOM 2613 C CA . ASP A 1 339 ? 5.000 -2.043 -18.051 1.00 81.44 339 ASP A CA 1
ATOM 2614 C C . ASP A 1 339 ? 3.949 -1.190 -17.329 1.00 81.44 339 ASP A C 1
ATOM 2616 O O . ASP A 1 339 ? 3.128 -1.698 -16.564 1.00 81.44 339 ASP A O 1
ATOM 2620 N N . VAL A 1 340 ? 3.969 0.115 -17.604 1.00 91.62 340 VAL A N 1
ATOM 2621 C CA . VAL A 1 340 ? 2.997 1.104 -17.107 1.00 91.62 340 VAL A CA 1
ATOM 2622 C C . VAL A 1 340 ? 2.246 1.796 -18.245 1.00 91.62 340 VAL A C 1
ATOM 2624 O O . VAL A 1 340 ? 1.597 2.810 -18.020 1.00 91.62 340 VAL A O 1
ATOM 2627 N N . SER A 1 341 ? 2.282 1.249 -19.463 1.00 87.38 341 SER A N 1
ATOM 2628 C CA . SER A 1 341 ? 1.602 1.810 -20.642 1.00 87.38 341 SER A CA 1
ATOM 2629 C C . SER A 1 341 ? 0.084 1.965 -20.473 1.00 87.38 341 SER A C 1
ATOM 2631 O O . SER A 1 341 ? -0.529 2.812 -21.117 1.00 87.38 341 SER A O 1
ATOM 2633 N N . ARG A 1 342 ? -0.527 1.173 -19.581 1.00 92.88 342 ARG A N 1
ATOM 2634 C CA . ARG A 1 342 ? -1.952 1.263 -19.214 1.00 92.88 342 ARG A CA 1
ATOM 2635 C C . ARG A 1 342 ? -2.251 2.287 -18.113 1.00 92.88 342 ARG A C 1
ATOM 2637 O O . ARG A 1 342 ? -3.420 2.503 -17.800 1.00 92.88 342 ARG A O 1
ATOM 2644 N N . ALA A 1 343 ? -1.229 2.885 -17.503 1.00 96.56 343 ALA A N 1
ATOM 2645 C CA . ALA A 1 343 ? -1.401 3.960 -16.534 1.00 96.56 343 ALA A CA 1
ATOM 2646 C C . ALA A 1 343 ? -1.741 5.270 -17.251 1.00 96.56 343 ALA A C 1
ATOM 2648 O O . ALA A 1 343 ? -1.218 5.565 -18.323 1.00 96.56 343 ALA A O 1
ATOM 2649 N N . ASN A 1 344 ? -2.551 6.105 -16.608 1.00 97.56 344 ASN A N 1
ATOM 2650 C CA . ASN A 1 344 ? -2.655 7.505 -16.989 1.00 97.56 344 ASN A CA 1
ATOM 2651 C C . ASN A 1 344 ? -1.484 8.276 -16.361 1.00 97.56 344 ASN A C 1
ATOM 2653 O O . ASN A 1 344 ? -1.415 8.396 -15.140 1.00 97.56 344 ASN A O 1
ATOM 2657 N N . ILE A 1 345 ? -0.550 8.783 -17.162 1.00 98.00 345 ILE A N 1
ATOM 2658 C CA . ILE A 1 345 ? 0.593 9.552 -16.652 1.00 98.00 345 ILE A CA 1
ATOM 2659 C C . ILE A 1 345 ? 0.320 11.039 -16.862 1.00 98.00 345 ILE A C 1
ATOM 2661 O O . ILE A 1 345 ? 0.102 11.477 -17.990 1.00 98.00 345 ILE A O 1
ATOM 2665 N N . VAL A 1 346 ? 0.324 11.814 -15.778 1.00 97.81 346 VAL A N 1
ATOM 2666 C CA . VAL A 1 346 ? -0.003 13.245 -15.811 1.00 97.81 346 VAL A CA 1
ATOM 2667 C C . VAL A 1 346 ? 1.117 14.039 -15.166 1.00 97.81 346 VAL A C 1
ATOM 2669 O O . VAL A 1 346 ? 1.375 13.879 -13.976 1.00 97.81 346 VAL A O 1
ATOM 2672 N N . ASN A 1 347 ? 1.724 14.954 -15.921 1.00 97.50 347 ASN A N 1
ATOM 2673 C CA . ASN A 1 347 ? 2.586 15.976 -15.341 1.00 97.50 347 ASN A CA 1
ATOM 2674 C C . ASN A 1 347 ? 1.719 17.159 -14.877 1.00 97.50 347 ASN A C 1
ATOM 2676 O O . ASN A 1 347 ? 1.138 17.833 -15.733 1.00 97.50 347 ASN A O 1
ATOM 2680 N N . PRO A 1 348 ? 1.591 17.436 -13.564 1.00 96.81 348 PRO A N 1
ATOM 2681 C CA . PRO A 1 348 ? 0.658 18.445 -13.063 1.00 96.81 348 PRO A CA 1
ATOM 2682 C C . PRO A 1 348 ? 0.755 19.831 -13.720 1.00 96.81 348 PRO A C 1
ATOM 2684 O O . PRO A 1 348 ? -0.298 20.340 -14.107 1.00 96.81 348 PRO A O 1
ATOM 2687 N N . PRO A 1 349 ? 1.949 20.432 -13.923 1.00 94.38 349 PRO A N 1
ATOM 2688 C CA . PRO A 1 349 ? 2.068 21.753 -14.549 1.00 94.38 349 PRO A CA 1
ATOM 2689 C C . PRO A 1 349 ? 1.576 21.823 -16.002 1.00 94.38 349 PRO A C 1
ATOM 2691 O O . PRO A 1 349 ? 1.132 22.883 -16.434 1.00 94.38 349 PRO A O 1
ATOM 2694 N N . ASP A 1 350 ? 1.626 20.709 -16.737 1.00 95.06 350 ASP A N 1
ATOM 2695 C CA . ASP A 1 350 ? 1.235 20.640 -18.153 1.00 95.06 350 ASP A CA 1
ATOM 2696 C C . ASP A 1 350 ? -0.225 20.189 -18.330 1.00 95.06 350 ASP A C 1
ATOM 2698 O O . ASP A 1 350 ? -0.738 20.095 -19.447 1.00 95.06 350 ASP A O 1
ATOM 2702 N N . SER A 1 351 ? -0.907 19.870 -17.228 1.00 96.00 351 SER A N 1
ATOM 2703 C CA . SER A 1 351 ? -2.250 19.309 -17.271 1.00 96.00 351 SER A CA 1
ATOM 2704 C C . SER A 1 351 ? -3.298 20.351 -17.675 1.00 96.00 351 SER A C 1
ATOM 2706 O O . SER A 1 351 ? -3.336 21.444 -17.100 1.00 96.00 351 SER A O 1
ATOM 2708 N N . PRO A 1 352 ? -4.264 20.000 -18.547 1.00 95.94 352 PRO A N 1
ATOM 2709 C CA . PRO A 1 352 ? -5.379 20.887 -18.884 1.00 95.94 352 PRO A CA 1
ATOM 2710 C C . PRO A 1 352 ? -6.267 21.226 -17.674 1.00 95.94 352 PRO A C 1
ATOM 2712 O O . PRO A 1 352 ? -7.014 22.202 -17.710 1.00 95.94 352 PRO A O 1
ATOM 2715 N N . HIS A 1 353 ? -6.191 20.447 -16.590 1.00 96.69 353 HIS A N 1
ATOM 2716 C CA . HIS A 1 353 ? -6.956 20.681 -15.363 1.00 96.69 353 HIS A CA 1
ATOM 2717 C C . HIS A 1 353 ? -6.255 21.615 -14.367 1.00 96.69 353 HIS A C 1
ATOM 2719 O O . HIS A 1 353 ? -6.837 21.936 -13.332 1.00 96.69 353 HIS A O 1
ATOM 2725 N N . PHE A 1 354 ? -5.026 22.063 -14.650 1.00 97.56 354 PHE A N 1
ATOM 2726 C CA . PHE A 1 354 ? -4.228 22.845 -13.705 1.00 97.56 354 PHE A CA 1
ATOM 2727 C C . PHE A 1 354 ? -4.934 24.136 -13.259 1.00 97.56 354 PHE A C 1
ATOM 2729 O O . PHE A 1 354 ? -5.102 24.368 -12.063 1.00 97.56 354 PHE A O 1
ATOM 2736 N N . GLU A 1 355 ? -5.437 24.936 -14.204 1.00 97.69 355 GLU A N 1
ATOM 2737 C CA . GLU A 1 355 ? -6.145 26.191 -13.900 1.00 97.69 355 GLU A CA 1
ATOM 2738 C C . GLU A 1 355 ? -7.440 25.963 -13.108 1.00 97.69 355 GLU A C 1
ATOM 2740 O O . GLU A 1 355 ? -7.744 26.704 -12.169 1.00 97.69 355 GLU A O 1
ATOM 2745 N N . LEU A 1 356 ? -8.178 24.894 -13.431 1.00 97.69 356 LEU A N 1
ATOM 2746 C CA . LEU A 1 356 ? -9.366 24.496 -12.676 1.00 97.69 356 LEU A CA 1
ATOM 2747 C C . LEU A 1 356 ? -8.997 24.201 -11.216 1.00 97.69 356 LEU A C 1
ATOM 2749 O O . LEU A 1 356 ? -9.642 24.713 -10.302 1.00 97.69 356 LEU A O 1
ATOM 2753 N N . PHE A 1 357 ? -7.933 23.431 -10.986 1.00 97.94 357 PHE A N 1
ATOM 2754 C CA . PHE A 1 357 ? -7.511 23.049 -9.638 1.00 97.94 357 PHE A CA 1
ATOM 2755 C C . PHE A 1 357 ? -7.010 24.246 -8.831 1.00 97.94 357 PHE A C 1
ATOM 2757 O O . PHE A 1 357 ? -7.309 24.335 -7.641 1.00 97.94 357 PHE A O 1
ATOM 2764 N N . VAL A 1 358 ? -6.307 25.191 -9.466 1.00 97.88 358 VAL A N 1
ATOM 2765 C CA . VAL A 1 358 ? -5.900 26.456 -8.834 1.00 97.88 358 VAL A CA 1
ATOM 2766 C C . VAL A 1 358 ? -7.131 27.225 -8.358 1.00 97.88 358 VAL A C 1
ATOM 2768 O O . VAL A 1 358 ? -7.183 27.636 -7.198 1.00 97.88 358 VAL A O 1
ATOM 2771 N N . SER A 1 359 ? -8.134 27.389 -9.228 1.00 97.31 359 SER A N 1
ATOM 2772 C CA . SER A 1 359 ? -9.354 28.135 -8.898 1.00 97.31 359 SER A CA 1
ATOM 2773 C C . SER A 1 359 ? -10.140 27.500 -7.743 1.00 97.31 359 SER A C 1
ATOM 2775 O O . SER A 1 359 ? -10.523 28.196 -6.801 1.00 97.31 359 SER A O 1
ATOM 2777 N N . GLU A 1 360 ? -10.294 26.174 -7.752 1.00 97.38 360 GLU A N 1
ATOM 2778 C CA . GLU A 1 360 ? -11.014 25.447 -6.706 1.00 97.38 360 GLU A CA 1
ATOM 2779 C C . GLU A 1 360 ? -10.245 25.466 -5.378 1.00 97.38 360 GLU A C 1
ATOM 2781 O O . GLU A 1 360 ? -10.829 25.710 -4.320 1.00 97.38 360 GLU A O 1
ATOM 2786 N N . LEU A 1 361 ? -8.921 25.274 -5.405 1.00 96.69 361 LEU A N 1
ATOM 2787 C CA . LEU A 1 361 ? -8.096 25.331 -4.198 1.00 96.69 361 LEU A CA 1
ATOM 2788 C C . LEU A 1 361 ? -8.156 26.719 -3.543 1.00 96.69 361 LEU A C 1
ATOM 2790 O O . LEU A 1 361 ? -8.209 26.819 -2.313 1.00 96.69 361 LEU A O 1
ATOM 2794 N N . LEU A 1 362 ? -8.181 27.789 -4.346 1.00 96.56 362 LEU A N 1
ATOM 2795 C CA . LEU A 1 362 ? -8.362 29.150 -3.846 1.00 96.56 362 LEU A CA 1
ATOM 2796 C C . LEU A 1 362 ? -9.708 29.324 -3.157 1.00 96.56 362 LEU A C 1
ATOM 2798 O O . LEU A 1 362 ? -9.740 29.854 -2.048 1.00 96.56 362 LEU A O 1
ATOM 2802 N N . GLU A 1 363 ? -10.797 28.852 -3.760 1.00 94.75 363 GLU A N 1
ATOM 2803 C CA . GLU A 1 363 ? -12.130 28.975 -3.170 1.00 94.75 363 GLU A CA 1
ATOM 2804 C C . GLU A 1 363 ? -12.239 28.174 -1.861 1.00 94.75 363 GLU A C 1
ATOM 2806 O O . GLU A 1 363 ? -12.629 28.722 -0.826 1.00 94.75 363 GLU A O 1
ATOM 2811 N N . GLN A 1 364 ? -11.758 26.924 -1.840 1.00 92.88 364 GLN A N 1
ATOM 2812 C CA . GLN A 1 364 ? -11.736 26.082 -0.634 1.00 92.88 364 GLN A CA 1
ATOM 2813 C C . GLN A 1 364 ? -10.919 26.693 0.517 1.00 92.88 364 GLN A C 1
ATOM 2815 O O . GLN A 1 364 ? -11.167 26.410 1.698 1.00 92.88 364 GLN A O 1
ATOM 2820 N N . ARG A 1 365 ? -9.919 27.524 0.198 1.00 94.25 365 ARG A N 1
ATOM 2821 C CA . ARG A 1 365 ? -8.943 28.067 1.156 1.00 94.25 365 ARG A CA 1
ATOM 2822 C C . ARG A 1 365 ? -8.992 29.589 1.310 1.00 94.25 365 ARG A C 1
ATOM 2824 O O . ARG A 1 365 ? -8.176 30.144 2.052 1.00 94.25 365 ARG A O 1
ATOM 2831 N N . LYS A 1 366 ? -9.976 30.261 0.708 1.00 90.56 366 LYS A N 1
ATOM 2832 C CA . LYS A 1 366 ? -10.128 31.726 0.693 1.00 90.56 366 LYS A CA 1
ATOM 2833 C C . LYS A 1 366 ? -10.134 32.335 2.092 1.00 90.56 366 LYS A C 1
ATOM 2835 O O . LYS A 1 366 ? -9.386 33.261 2.390 1.00 90.56 366 LYS A O 1
ATOM 2840 N N . ASN A 1 367 ? -10.889 31.722 3.003 1.00 91.31 367 ASN A N 1
ATOM 2841 C CA . ASN A 1 367 ? -11.024 32.170 4.396 1.00 91.31 367 ASN A CA 1
ATOM 2842 C C . ASN A 1 367 ? -9.779 31.904 5.262 1.00 91.31 367 ASN A C 1
ATOM 2844 O O . ASN A 1 367 ? -9.787 32.156 6.467 1.00 91.31 367 ASN A O 1
ATOM 2848 N N . LYS A 1 368 ? -8.718 31.343 4.679 1.00 91.62 368 LYS A N 1
ATOM 2849 C CA . LYS A 1 368 ? -7.472 30.991 5.363 1.00 91.62 368 LYS A CA 1
ATOM 2850 C C . LYS A 1 368 ? -6.246 31.646 4.721 1.00 91.62 368 LYS A C 1
ATOM 2852 O O . LYS A 1 368 ? -5.130 31.219 4.998 1.00 91.62 368 LYS A O 1
ATOM 2857 N N . GLY A 1 369 ? -6.453 32.681 3.902 1.00 90.31 369 GLY A N 1
ATOM 2858 C CA . GLY A 1 369 ? -5.382 33.518 3.355 1.00 90.31 369 GLY A CA 1
ATOM 2859 C C . GLY A 1 369 ? -4.618 32.903 2.182 1.00 90.31 369 GLY A C 1
ATOM 2860 O O . GLY A 1 369 ? -3.503 33.336 1.908 1.00 90.31 369 GLY A O 1
ATOM 2861 N N . MET A 1 370 ? -5.181 31.896 1.503 1.00 94.25 370 MET A N 1
ATOM 2862 C CA . MET A 1 370 ? -4.567 31.331 0.299 1.00 94.25 370 MET A CA 1
ATOM 2863 C C . MET A 1 370 ? -4.528 32.377 -0.820 1.00 94.25 370 MET A C 1
ATOM 2865 O O . MET A 1 370 ? -5.551 32.981 -1.139 1.00 94.25 370 MET A O 1
ATOM 2869 N N . THR A 1 371 ? -3.352 32.574 -1.416 1.00 96.06 371 THR A N 1
ATOM 2870 C CA . THR A 1 371 ? -3.160 33.429 -2.593 1.00 96.06 371 THR A CA 1
ATOM 2871 C C . THR A 1 371 ? -2.957 32.570 -3.832 1.00 96.06 371 THR A C 1
ATOM 2873 O O . THR A 1 371 ? -2.492 31.433 -3.738 1.00 96.06 371 THR A O 1
ATOM 2876 N N . GLU A 1 372 ? -3.273 33.114 -5.006 1.00 96.50 372 GLU A N 1
ATOM 2877 C CA . GLU A 1 372 ? -3.123 32.393 -6.275 1.00 96.50 372 GLU A CA 1
ATOM 2878 C C . GLU A 1 372 ? -1.687 31.907 -6.499 1.00 96.50 372 GLU A C 1
ATOM 2880 O O . GLU A 1 372 ? -1.476 30.754 -6.864 1.00 96.50 372 GLU A O 1
ATOM 2885 N N . ALA A 1 373 ? -0.694 32.748 -6.196 1.00 96.25 373 ALA A N 1
ATOM 2886 C CA . ALA A 1 373 ? 0.715 32.386 -6.314 1.00 96.25 373 ALA A CA 1
ATOM 2887 C C . ALA A 1 373 ? 1.088 31.173 -5.441 1.00 96.25 373 ALA A C 1
ATOM 2889 O O . ALA A 1 373 ? 1.829 30.301 -5.889 1.00 96.25 373 ALA A O 1
ATOM 2890 N N . VAL A 1 374 ? 0.556 31.090 -4.214 1.00 95.31 374 VAL A N 1
ATOM 2891 C CA . VAL A 1 374 ? 0.791 29.941 -3.324 1.00 95.31 374 VAL A CA 1
ATOM 2892 C C . VAL A 1 374 ? 0.062 28.700 -3.838 1.00 95.31 374 VAL A C 1
ATOM 2894 O O . VAL A 1 374 ? 0.668 27.636 -3.891 1.00 95.31 374 VAL A O 1
ATOM 2897 N N . ALA A 1 375 ? -1.199 28.828 -4.262 1.00 96.38 375 ALA A N 1
ATOM 2898 C CA . ALA A 1 375 ? -1.980 27.711 -4.797 1.00 96.38 375 ALA A CA 1
ATOM 2899 C C . ALA A 1 375 ? -1.321 27.090 -6.040 1.00 96.38 375 ALA A C 1
ATOM 2901 O O . ALA A 1 375 ? -1.160 25.872 -6.104 1.00 96.38 375 ALA A O 1
ATOM 2902 N N . ARG A 1 376 ? -0.871 27.926 -6.986 1.00 97.56 376 ARG A N 1
ATOM 2903 C CA . ARG A 1 376 ? -0.114 27.489 -8.168 1.00 97.56 376 ARG A CA 1
ATOM 2904 C C . ARG A 1 376 ? 1.162 26.755 -7.771 1.00 97.56 376 ARG A C 1
ATOM 2906 O O . ARG A 1 376 ? 1.410 25.666 -8.265 1.00 97.56 376 ARG A O 1
ATOM 2913 N N . ASN A 1 377 ? 1.937 27.318 -6.845 1.00 96.56 377 ASN A N 1
ATOM 2914 C CA . ASN A 1 377 ? 3.192 26.717 -6.401 1.00 96.56 377 ASN A CA 1
ATOM 2915 C C . ASN A 1 377 ? 2.970 25.329 -5.764 1.00 96.56 377 ASN A C 1
ATOM 2917 O O . ASN A 1 377 ? 3.630 24.367 -6.146 1.00 96.56 377 ASN A O 1
ATOM 2921 N N . LEU A 1 378 ? 1.977 25.202 -4.874 1.00 95.75 378 LEU A N 1
ATOM 2922 C CA . LEU A 1 378 ? 1.617 23.917 -4.263 1.00 95.75 378 LEU A CA 1
ATOM 2923 C C . LEU A 1 378 ? 1.245 22.866 -5.315 1.00 95.75 378 LEU A C 1
ATOM 2925 O O . LEU A 1 378 ? 1.768 21.761 -5.274 1.00 95.75 378 LEU A O 1
ATOM 2929 N N . LEU A 1 379 ? 0.393 23.219 -6.281 1.00 96.88 379 LEU A N 1
ATOM 2930 C CA . LEU A 1 379 ? -0.054 22.289 -7.323 1.00 96.88 379 LEU A CA 1
ATOM 2931 C C . LEU A 1 379 ? 1.045 21.927 -8.332 1.00 96.88 379 LEU A C 1
ATOM 2933 O O . LEU A 1 379 ? 0.965 20.872 -8.957 1.00 96.88 379 LEU A O 1
ATOM 2937 N N . SER A 1 380 ? 2.045 22.793 -8.512 1.00 94.88 380 SER A N 1
ATOM 2938 C CA . SER A 1 380 ? 3.162 22.564 -9.434 1.00 94.88 380 SER A CA 1
ATOM 2939 C C . SER A 1 380 ? 4.317 21.774 -8.824 1.00 94.88 380 SER A C 1
ATOM 2941 O O . SER A 1 380 ? 5.020 21.108 -9.578 1.00 94.88 380 SER A O 1
ATOM 2943 N N . LEU A 1 381 ? 4.560 21.884 -7.513 1.00 91.69 381 LEU A N 1
ATOM 2944 C CA . LEU A 1 381 ? 5.741 21.293 -6.865 1.00 91.69 381 LEU A CA 1
ATOM 2945 C C . LEU A 1 381 ? 5.429 20.126 -5.927 1.00 91.69 381 LEU A C 1
ATOM 2947 O O . LEU A 1 381 ? 6.285 19.268 -5.744 1.00 91.69 381 LEU A O 1
ATOM 2951 N N . ASP A 1 382 ? 4.244 20.095 -5.320 1.00 94.06 382 ASP A N 1
ATOM 2952 C CA . ASP A 1 382 ? 3.834 19.029 -4.408 1.00 94.06 382 ASP A CA 1
ATOM 2953 C C . ASP A 1 382 ? 2.631 18.299 -5.009 1.00 94.06 382 ASP A C 1
ATOM 2955 O O . ASP A 1 382 ? 1.467 18.693 -4.872 1.00 94.06 382 ASP A O 1
ATOM 2959 N N . PHE A 1 383 ? 2.929 17.204 -5.706 1.00 96.50 383 PHE A N 1
ATOM 2960 C CA . PHE A 1 383 ? 1.940 16.422 -6.441 1.00 96.50 383 PHE A CA 1
ATOM 2961 C C . PHE A 1 383 ? 0.886 15.790 -5.525 1.00 96.50 383 PHE A C 1
ATOM 2963 O O . PHE A 1 383 ? -0.198 15.442 -5.996 1.00 96.50 383 PHE A O 1
ATOM 2970 N N . THR A 1 384 ? 1.126 15.725 -4.210 1.00 96.94 384 THR A N 1
ATOM 2971 C CA . THR A 1 384 ? 0.111 15.315 -3.233 1.00 96.94 384 THR A CA 1
ATOM 2972 C C . THR A 1 384 ? -1.072 16.287 -3.229 1.00 96.94 384 THR A C 1
ATOM 2974 O O . THR A 1 384 ? -2.225 15.854 -3.182 1.00 96.94 384 THR A O 1
ATOM 2977 N N . TRP A 1 385 ? -0.831 17.601 -3.343 1.00 97.50 385 TRP A N 1
ATOM 2978 C CA . TRP A 1 385 ? -1.918 18.583 -3.474 1.00 97.50 385 TRP A CA 1
ATOM 2979 C C . TRP A 1 385 ? -2.712 18.368 -4.752 1.00 97.50 385 TRP A C 1
ATOM 2981 O O . TRP A 1 385 ? -3.942 18.416 -4.723 1.00 97.50 385 TRP A O 1
ATOM 2991 N N . TYR A 1 386 ? -2.021 18.100 -5.858 1.00 98.12 386 TYR A N 1
ATOM 2992 C CA . TYR A 1 386 ? -2.669 17.839 -7.136 1.00 98.12 386 TYR A CA 1
ATOM 2993 C C . TYR A 1 386 ? -3.546 16.579 -7.073 1.00 98.12 386 TYR A C 1
ATOM 2995 O O . TYR A 1 386 ? -4.715 16.628 -7.452 1.00 98.12 386 TYR A O 1
ATOM 3003 N N . GLY A 1 387 ? -3.029 15.484 -6.505 1.00 97.88 387 GLY A N 1
ATOM 3004 C CA . GLY A 1 387 ? -3.782 14.245 -6.287 1.00 97.88 387 GLY A CA 1
ATOM 3005 C C . GLY A 1 387 ? -5.019 14.443 -5.405 1.00 97.88 387 GLY A C 1
ATOM 3006 O O . GLY A 1 387 ? -6.101 13.961 -5.736 1.00 97.88 387 GLY A O 1
ATOM 3007 N N . VAL A 1 388 ? -4.911 15.235 -4.335 1.00 98.00 388 VAL A N 1
ATOM 3008 C CA . VAL A 1 388 ? -6.064 15.590 -3.492 1.00 98.00 388 VAL A CA 1
ATOM 3009 C C . VAL A 1 388 ? -7.112 16.405 -4.256 1.00 98.00 388 VAL A C 1
ATOM 3011 O O . VAL A 1 388 ? -8.308 16.179 -4.066 1.00 98.00 388 VAL A O 1
ATOM 3014 N N . MET A 1 389 ? -6.704 17.320 -5.138 1.00 98.12 389 MET A N 1
ATOM 3015 C CA . MET A 1 389 ? -7.648 18.067 -5.978 1.00 98.12 389 MET A CA 1
ATOM 3016 C C . MET A 1 389 ? -8.343 17.173 -7.009 1.00 98.12 389 MET A C 1
ATOM 3018 O O . MET A 1 389 ? -9.549 17.324 -7.209 1.00 98.12 389 MET A O 1
ATOM 3022 N N . MET A 1 390 ? -7.629 16.203 -7.594 1.00 98.12 390 MET A N 1
ATOM 3023 C CA . MET A 1 390 ? -8.244 15.184 -8.453 1.00 98.12 390 MET A CA 1
ATOM 3024 C C . MET A 1 390 ? -9.350 14.431 -7.708 1.00 98.12 390 MET A C 1
ATOM 3026 O O . MET A 1 390 ? -10.451 14.282 -8.235 1.00 98.12 390 MET A O 1
ATOM 3030 N N . MET A 1 391 ? -9.090 14.010 -6.468 1.00 97.38 391 MET A N 1
ATOM 3031 C CA . MET A 1 391 ? -10.089 13.328 -5.643 1.00 97.38 391 MET A CA 1
ATOM 3032 C C . MET A 1 391 ? -11.280 14.227 -5.307 1.00 97.38 391 MET A C 1
ATOM 3034 O O . MET A 1 391 ? -12.428 13.814 -5.447 1.00 97.38 391 MET A O 1
ATOM 3038 N N . HIS A 1 392 ? -11.020 15.463 -4.867 1.00 96.81 392 HIS A N 1
ATOM 3039 C CA . HIS A 1 392 ? -12.061 16.427 -4.486 1.00 96.81 392 HIS A CA 1
ATOM 3040 C C . HIS A 1 392 ? -13.038 16.716 -5.630 1.00 96.81 392 HIS A C 1
ATOM 3042 O O . HIS A 1 392 ? -14.236 16.858 -5.397 1.00 96.81 392 HIS A O 1
ATOM 3048 N N . LEU A 1 393 ? -12.537 16.749 -6.866 1.00 96.88 393 LEU A N 1
ATOM 3049 C CA . LEU A 1 393 ? -13.336 16.966 -8.072 1.00 96.88 393 LEU A CA 1
ATOM 3050 C C . LEU A 1 393 ? -13.867 15.666 -8.704 1.00 96.88 393 LEU A C 1
ATOM 3052 O O . LEU A 1 393 ? -14.419 15.706 -9.801 1.00 96.88 393 LEU A O 1
ATOM 3056 N N . GLY A 1 394 ? -13.723 14.521 -8.028 1.00 96.31 394 GLY A N 1
ATOM 3057 C CA . GLY A 1 394 ? -14.268 13.235 -8.475 1.00 96.31 394 GLY A CA 1
ATOM 3058 C C . GLY A 1 394 ? -13.564 12.636 -9.697 1.00 96.31 394 GLY A C 1
ATOM 3059 O O . GLY A 1 394 ? -14.156 11.830 -10.409 1.00 96.31 394 GLY A O 1
ATOM 3060 N N . MET A 1 395 ? -12.318 13.035 -9.960 1.00 97.38 395 MET A N 1
ATOM 3061 C CA . MET A 1 395 ? -11.504 12.523 -11.070 1.00 97.38 395 MET A CA 1
ATOM 3062 C C . MET A 1 395 ? -10.744 11.242 -10.717 1.00 97.38 395 MET A C 1
ATOM 3064 O O . MET A 1 395 ? -10.191 10.595 -11.601 1.00 97.38 395 MET A O 1
ATOM 3068 N N . CYS A 1 396 ? -10.684 10.899 -9.433 1.00 97.50 396 CYS A N 1
ATOM 3069 C CA . CYS A 1 396 ? -10.238 9.608 -8.934 1.00 97.50 396 CYS A CA 1
ATOM 3070 C C . CYS A 1 396 ? -10.927 9.307 -7.595 1.00 97.50 396 CYS A C 1
ATOM 3072 O O . CYS A 1 396 ? -11.522 10.179 -6.961 1.00 97.50 396 CYS A O 1
ATOM 3074 N N . ASP A 1 397 ? -10.842 8.053 -7.172 1.00 98.06 397 ASP A N 1
ATOM 3075 C CA . ASP A 1 397 ? -11.571 7.499 -6.034 1.00 98.06 397 ASP A CA 1
ATOM 3076 C C . ASP A 1 397 ? -10.734 7.418 -4.757 1.00 98.06 397 ASP A C 1
ATOM 3078 O O . ASP A 1 397 ? -11.285 7.242 -3.673 1.00 98.06 397 ASP A O 1
ATOM 3082 N N . GLY A 1 398 ? -9.411 7.521 -4.873 1.00 98.00 398 GLY A N 1
ATOM 3083 C CA . GLY A 1 398 ? -8.487 7.401 -3.754 1.00 98.00 398 GLY A CA 1
ATOM 3084 C C . GLY A 1 398 ? -7.067 7.819 -4.109 1.00 98.00 398 GLY A C 1
ATOM 3085 O O . GLY A 1 398 ? -6.708 7.900 -5.285 1.00 98.00 398 GLY A O 1
ATOM 3086 N N . MET A 1 399 ? -6.248 8.048 -3.084 1.00 98.19 399 MET A N 1
ATOM 3087 C CA . MET A 1 399 ? -4.834 8.399 -3.230 1.00 98.19 399 MET A CA 1
ATOM 3088 C C . MET A 1 399 ? -3.966 7.591 -2.270 1.00 98.19 399 MET A C 1
ATOM 3090 O O . MET A 1 399 ? -4.341 7.368 -1.116 1.00 98.19 399 MET A O 1
ATOM 3094 N N . VAL A 1 400 ? -2.784 7.201 -2.743 1.00 98.12 400 VAL A N 1
ATOM 3095 C CA . VAL A 1 400 ? -1.721 6.615 -1.918 1.00 98.12 400 VAL A CA 1
ATOM 3096 C C . VAL A 1 400 ? -0.430 7.396 -2.152 1.00 98.12 400 VAL A C 1
ATOM 3098 O O . VAL A 1 400 ? -0.006 7.529 -3.295 1.00 98.12 400 VAL A O 1
ATOM 3101 N N . SER A 1 401 ? 0.167 7.919 -1.079 1.00 96.06 401 SER A N 1
ATOM 3102 C CA . SER A 1 401 ? 1.423 8.696 -1.078 1.00 96.06 401 SER A CA 1
ATOM 3103 C C . SER A 1 401 ? 2.275 8.318 0.145 1.00 96.06 401 SER A C 1
ATOM 3105 O O . SER A 1 401 ? 1.836 7.495 0.942 1.00 96.06 401 SER A O 1
ATOM 3107 N N . GLY A 1 402 ? 3.463 8.897 0.330 1.00 92.81 402 GLY A N 1
ATOM 3108 C CA . GLY A 1 402 ? 4.307 8.732 1.524 1.00 92.81 402 GLY A CA 1
ATOM 3109 C C . GLY A 1 402 ? 5.551 7.854 1.333 1.00 92.81 402 GLY A C 1
ATOM 3110 O O . GLY A 1 402 ? 6.336 7.675 2.269 1.00 92.81 402 GLY A O 1
ATOM 3111 N N . ALA A 1 403 ? 5.783 7.312 0.134 1.00 92.56 403 ALA A N 1
ATOM 3112 C CA . ALA A 1 403 ? 7.022 6.604 -0.183 1.00 92.56 403 ALA A CA 1
ATOM 3113 C C . ALA A 1 403 ? 8.232 7.555 -0.115 1.00 92.56 403 ALA A C 1
ATOM 3115 O O . ALA A 1 403 ? 9.297 7.157 0.377 1.00 92.56 403 ALA A O 1
ATOM 3116 N N . CYS A 1 404 ? 8.036 8.813 -0.521 1.00 90.38 404 CYS A N 1
ATOM 3117 C CA . CYS A 1 404 ? 9.027 9.891 -0.500 1.00 90.38 404 CYS A CA 1
ATOM 3118 C C . CYS A 1 404 ? 8.652 11.028 0.468 1.00 90.38 404 CYS A C 1
ATOM 3120 O O . CYS A 1 404 ? 9.536 11.741 0.950 1.00 90.38 404 CYS A O 1
ATOM 3122 N N . HIS A 1 405 ? 7.369 11.180 0.802 1.00 90.06 405 HIS A N 1
ATOM 3123 C CA . HIS A 1 405 ? 6.864 12.264 1.650 1.00 90.06 405 HIS A CA 1
ATOM 3124 C C . HIS A 1 405 ? 6.769 11.901 3.140 1.00 90.06 405 HIS A C 1
ATOM 3126 O O . HIS A 1 405 ? 6.903 10.747 3.551 1.00 90.06 405 HIS A O 1
ATOM 3132 N N . THR A 1 406 ? 6.584 12.911 3.999 1.00 90.56 406 THR A N 1
ATOM 3133 C CA . THR A 1 406 ? 6.214 12.659 5.400 1.00 90.56 406 THR A CA 1
ATOM 3134 C C . THR A 1 406 ? 4.710 12.420 5.515 1.00 90.56 406 THR A C 1
ATOM 3136 O O . THR A 1 406 ? 3.934 13.010 4.768 1.00 90.56 406 THR A O 1
ATOM 3139 N N . THR A 1 407 ? 4.273 11.672 6.534 1.00 89.25 407 THR A N 1
ATOM 3140 C CA . THR A 1 407 ? 2.843 11.514 6.857 1.00 89.25 407 THR A CA 1
ATOM 3141 C C . THR A 1 407 ? 2.127 12.861 6.977 1.00 89.25 407 THR A C 1
ATOM 3143 O O . THR A 1 407 ? 0.977 13.005 6.575 1.00 89.25 407 THR A O 1
ATOM 3146 N N . ALA A 1 408 ? 2.806 13.889 7.496 1.00 89.94 408 ALA A N 1
ATOM 3147 C CA . ALA A 1 408 ? 2.233 15.225 7.592 1.00 89.94 408 ALA A CA 1
ATOM 3148 C C . ALA A 1 408 ? 1.995 15.864 6.214 1.00 89.94 408 ALA A C 1
ATOM 3150 O O . ALA A 1 408 ? 1.001 16.569 6.053 1.00 89.94 408 ALA A O 1
ATOM 3151 N N . ASP A 1 409 ? 2.869 15.624 5.238 1.00 92.06 409 ASP A N 1
ATOM 3152 C CA . ASP A 1 409 ? 2.726 16.148 3.878 1.00 92.06 409 ASP A CA 1
ATOM 3153 C C . ASP A 1 409 ? 1.622 15.414 3.109 1.00 92.06 409 ASP A C 1
ATOM 3155 O O . ASP A 1 409 ? 0.847 16.072 2.425 1.00 92.06 409 ASP A O 1
ATOM 3159 N N . THR A 1 410 ? 1.437 14.106 3.336 1.00 92.88 410 THR A N 1
ATOM 3160 C CA . THR A 1 410 ? 0.280 13.344 2.827 1.00 92.88 410 THR A CA 1
ATOM 3161 C C . THR A 1 410 ? -1.042 13.838 3.431 1.00 92.88 410 THR A C 1
ATOM 3163 O O . THR A 1 410 ? -2.027 14.084 2.730 1.00 92.88 410 THR A O 1
ATOM 3166 N N . MET A 1 411 ? -1.083 14.016 4.755 1.00 93.19 411 MET A N 1
ATOM 3167 C CA . MET A 1 411 ? -2.334 14.259 5.482 1.00 93.19 411 MET A CA 1
ATOM 3168 C C . MET A 1 411 ? -2.784 15.719 5.485 1.00 93.19 411 MET A C 1
ATOM 3170 O O . MET A 1 411 ? -3.984 15.994 5.531 1.00 93.19 411 MET A O 1
ATOM 3174 N N . ARG A 1 412 ? -1.855 16.680 5.436 1.00 94.06 412 ARG A N 1
ATOM 3175 C CA . ARG A 1 412 ? -2.170 18.116 5.422 1.00 94.06 412 ARG A CA 1
ATOM 3176 C C . ARG A 1 412 ? -3.120 18.516 4.278 1.00 94.06 412 ARG A C 1
ATOM 3178 O O . ARG A 1 412 ? -4.126 19.157 4.596 1.00 94.06 412 ARG A O 1
ATOM 3185 N N . PRO A 1 413 ? -2.868 18.187 2.996 1.00 95.19 413 PRO A N 1
ATOM 3186 C CA . PRO A 1 413 ? -3.784 18.531 1.911 1.00 95.19 413 PRO A CA 1
ATOM 3187 C C . PRO A 1 413 ? -5.124 17.802 2.055 1.00 95.19 413 PRO A C 1
ATOM 3189 O O . PRO A 1 413 ? -6.176 18.435 1.939 1.00 95.19 413 PRO A O 1
ATOM 3192 N N . ALA A 1 414 ? -5.108 16.515 2.421 1.00 95.62 414 ALA A N 1
ATOM 3193 C CA . ALA A 1 414 ? -6.322 15.730 2.637 1.00 95.62 414 ALA A CA 1
ATOM 3194 C C . ALA A 1 414 ? -7.228 16.356 3.714 1.00 95.62 414 ALA A C 1
ATOM 3196 O O . ALA A 1 414 ? -8.417 16.571 3.491 1.00 95.62 414 ALA A O 1
ATOM 3197 N N . LEU A 1 415 ? -6.675 16.751 4.862 1.00 94.62 415 LEU A N 1
ATOM 3198 C CA . LEU A 1 415 ? -7.440 17.400 5.932 1.00 94.62 415 LEU A CA 1
ATOM 3199 C C . LEU A 1 415 ? -7.955 18.793 5.544 1.00 94.62 415 LEU A C 1
ATOM 3201 O O . LEU A 1 415 ? -9.023 19.202 6.000 1.00 94.62 415 LEU A O 1
ATOM 3205 N N . GLN A 1 416 ? -7.213 19.538 4.720 1.00 94.88 416 GLN A N 1
ATOM 3206 C CA . GLN A 1 416 ? -7.603 20.893 4.324 1.00 94.88 416 GLN A CA 1
ATOM 3207 C C . GLN A 1 416 ? -8.690 20.924 3.245 1.00 94.88 416 GLN A C 1
ATOM 3209 O O . GLN A 1 416 ? -9.520 21.839 3.272 1.00 94.88 416 GLN A O 1
ATOM 3214 N N . VAL A 1 417 ? -8.695 19.949 2.334 1.00 95.06 417 VAL A N 1
ATOM 3215 C CA . VAL A 1 417 ? -9.612 19.890 1.185 1.00 95.06 417 VAL A CA 1
ATOM 3216 C C . VAL A 1 417 ? -10.684 18.816 1.398 1.00 95.06 417 VAL A C 1
ATOM 3218 O O . VAL A 1 417 ? -11.870 19.137 1.510 1.00 95.06 417 VAL A O 1
ATOM 3221 N N . ILE A 1 418 ? -10.272 17.552 1.553 1.00 94.62 418 ILE A N 1
ATOM 3222 C CA . ILE A 1 418 ? -11.174 16.398 1.698 1.00 94.62 418 ILE A CA 1
ATOM 3223 C C . ILE A 1 418 ? -11.900 16.415 3.037 1.00 94.62 418 ILE A C 1
ATOM 3225 O O . ILE A 1 418 ? -13.095 16.149 3.046 1.00 94.62 418 ILE A O 1
ATOM 3229 N N . LYS A 1 419 ? -11.246 16.802 4.140 1.00 94.12 419 LYS A N 1
ATOM 3230 C CA . LYS A 1 419 ? -11.830 16.885 5.497 1.00 94.12 419 LYS A CA 1
ATOM 3231 C C . LYS A 1 419 ? -12.356 15.534 6.021 1.00 94.12 419 LYS A C 1
ATOM 3233 O O . LYS A 1 419 ? -12.304 14.500 5.351 1.00 94.12 419 LYS A O 1
ATOM 3238 N N . THR A 1 420 ? -12.842 15.541 7.259 1.00 93.56 420 THR A N 1
ATOM 3239 C CA . THR A 1 420 ? -13.397 14.356 7.918 1.00 93.56 420 THR A CA 1
ATOM 3240 C C . THR A 1 420 ? -14.814 14.024 7.454 1.00 93.56 420 THR A C 1
ATOM 3242 O O . THR A 1 420 ? -15.567 14.898 7.013 1.00 93.56 420 THR A O 1
ATOM 3245 N N . SER A 1 421 ? -15.176 12.747 7.563 1.00 89.06 421 SER A N 1
ATOM 3246 C CA . SER A 1 421 ? -16.523 12.226 7.327 1.00 89.06 421 SER A CA 1
ATOM 3247 C C . SER A 1 421 ? -17.552 12.843 8.267 1.00 89.06 421 SER A C 1
ATOM 3249 O O . SER A 1 421 ? -17.241 13.259 9.384 1.00 89.06 421 SER A O 1
ATOM 3251 N N . VAL A 1 422 ? -18.809 12.879 7.818 1.00 83.00 422 VAL A N 1
ATOM 3252 C CA . VAL A 1 422 ? -19.926 13.381 8.628 1.00 83.00 422 VAL A CA 1
ATOM 3253 C C . VAL A 1 422 ? -20.022 12.565 9.919 1.00 83.00 422 VAL A C 1
ATOM 3255 O O . VAL A 1 422 ? -20.006 11.340 9.886 1.00 83.00 422 VAL A O 1
ATOM 3258 N N . GLY A 1 423 ? -20.101 13.250 11.061 1.00 81.06 423 GLY A N 1
ATOM 3259 C CA . GLY A 1 423 ? -20.151 12.608 12.380 1.00 81.06 423 GLY A CA 1
ATOM 3260 C C . GLY A 1 423 ? -18.787 12.253 12.985 1.00 81.06 423 GLY A C 1
ATOM 3261 O O . GLY A 1 423 ? -18.740 11.887 14.158 1.00 81.06 423 GLY A O 1
ATOM 3262 N N . THR A 1 424 ? -17.687 12.437 12.247 1.00 83.50 424 THR A N 1
ATOM 3263 C CA . THR A 1 424 ? -16.320 12.210 12.732 1.00 83.50 424 THR A CA 1
ATOM 3264 C C . THR A 1 424 ? -15.544 13.526 12.766 1.00 83.50 424 THR A C 1
ATOM 3266 O O . THR A 1 424 ? -15.458 14.247 11.774 1.00 83.50 424 THR A O 1
ATOM 3269 N N . SER A 1 425 ? -14.950 13.855 13.914 1.00 84.56 425 SER A N 1
ATOM 3270 C CA . SER A 1 425 ? -14.116 15.056 14.094 1.00 84.56 425 SER A CA 1
ATOM 3271 C C . SER A 1 425 ? -12.613 14.778 14.039 1.00 84.56 425 SER A C 1
ATOM 3273 O O . SER A 1 425 ? -11.820 15.712 14.130 1.00 84.56 425 SER A O 1
ATOM 3275 N N . LEU A 1 426 ? -12.223 13.509 13.926 1.00 92.06 426 LEU A N 1
ATOM 3276 C CA . LEU A 1 426 ? -10.856 13.041 14.109 1.00 92.06 426 LEU A CA 1
ATOM 3277 C C . LEU A 1 426 ? -10.475 12.057 13.004 1.00 92.06 426 LEU A C 1
ATOM 3279 O O . LEU A 1 426 ? -11.240 11.147 12.700 1.00 92.06 426 LEU A O 1
ATOM 3283 N N . VAL A 1 427 ? -9.278 12.211 12.445 1.00 94.75 427 VAL A N 1
ATOM 3284 C CA . VAL A 1 427 ? -8.669 11.180 11.599 1.00 94.75 427 VAL A CA 1
ATOM 3285 C C . VAL A 1 427 ? -7.755 10.324 12.460 1.00 94.75 427 VAL A C 1
ATOM 3287 O O . VAL A 1 427 ? -6.974 10.853 13.250 1.00 94.75 427 VAL A O 1
ATOM 3290 N N . SER A 1 428 ? -7.842 9.012 12.296 1.00 95.88 428 SER A N 1
ATOM 3291 C CA . SER A 1 428 ? -6.972 8.032 12.947 1.00 95.88 428 SER A CA 1
ATOM 3292 C C . SER A 1 428 ? -6.406 7.063 11.923 1.00 95.88 428 SER A C 1
ATOM 3294 O O . SER A 1 428 ? -6.812 7.076 10.762 1.00 95.88 428 SER A O 1
ATOM 3296 N N . SER A 1 429 ? -5.467 6.220 12.344 1.00 95.50 429 SER A N 1
ATOM 3297 C CA . SER A 1 429 ? -4.909 5.182 11.481 1.00 95.50 429 SER A CA 1
ATOM 3298 C C . SER A 1 429 ? -5.080 3.783 12.056 1.00 95.50 429 SER A C 1
ATOM 3300 O O . SER A 1 429 ? -5.152 3.604 13.272 1.00 95.50 429 SER A O 1
ATOM 3302 N N . VAL A 1 430 ? -5.076 2.785 11.178 1.00 96.50 430 VAL A N 1
ATOM 3303 C CA . VAL A 1 430 ? -4.871 1.383 11.546 1.00 96.50 430 VAL A CA 1
ATOM 3304 C C . VAL A 1 430 ? -3.761 0.738 10.736 1.00 96.50 430 VAL A C 1
ATOM 3306 O O . VAL A 1 430 ? -3.549 1.056 9.569 1.00 96.50 430 VAL A O 1
ATOM 3309 N N . MET A 1 431 ? -3.088 -0.222 11.356 1.00 95.94 431 MET A N 1
ATOM 3310 C CA . MET A 1 431 ? -2.232 -1.195 10.691 1.00 95.94 431 MET A CA 1
ATOM 3311 C C . MET A 1 431 ? -2.963 -2.535 10.642 1.00 95.94 431 MET A C 1
ATOM 3313 O O . MET A 1 431 ? -3.371 -3.051 11.686 1.00 95.94 431 MET A O 1
ATOM 3317 N N . PHE A 1 432 ? -3.092 -3.125 9.455 1.00 95.62 432 PHE A N 1
ATOM 3318 C CA . PHE A 1 432 ? -3.493 -4.524 9.320 1.00 95.62 432 PHE A CA 1
ATOM 3319 C C . PHE A 1 432 ? -2.267 -5.407 9.545 1.00 95.62 432 PHE A C 1
ATOM 3321 O O . PHE A 1 432 ? -1.352 -5.443 8.722 1.00 95.62 432 PHE A O 1
ATOM 3328 N N . MET A 1 433 ? -2.246 -6.117 10.667 1.00 95.50 433 MET A N 1
ATOM 3329 C CA . MET A 1 433 ? -1.178 -7.037 11.043 1.00 95.50 433 MET A CA 1
ATOM 3330 C C . MET A 1 433 ? -1.548 -8.446 10.578 1.00 95.50 433 MET A C 1
ATOM 3332 O O . MET A 1 433 ? -2.375 -9.125 11.189 1.00 95.50 433 MET A O 1
ATOM 3336 N N . LEU A 1 434 ? -0.933 -8.876 9.481 1.00 93.56 434 LEU A N 1
ATOM 3337 C CA . LEU A 1 434 ? -1.164 -10.154 8.817 1.00 93.56 434 LEU A CA 1
ATOM 3338 C C . LEU A 1 434 ? -0.239 -11.230 9.401 1.00 93.56 434 LEU A C 1
ATOM 3340 O O . LEU A 1 434 ? 0.833 -11.518 8.859 1.00 93.56 434 LEU A O 1
ATOM 3344 N N . LEU A 1 435 ? -0.640 -11.824 10.527 1.00 90.50 435 LEU A N 1
ATOM 3345 C CA . LEU A 1 435 ? 0.073 -12.948 11.142 1.00 90.50 435 LEU A CA 1
ATOM 3346 C C . LEU A 1 435 ? -0.235 -14.259 10.392 1.00 90.50 435 LEU A C 1
ATOM 3348 O O . LEU A 1 435 ? -1.235 -14.338 9.676 1.00 90.50 435 LEU A O 1
ATOM 3352 N N . PRO A 1 436 ? 0.576 -15.323 10.552 1.00 80.25 436 PRO A N 1
ATOM 3353 C CA . PRO A 1 436 ? 0.390 -16.567 9.799 1.00 80.25 436 PRO A CA 1
ATOM 3354 C C . PRO A 1 436 ? -1.032 -17.150 9.855 1.00 80.25 436 PRO A C 1
ATOM 3356 O O . PRO A 1 436 ? -1.537 -17.624 8.840 1.00 80.25 436 PRO A O 1
ATOM 3359 N N . GLU A 1 437 ? -1.695 -17.062 11.010 1.00 80.75 437 GLU A N 1
ATOM 3360 C CA . GLU A 1 437 ? -3.000 -17.698 11.239 1.00 80.75 437 GLU A CA 1
ATOM 3361 C C . GLU A 1 437 ? -4.163 -16.712 11.417 1.00 80.75 437 GLU A C 1
ATOM 3363 O O . GLU A 1 437 ? -5.315 -17.129 11.377 1.00 80.75 437 GLU A O 1
ATOM 3368 N N . ARG A 1 438 ? -3.899 -15.407 11.576 1.00 86.88 438 ARG A N 1
ATOM 3369 C CA . ARG A 1 438 ? -4.941 -14.407 11.868 1.00 86.88 438 ARG A CA 1
ATOM 3370 C C . ARG A 1 438 ? -4.558 -12.998 11.432 1.00 86.88 438 ARG A C 1
ATOM 3372 O O . ARG A 1 438 ? -3.374 -12.678 11.339 1.00 86.88 438 ARG A O 1
ATOM 3379 N N . VAL A 1 439 ? -5.565 -12.152 11.241 1.00 92.81 439 VAL A N 1
ATOM 3380 C CA . VAL A 1 439 ? -5.402 -10.718 10.966 1.00 92.81 439 VAL A CA 1
ATOM 3381 C C . VAL A 1 439 ? -5.830 -9.900 12.181 1.00 92.81 439 VAL A C 1
ATOM 3383 O O . VAL A 1 439 ? -6.935 -10.088 12.687 1.00 92.81 439 VAL A O 1
ATOM 3386 N N . PHE A 1 440 ? -4.974 -8.980 12.628 1.00 95.44 440 PHE A N 1
ATOM 3387 C CA . PHE A 1 440 ? -5.338 -7.961 13.617 1.00 95.44 440 PHE A CA 1
ATOM 3388 C C . PHE A 1 440 ? -5.407 -6.576 12.987 1.00 95.44 440 PHE A C 1
ATOM 3390 O O . PHE A 1 440 ? -4.650 -6.271 12.068 1.00 95.44 440 PHE A O 1
ATOM 3397 N N . LEU A 1 441 ? -6.247 -5.710 13.549 1.00 97.38 441 LEU A N 1
ATOM 3398 C CA . LEU A 1 441 ? -6.174 -4.270 13.327 1.00 97.38 441 LEU A CA 1
ATOM 3399 C C . LEU A 1 441 ? -5.591 -3.601 14.566 1.00 97.38 441 LEU A C 1
ATOM 3401 O O . LEU A 1 441 ? -6.139 -3.720 15.660 1.00 97.38 441 LEU A O 1
ATOM 3405 N N . PHE A 1 442 ? -4.490 -2.885 14.390 1.00 98.12 442 PHE A N 1
ATOM 3406 C CA . PHE A 1 442 ? -3.842 -2.094 15.432 1.00 98.12 442 PHE A CA 1
ATOM 3407 C C . PHE A 1 442 ? -4.098 -0.613 15.160 1.00 98.12 442 PHE A C 1
ATOM 3409 O O . PHE A 1 442 ? -3.700 -0.135 14.104 1.00 98.12 442 PHE A O 1
ATOM 3416 N N . GLY A 1 443 ? -4.733 0.121 16.075 1.00 97.00 443 GLY A N 1
ATOM 3417 C CA . GLY A 1 443 ? -4.998 1.560 15.902 1.00 97.00 443 GLY A CA 1
ATOM 3418 C C . GLY A 1 443 ? -4.963 2.323 17.225 1.00 97.00 443 GLY A C 1
ATOM 3419 O O . GLY A 1 443 ? -5.134 1.730 18.263 1.00 97.00 443 GLY A O 1
ATOM 3420 N N . ASP A 1 444 ? -4.701 3.616 17.315 1.00 96.31 444 ASP A N 1
ATOM 3421 C CA . ASP A 1 444 ? -3.991 4.422 16.333 1.00 96.31 444 ASP A CA 1
ATOM 3422 C C . ASP A 1 444 ? -2.480 4.136 16.404 1.00 96.31 444 ASP A C 1
ATOM 3424 O O . ASP A 1 444 ? -1.929 3.903 17.480 1.00 96.31 444 ASP A O 1
ATOM 3428 N N . CYS A 1 445 ? -1.807 4.119 15.254 1.00 93.88 445 CYS A N 1
ATOM 3429 C CA . CYS A 1 445 ? -0.384 3.793 15.139 1.00 93.88 445 CYS A CA 1
ATOM 3430 C C . CYS A 1 445 ? 0.460 4.873 14.439 1.00 93.88 445 CYS A C 1
ATOM 3432 O O . CYS A 1 445 ? 1.691 4.738 14.404 1.00 93.88 445 CYS A O 1
ATOM 3434 N N . ALA A 1 446 ? -0.157 5.926 13.887 1.00 91.62 446 ALA A N 1
ATOM 3435 C CA . ALA A 1 446 ? 0.547 6.908 13.056 1.00 91.62 446 ALA A CA 1
ATOM 3436 C C . ALA A 1 446 ? 0.121 8.375 13.232 1.00 91.62 446 ALA A C 1
ATOM 3438 O O . ALA A 1 446 ? 0.938 9.243 12.932 1.00 91.62 446 ALA A O 1
ATOM 3439 N N . ILE A 1 447 ? -1.099 8.679 13.699 1.00 92.56 447 ILE A N 1
ATOM 3440 C CA . ILE A 1 447 ? -1.630 10.055 13.640 1.00 92.56 447 ILE A CA 1
ATOM 3441 C C . ILE A 1 447 ? -1.680 10.732 15.014 1.00 92.56 447 ILE A C 1
ATOM 3443 O O . ILE A 1 447 ? -1.036 11.761 15.222 1.00 92.56 447 ILE A O 1
ATOM 3447 N N . ASN A 1 448 ? -2.437 10.182 15.963 1.00 95.00 448 ASN A N 1
ATOM 3448 C CA . ASN A 1 448 ? -2.761 10.880 17.207 1.00 95.00 448 ASN A CA 1
ATOM 3449 C C . ASN A 1 448 ? -1.751 10.582 18.321 1.00 95.00 448 ASN A C 1
ATOM 3451 O O . ASN A 1 448 ? -1.725 9.478 18.859 1.00 95.00 448 ASN A O 1
ATOM 3455 N N . VAL A 1 449 ? -0.941 11.586 18.688 1.00 95.12 449 VAL A N 1
ATOM 3456 C CA . VAL A 1 449 ? 0.175 11.462 19.651 1.00 95.12 449 VAL A CA 1
ATOM 3457 C C . VAL A 1 449 ? -0.289 11.045 21.050 1.00 95.12 449 VAL A C 1
ATOM 3459 O O . VAL A 1 449 ? 0.161 10.023 21.563 1.00 95.12 449 VAL A O 1
ATOM 3462 N N . ASP A 1 450 ? -1.185 11.823 21.657 1.00 96.38 450 ASP A N 1
ATOM 3463 C CA . ASP A 1 450 ? -1.779 11.548 22.971 1.00 96.38 450 ASP A CA 1
ATOM 3464 C C . ASP A 1 450 ? -3.286 11.848 22.910 1.00 96.38 450 ASP A C 1
ATOM 3466 O O . ASP A 1 450 ? -3.718 12.953 23.246 1.00 96.38 450 ASP A O 1
ATOM 3470 N N . PRO A 1 451 ? -4.095 10.911 22.387 1.00 96.69 451 PRO A N 1
ATOM 3471 C CA . PRO A 1 451 ? -5.527 11.118 22.217 1.00 96.69 451 PRO A CA 1
ATOM 3472 C C . PRO A 1 451 ? -6.228 11.239 23.577 1.00 96.69 451 PRO A C 1
ATOM 3474 O O . PRO A 1 451 ? -5.907 10.506 24.523 1.00 96.69 451 PRO A O 1
ATOM 3477 N N . SER A 1 452 ? -7.216 12.136 23.662 1.00 97.56 452 SER A N 1
ATOM 3478 C CA . SER A 1 452 ? -8.116 12.255 24.817 1.00 97.56 452 SER A CA 1
ATOM 3479 C C . SER A 1 452 ? -9.035 11.029 24.959 1.00 97.56 452 SER A C 1
ATOM 3481 O O . SER A 1 452 ? -9.056 10.142 24.104 1.00 97.56 452 SER A O 1
ATOM 3483 N N . SER A 1 453 ? -9.825 10.944 26.036 1.00 97.94 453 SER A N 1
ATOM 3484 C CA . SER A 1 453 ? -10.805 9.854 26.185 1.00 97.94 453 SER A CA 1
ATOM 3485 C C . SER A 1 453 ? -11.879 9.890 25.094 1.00 97.94 453 SER A C 1
ATOM 3487 O O . SER A 1 453 ? -12.332 8.847 24.627 1.00 97.94 453 SER A O 1
ATOM 3489 N N . GLU A 1 454 ? -12.291 11.089 24.693 1.00 96.88 454 GLU A N 1
ATOM 3490 C CA . GLU A 1 454 ? -13.248 11.333 23.622 1.00 96.88 454 GLU A CA 1
ATOM 3491 C C . GLU A 1 454 ? -12.662 10.935 22.258 1.00 96.88 454 GLU A C 1
ATOM 3493 O O . GLU A 1 454 ? -13.345 10.268 21.477 1.00 96.88 454 GLU A O 1
ATOM 3498 N N . ASP A 1 455 ? -11.386 11.250 22.018 1.00 97.19 455 ASP A N 1
ATOM 3499 C CA . ASP A 1 455 ? -10.663 10.829 20.813 1.00 97.19 455 ASP A CA 1
ATOM 3500 C C . ASP A 1 455 ? -10.504 9.307 20.767 1.00 97.19 455 ASP A C 1
ATOM 3502 O O . ASP A 1 455 ? -10.847 8.687 19.767 1.00 97.19 455 ASP A O 1
ATOM 3506 N N . LEU A 1 456 ? -10.067 8.673 21.862 1.00 97.62 456 LEU A N 1
ATOM 3507 C CA . LEU A 1 456 ? -9.932 7.212 21.950 1.00 97.62 456 LEU A CA 1
ATOM 3508 C C . LEU A 1 456 ? -11.265 6.487 21.743 1.00 97.62 456 LEU A C 1
ATOM 3510 O O . LEU A 1 456 ? -11.299 5.438 21.104 1.00 97.62 456 LEU A O 1
ATOM 3514 N N . CYS A 1 457 ? -12.366 7.045 22.251 1.00 97.12 457 CYS A N 1
ATOM 3515 C CA . CYS A 1 457 ? -13.712 6.548 21.974 1.00 97.12 457 CYS A CA 1
ATOM 3516 C C . CYS A 1 457 ? -13.999 6.559 20.463 1.00 97.12 457 CYS A C 1
ATOM 3518 O O . CYS A 1 457 ? -14.424 5.544 19.908 1.00 97.12 457 CYS A O 1
ATOM 3520 N N . GLN A 1 458 ? -13.710 7.675 19.784 1.00 95.94 458 GLN A N 1
ATOM 3521 C CA . GLN A 1 458 ? -13.909 7.804 18.339 1.00 95.94 458 GLN A CA 1
ATOM 3522 C C . GLN A 1 458 ? -12.986 6.875 17.534 1.00 95.94 458 GLN A C 1
ATOM 3524 O O . GLN A 1 458 ? -13.438 6.259 16.566 1.00 95.94 458 GLN A O 1
ATOM 3529 N N . ILE A 1 459 ? -11.723 6.731 17.947 1.00 97.25 459 ILE A N 1
ATOM 3530 C CA . ILE A 1 459 ? -10.747 5.813 17.343 1.00 97.25 459 ILE A CA 1
ATOM 3531 C C . ILE A 1 459 ? -11.254 4.374 17.451 1.00 97.25 459 ILE A C 1
ATOM 3533 O O . ILE A 1 459 ? -11.266 3.659 16.453 1.00 97.25 459 ILE A O 1
ATOM 3537 N N . GLY A 1 460 ? -11.725 3.951 18.628 1.00 97.31 460 GLY A N 1
ATOM 3538 C CA . GLY A 1 460 ? -12.226 2.591 18.833 1.00 97.31 460 GLY A CA 1
ATOM 3539 C C . GLY A 1 460 ? -13.435 2.253 17.962 1.00 97.31 460 GLY A C 1
ATOM 3540 O O . GLY A 1 460 ? -13.482 1.172 17.373 1.00 97.31 460 GLY A O 1
ATOM 3541 N N . ILE A 1 461 ? -14.370 3.195 17.809 1.00 96.19 461 ILE A N 1
ATOM 3542 C CA . ILE A 1 461 ? -15.516 3.046 16.899 1.00 96.19 461 ILE A CA 1
ATOM 3543 C C . ILE A 1 461 ? -15.042 2.982 15.438 1.00 96.19 461 ILE A C 1
ATOM 3545 O O . ILE A 1 461 ? -15.431 2.068 14.715 1.00 96.19 461 ILE A O 1
ATOM 3549 N N . SER A 1 462 ? -14.144 3.878 15.020 1.00 95.62 462 SER A N 1
ATOM 3550 C CA . SER A 1 462 ? -13.628 3.921 13.638 1.00 95.62 462 SER A CA 1
ATOM 3551 C C . SER A 1 462 ? -12.846 2.651 13.269 1.00 95.62 462 SER A C 1
ATOM 3553 O O . SER A 1 462 ? -12.956 2.135 12.153 1.00 95.62 462 SER A O 1
ATOM 3555 N N . CYS A 1 463 ? -12.093 2.095 14.223 1.00 97.00 463 CYS A N 1
ATOM 3556 C CA . CYS A 1 463 ? -11.394 0.824 14.054 1.00 97.00 463 CYS A CA 1
ATOM 3557 C C . CYS A 1 463 ? -12.368 -0.352 13.920 1.00 97.00 463 CYS A C 1
ATOM 3559 O O . CYS A 1 463 ? -12.134 -1.235 13.096 1.00 97.00 463 CYS A O 1
ATOM 3561 N N . ALA A 1 464 ? -13.462 -0.360 14.687 1.00 96.62 464 ALA A N 1
ATOM 3562 C CA . ALA A 1 464 ? -14.506 -1.375 14.571 1.00 96.62 464 ALA A CA 1
ATOM 3563 C C . ALA A 1 464 ? -15.203 -1.337 13.206 1.00 96.62 464 ALA A C 1
ATOM 3565 O O . ALA A 1 464 ? -15.376 -2.373 12.568 1.00 96.62 464 ALA A O 1
ATOM 3566 N N . GLU A 1 465 ? -15.572 -0.139 12.750 1.00 94.19 465 GLU A N 1
ATOM 3567 C CA . GLU A 1 465 ? -16.202 0.075 11.445 1.00 94.19 465 GLU A CA 1
ATOM 3568 C C . GLU A 1 465 ? -15.266 -0.351 10.310 1.00 94.19 465 GLU A C 1
ATOM 3570 O O . GLU A 1 465 ? -15.688 -1.026 9.373 1.00 94.19 465 GLU A O 1
ATOM 3575 N N . THR A 1 466 ? -13.969 -0.055 10.438 1.00 94.88 466 THR A N 1
ATOM 3576 C CA . THR A 1 466 ? -12.961 -0.516 9.476 1.00 94.88 466 THR A CA 1
ATOM 3577 C C . THR A 1 466 ? -12.808 -2.034 9.497 1.00 94.88 466 THR A C 1
ATOM 3579 O O . THR A 1 466 ? -12.788 -2.645 8.437 1.00 94.88 466 THR A O 1
ATOM 3582 N N . ALA A 1 467 ? -12.746 -2.679 10.666 1.00 95.12 467 ALA A N 1
ATOM 3583 C CA . ALA A 1 467 ? -12.694 -4.141 10.737 1.00 95.12 467 ALA A CA 1
ATOM 3584 C C . ALA A 1 467 ? -13.898 -4.772 10.018 1.00 95.12 467 ALA A C 1
ATOM 3586 O O . ALA A 1 467 ? -13.718 -5.617 9.138 1.00 95.12 467 ALA A O 1
ATOM 3587 N N . ALA A 1 468 ? -15.106 -4.287 10.316 1.00 92.94 468 ALA A N 1
ATOM 3588 C CA . ALA A 1 468 ? -16.336 -4.768 9.698 1.00 92.94 468 ALA A CA 1
ATOM 3589 C C . ALA A 1 468 ? -16.344 -4.567 8.172 1.00 92.94 468 ALA A C 1
ATOM 3591 O O . ALA A 1 468 ? -16.687 -5.494 7.439 1.00 92.94 468 ALA A O 1
ATOM 3592 N N . ALA A 1 469 ? -15.894 -3.404 7.681 1.00 90.69 469 ALA A N 1
ATOM 3593 C CA . ALA A 1 469 ? -15.796 -3.113 6.247 1.00 90.69 469 ALA A CA 1
ATOM 3594 C C . ALA A 1 469 ? -14.880 -4.093 5.491 1.00 90.69 469 ALA A C 1
ATOM 3596 O O . ALA A 1 469 ? -15.072 -4.335 4.303 1.00 90.69 469 ALA A O 1
ATOM 3597 N N . PHE A 1 470 ? -13.915 -4.692 6.188 1.00 91.44 470 PHE A N 1
ATOM 3598 C CA . PHE A 1 470 ? -12.996 -5.690 5.648 1.00 91.44 470 PHE A CA 1
ATOM 3599 C C . PHE A 1 470 ? -13.364 -7.134 6.042 1.00 91.44 470 PHE A C 1
ATOM 3601 O O . PHE A 1 470 ? -12.530 -8.035 5.956 1.00 91.44 470 PHE A O 1
ATOM 3608 N N . SER A 1 471 ? -14.619 -7.375 6.447 1.00 89.81 471 SER A N 1
ATOM 3609 C CA . SER A 1 471 ? -15.132 -8.696 6.855 1.00 89.81 471 SER A CA 1
ATOM 3610 C C . SER A 1 471 ? -14.373 -9.329 8.030 1.00 89.81 471 SER A C 1
ATOM 3612 O O . SER A 1 471 ? -14.324 -10.551 8.172 1.00 89.81 471 SER A O 1
ATOM 3614 N N . ILE A 1 472 ? -13.777 -8.497 8.884 1.00 92.00 472 ILE A N 1
ATOM 3615 C CA . ILE A 1 472 ? -13.168 -8.904 10.149 1.00 92.00 472 ILE A CA 1
ATOM 3616 C C . ILE A 1 472 ? -14.161 -8.572 11.255 1.00 92.00 472 ILE A C 1
ATOM 3618 O O . ILE A 1 472 ? -14.555 -7.421 11.432 1.00 92.00 472 ILE A O 1
ATOM 3622 N N . GLU A 1 473 ? -14.576 -9.582 12.016 1.00 92.75 473 GLU A N 1
ATOM 3623 C CA . GLU A 1 473 ? -15.551 -9.366 13.080 1.00 92.75 473 GLU A CA 1
ATOM 3624 C C . GLU A 1 473 ? -14.970 -8.436 14.162 1.00 92.75 473 GLU A C 1
ATOM 3626 O O . GLU A 1 473 ? -13.916 -8.758 14.715 1.00 92.75 473 GLU A O 1
ATOM 3631 N N . PRO A 1 474 ? -15.609 -7.293 14.480 1.00 96.38 474 PRO A N 1
ATOM 3632 C CA . PRO A 1 474 ? -15.017 -6.258 15.323 1.00 96.38 474 PRO A CA 1
ATOM 3633 C C . PRO A 1 474 ? -15.098 -6.620 16.812 1.00 96.38 474 PRO A C 1
ATOM 3635 O O . PRO A 1 474 ? -16.087 -6.336 17.483 1.00 96.38 474 PRO A O 1
ATOM 3638 N N . ARG A 1 475 ? -14.030 -7.219 17.348 1.00 97.12 475 ARG A N 1
ATOM 3639 C CA . ARG A 1 475 ? -13.838 -7.486 18.782 1.00 97.12 475 ARG A CA 1
ATOM 3640 C C . ARG A 1 475 ? -12.751 -6.545 19.292 1.00 97.12 475 ARG A C 1
ATOM 3642 O O . ARG A 1 475 ? -11.562 -6.821 19.122 1.00 97.12 475 ARG A O 1
ATOM 3649 N N . VAL A 1 476 ? -13.167 -5.408 19.847 1.00 98.44 476 VAL A N 1
ATOM 3650 C CA . VAL A 1 476 ? -12.305 -4.253 20.134 1.00 98.44 476 VAL A CA 1
ATOM 3651 C C . VAL A 1 476 ? -11.788 -4.275 21.566 1.00 98.44 476 VAL A C 1
ATOM 3653 O O . VAL A 1 476 ? -12.536 -4.056 22.516 1.00 98.44 476 VAL A O 1
ATOM 3656 N N . ALA A 1 477 ? -10.484 -4.473 21.723 1.00 98.19 477 ALA A N 1
ATOM 3657 C CA . ALA A 1 477 ? -9.784 -4.333 22.991 1.00 98.19 477 ALA A CA 1
ATOM 3658 C C . ALA A 1 477 ? -9.164 -2.933 23.114 1.00 98.19 477 ALA A C 1
ATOM 3660 O O . ALA A 1 477 ? -8.235 -2.595 22.381 1.00 98.19 477 ALA A O 1
ATOM 3661 N N . MET A 1 478 ? -9.647 -2.134 24.066 1.00 98.12 478 MET A N 1
ATOM 3662 C CA . MET A 1 478 ? -9.065 -0.840 24.428 1.00 98.12 478 MET A CA 1
ATOM 3663 C C . MET A 1 478 ? -7.884 -1.075 25.378 1.00 98.12 478 MET A C 1
ATOM 3665 O O . MET A 1 478 ? -8.065 -1.423 26.551 1.00 98.12 478 MET A O 1
ATOM 3669 N N . LEU A 1 479 ? -6.666 -0.942 24.854 1.00 97.69 479 LEU A N 1
ATOM 3670 C CA . LEU A 1 479 ? -5.446 -1.374 25.522 1.00 97.69 479 LEU A CA 1
ATOM 3671 C C . LEU A 1 479 ? -4.980 -0.407 26.613 1.00 97.69 479 LEU A C 1
ATOM 3673 O O . LEU A 1 479 ? -5.076 0.814 26.506 1.00 97.69 479 LEU A O 1
ATOM 3677 N N . SER A 1 480 ? -4.415 -0.980 27.669 1.00 95.50 480 SER A N 1
ATOM 3678 C CA . SER A 1 480 ? -3.736 -0.282 28.755 1.00 95.50 480 SER A CA 1
ATOM 3679 C C . SER A 1 480 ? -2.746 -1.230 29.441 1.00 95.50 480 SER A C 1
ATOM 3681 O O . SER A 1 480 ? -2.731 -2.433 29.184 1.00 95.50 480 SER A O 1
ATOM 3683 N N . TYR A 1 481 ? -1.932 -0.721 30.366 1.00 91.56 481 TYR A N 1
ATOM 3684 C CA . TYR A 1 481 ? -1.087 -1.573 31.211 1.00 91.56 481 TYR A CA 1
ATOM 3685 C C . TYR A 1 481 ? -1.876 -2.284 32.328 1.00 91.56 481 TYR A C 1
ATOM 3687 O O . TYR A 1 481 ? -1.307 -3.093 33.057 1.00 91.56 481 TYR A O 1
ATOM 3695 N N . ALA A 1 482 ? -3.174 -1.996 32.469 1.00 88.38 482 ALA A N 1
ATOM 3696 C CA . ALA A 1 482 ? -4.067 -2.588 33.458 1.00 88.38 482 ALA A CA 1
ATOM 3697 C C . ALA A 1 482 ? -5.274 -3.275 32.809 1.00 88.38 482 ALA A C 1
ATOM 3699 O O . ALA A 1 482 ? -5.700 -2.893 31.720 1.00 88.38 482 ALA A O 1
ATOM 3700 N N . THR A 1 483 ? -5.842 -4.259 33.513 1.00 84.88 483 THR A N 1
ATOM 3701 C CA . THR A 1 483 ? -7.048 -4.983 33.088 1.00 84.88 483 THR A CA 1
ATOM 3702 C C . THR A 1 483 ? -8.173 -4.782 34.100 1.00 84.88 483 THR A C 1
ATOM 3704 O O . THR A 1 483 ? -7.999 -5.046 35.288 1.00 84.88 483 THR A O 1
ATOM 3707 N N . GLY A 1 484 ? -9.333 -4.312 33.640 1.00 80.00 484 GLY A N 1
ATOM 3708 C CA . GLY A 1 484 ? -10.524 -4.140 34.474 1.00 80.00 484 GLY A CA 1
ATOM 3709 C C . GLY A 1 484 ? -10.448 -2.965 35.462 1.00 80.00 484 GLY A C 1
ATOM 3710 O O . GLY A 1 484 ? -10.089 -1.840 35.106 1.00 80.00 484 GLY A O 1
ATOM 3711 N N . GLN A 1 485 ? -10.864 -3.212 36.708 1.00 76.12 485 GLN A N 1
ATOM 3712 C CA . GLN A 1 485 ? -11.068 -2.186 37.748 1.00 76.12 485 GLN A CA 1
ATOM 3713 C C . GLN A 1 485 ? -9.934 -2.127 38.792 1.00 76.12 485 GLN A C 1
ATOM 3715 O O . GLN A 1 485 ? -9.952 -1.258 39.655 1.00 76.12 485 GLN A O 1
ATOM 3720 N N . SER A 1 486 ? -8.950 -3.035 38.749 1.00 69.81 486 SER A N 1
ATOM 3721 C CA . SER A 1 486 ? -7.961 -3.192 39.833 1.00 69.81 486 SER A CA 1
ATOM 3722 C C . SER A 1 486 ? -6.960 -2.042 39.953 1.00 69.81 486 SER A C 1
ATOM 3724 O O . SER A 1 486 ? -6.375 -1.851 41.016 1.00 69.81 486 SER A O 1
ATOM 3726 N N . ASN A 1 487 ? -6.746 -1.284 38.877 1.00 82.31 487 ASN A N 1
ATOM 3727 C CA . ASN A 1 487 ? -5.776 -0.196 38.836 1.00 82.31 487 ASN A CA 1
ATOM 3728 C C . ASN A 1 487 ? -6.478 1.126 38.518 1.00 82.31 487 ASN A C 1
ATOM 3730 O O . ASN A 1 487 ? -7.345 1.201 37.645 1.00 82.31 487 ASN A O 1
ATOM 3734 N N . THR A 1 488 ? -6.043 2.183 39.192 1.00 86.44 488 THR A N 1
ATOM 3735 C CA . THR A 1 488 ? -6.545 3.550 39.026 1.00 86.44 488 THR A CA 1
ATOM 3736 C C . THR A 1 488 ? -5.409 4.482 38.636 1.00 86.44 488 THR A C 1
ATOM 3738 O O . THR A 1 488 ? -4.253 4.237 38.987 1.00 86.44 488 THR A O 1
ATOM 3741 N N . GLY A 1 489 ? -5.733 5.568 37.946 1.00 90.56 489 GLY A N 1
ATOM 3742 C CA . GLY A 1 489 ? -4.780 6.617 37.608 1.00 90.56 489 GLY A CA 1
ATOM 3743 C C . GLY A 1 489 ? -5.040 7.193 36.220 1.00 90.56 489 GLY A C 1
ATOM 3744 O O . GLY A 1 489 ? -5.643 6.516 35.387 1.00 90.56 489 GLY A O 1
ATOM 3745 N N . PRO A 1 490 ? -4.531 8.402 35.920 1.00 92.19 490 PRO A N 1
ATOM 3746 C CA . PRO A 1 490 ? -4.957 9.178 34.754 1.00 92.19 490 PRO A CA 1
ATOM 3747 C C . PRO A 1 490 ? -4.895 8.419 33.421 1.00 92.19 490 PRO A C 1
ATOM 3749 O O . PRO A 1 490 ? -5.813 8.520 32.615 1.00 92.19 490 PRO A O 1
ATOM 3752 N N . ILE A 1 491 ? -3.853 7.608 33.204 1.00 91.94 491 ILE A N 1
ATOM 3753 C CA . ILE A 1 491 ? -3.659 6.835 31.965 1.00 91.94 491 ILE A CA 1
ATOM 3754 C C . ILE A 1 491 ? -4.692 5.703 31.833 1.00 91.94 491 ILE A C 1
ATOM 3756 O O . ILE A 1 491 ? -5.229 5.476 30.751 1.00 91.94 491 ILE A O 1
ATOM 3760 N N . VAL A 1 492 ? -4.999 4.996 32.925 1.00 94.25 492 VAL A N 1
ATOM 3761 C CA . VAL A 1 492 ? -5.985 3.900 32.931 1.00 94.25 492 VAL A CA 1
ATOM 3762 C C . VAL A 1 492 ? -7.404 4.464 32.893 1.00 94.25 492 VAL A C 1
ATOM 3764 O O . VAL A 1 492 ? -8.252 3.973 32.147 1.00 94.25 492 VAL A O 1
ATOM 3767 N N . ASP A 1 493 ? -7.649 5.530 33.653 1.00 95.06 493 ASP A N 1
ATOM 3768 C CA . ASP A 1 493 ? -8.937 6.214 33.736 1.00 95.06 493 ASP A CA 1
ATOM 3769 C C . ASP A 1 493 ? -9.313 6.829 32.379 1.00 95.06 493 ASP A C 1
ATOM 3771 O O . ASP A 1 493 ? -10.474 6.752 31.974 1.00 95.06 493 ASP A O 1
ATOM 3775 N N . LYS A 1 494 ? -8.323 7.335 31.625 1.00 96.44 494 LYS A N 1
ATOM 3776 C CA . LYS A 1 494 ? -8.488 7.813 30.245 1.00 96.44 494 LYS A CA 1
ATOM 3777 C C . LYS A 1 494 ? -9.088 6.738 29.335 1.00 96.44 494 LYS A C 1
ATOM 3779 O O . LYS A 1 494 ? -10.062 7.018 28.634 1.00 96.44 494 LYS A O 1
ATOM 3784 N N . VAL A 1 495 ? -8.537 5.522 29.369 1.00 97.50 495 VAL A N 1
ATOM 3785 C CA . VAL A 1 495 ? -8.985 4.378 28.550 1.00 97.50 495 VAL A CA 1
ATOM 3786 C C . VAL A 1 495 ? -10.328 3.832 29.043 1.00 97.50 495 VAL A C 1
ATOM 3788 O O . VAL A 1 495 ? -11.190 3.484 28.234 1.00 97.50 495 VAL A O 1
ATOM 3791 N N . ARG A 1 496 ? -10.550 3.801 30.363 1.00 96.56 496 ARG A N 1
ATOM 3792 C CA . ARG A 1 496 ? -11.834 3.392 30.953 1.00 96.56 496 ARG A CA 1
ATOM 3793 C C . ARG A 1 496 ? -12.966 4.308 30.507 1.00 96.56 496 ARG A C 1
ATOM 3795 O O . ARG A 1 496 ? -13.945 3.826 29.943 1.00 96.56 496 ARG A O 1
ATOM 3802 N N . LYS A 1 497 ? -12.782 5.621 30.662 1.00 97.44 497 LYS A N 1
ATOM 3803 C CA . LYS A 1 497 ? -13.750 6.627 30.216 1.00 97.44 497 LYS A CA 1
ATOM 3804 C C . LYS A 1 497 ? -14.016 6.510 28.712 1.00 97.44 497 LYS A C 1
ATOM 3806 O O . LYS A 1 497 ? -15.169 6.536 28.298 1.00 97.44 497 LYS A O 1
ATOM 3811 N N . ALA A 1 498 ? -12.978 6.315 27.894 1.00 97.81 498 ALA A N 1
ATOM 3812 C CA . ALA A 1 498 ? -13.135 6.098 26.453 1.00 97.81 498 ALA A CA 1
ATOM 3813 C C . ALA A 1 498 ? -14.005 4.868 26.130 1.00 97.81 498 ALA A C 1
ATOM 3815 O O . ALA A 1 498 ? -14.907 4.943 25.296 1.00 97.81 498 ALA A O 1
ATOM 3816 N N . THR A 1 499 ? -13.766 3.754 26.828 1.00 97.38 499 THR A N 1
ATOM 3817 C CA . THR A 1 499 ? -14.521 2.501 26.666 1.00 97.38 499 THR A CA 1
ATOM 3818 C C . THR A 1 499 ? -15.992 2.682 27.049 1.00 97.38 499 THR A C 1
ATOM 3820 O O . THR A 1 499 ? -16.880 2.246 26.319 1.00 97.38 499 THR A O 1
ATOM 3823 N N . GLU A 1 500 ? -16.270 3.348 28.172 1.00 97.38 500 GLU A N 1
ATOM 3824 C CA . GLU A 1 500 ? -17.635 3.642 28.631 1.00 97.38 500 GLU A CA 1
ATOM 3825 C C . GLU A 1 500 ? -18.386 4.545 27.644 1.00 97.38 500 GLU A C 1
ATOM 3827 O O . GLU A 1 500 ? -19.528 4.255 27.284 1.00 97.38 500 GLU A O 1
ATOM 3832 N N . LEU A 1 501 ? -17.725 5.593 27.139 1.00 97.62 501 LEU A N 1
ATOM 3833 C CA . LEU A 1 501 ? -18.283 6.475 26.113 1.00 97.62 501 LEU A CA 1
ATOM 3834 C C . LEU A 1 501 ? -18.609 5.712 24.824 1.00 97.62 501 LEU A C 1
ATOM 3836 O O . LEU A 1 501 ? -19.661 5.942 24.228 1.00 97.62 501 LEU A O 1
ATOM 3840 N N . ALA A 1 502 ? -17.732 4.802 24.393 1.00 96.69 502 ALA A N 1
ATOM 3841 C CA . ALA A 1 502 ? -17.952 4.007 23.188 1.00 96.69 502 ALA A CA 1
ATOM 3842 C C . ALA A 1 502 ? -19.143 3.050 23.348 1.00 96.69 502 ALA A C 1
ATOM 3844 O O . ALA A 1 502 ? -20.010 3.018 22.477 1.00 96.69 502 ALA A O 1
ATOM 3845 N N . LYS A 1 503 ? -19.252 2.357 24.493 1.00 96.25 503 LYS A N 1
ATOM 3846 C CA . LYS A 1 503 ? -20.415 1.511 24.824 1.00 96.25 503 LYS A CA 1
ATOM 3847 C C . LYS A 1 503 ? -21.716 2.305 24.875 1.00 96.25 503 LYS A C 1
ATOM 3849 O O . LYS A 1 503 ? -22.747 1.816 24.431 1.00 96.25 503 LYS A O 1
ATOM 3854 N N . HIS A 1 504 ? -21.679 3.531 25.396 1.00 96.88 504 HIS A N 1
ATOM 3855 C CA . HIS A 1 504 ? -22.863 4.385 25.435 1.00 96.88 504 HIS A CA 1
ATOM 3856 C C . HIS A 1 504 ? -23.304 4.826 24.031 1.00 96.88 504 HIS A C 1
ATOM 3858 O O . HIS A 1 504 ? -24.493 4.810 23.727 1.00 96.88 504 HIS A O 1
ATOM 3864 N N . LYS A 1 505 ? -22.352 5.188 23.158 1.00 94.81 505 LYS A N 1
ATOM 3865 C CA . LYS A 1 505 ? -22.637 5.597 21.772 1.00 94.81 505 LYS A CA 1
ATOM 3866 C C . LYS A 1 505 ? -23.057 4.433 20.865 1.00 94.81 505 LYS A C 1
ATOM 3868 O O . LYS A 1 505 ? -23.863 4.637 19.962 1.00 94.81 505 LYS A O 1
ATOM 3873 N N . LYS A 1 506 ? -22.488 3.241 21.064 1.00 95.00 506 LYS A N 1
ATOM 3874 C CA . LYS A 1 506 ? -22.732 2.029 20.263 1.00 95.00 506 LYS A CA 1
ATOM 3875 C C . LYS A 1 506 ? -22.895 0.813 21.197 1.00 95.00 506 LYS A C 1
ATOM 3877 O O . LYS A 1 506 ? -21.931 0.073 21.387 1.00 95.00 506 LYS A O 1
ATOM 3882 N N . PRO A 1 507 ? -24.090 0.585 21.774 1.00 94.62 507 PRO A N 1
ATOM 3883 C CA . PRO A 1 507 ? -24.317 -0.498 22.740 1.00 94.62 507 PRO A CA 1
ATOM 3884 C C . PRO A 1 507 ? -24.053 -1.908 22.199 1.00 94.62 507 PRO A C 1
ATOM 3886 O O . PRO A 1 507 ? -23.618 -2.774 22.953 1.00 94.62 507 PRO A O 1
ATOM 3889 N N . ASP A 1 508 ? -24.267 -2.121 20.897 1.00 93.81 508 ASP A N 1
ATOM 3890 C CA . ASP A 1 508 ? -24.069 -3.419 20.235 1.00 93.81 508 ASP A CA 1
ATOM 3891 C C . ASP A 1 508 ? -22.600 -3.702 19.877 1.00 93.81 508 ASP A C 1
ATOM 3893 O O . ASP A 1 508 ? -22.252 -4.810 19.463 1.00 93.81 508 ASP A O 1
ATOM 3897 N N . LEU A 1 509 ? -21.714 -2.708 20.014 1.00 95.38 509 LEU A N 1
ATOM 3898 C CA . LEU A 1 509 ? -20.303 -2.873 19.695 1.00 95.38 509 LEU A CA 1
ATOM 3899 C C . LEU A 1 509 ? -19.622 -3.750 20.754 1.00 95.38 509 LEU A C 1
ATOM 3901 O O . LEU A 1 509 ? -19.594 -3.416 21.940 1.00 95.38 509 LEU A O 1
ATOM 3905 N N . MET A 1 510 ? -18.992 -4.840 20.313 1.00 96.88 510 MET A N 1
ATOM 3906 C CA . MET A 1 510 ? -18.138 -5.675 21.159 1.00 96.88 510 MET A CA 1
ATOM 3907 C C . MET A 1 510 ? -16.826 -4.945 21.471 1.00 96.88 510 MET A C 1
ATOM 3909 O O . MET A 1 510 ? -15.803 -5.166 20.824 1.00 96.88 510 MET A O 1
ATOM 3913 N N . ILE A 1 511 ? -16.867 -4.062 22.467 1.00 97.31 511 ILE A N 1
ATOM 3914 C CA . ILE A 1 511 ? -15.726 -3.270 22.930 1.00 97.31 511 ILE A CA 1
ATOM 3915 C C . ILE A 1 511 ? -15.496 -3.457 24.427 1.00 97.31 511 ILE A C 1
ATOM 3917 O O . ILE A 1 511 ? -16.415 -3.330 25.238 1.00 97.31 511 ILE A O 1
ATOM 3921 N N . GLU A 1 512 ? -14.260 -3.744 24.820 1.00 95.69 512 GLU A N 1
ATOM 3922 C CA . GLU A 1 512 ? -13.877 -3.913 26.220 1.00 95.69 512 GLU A CA 1
ATOM 3923 C C . GLU A 1 512 ? -12.516 -3.293 26.524 1.00 95.69 512 GLU A C 1
ATOM 3925 O O . GLU A 1 512 ? -11.594 -3.314 25.715 1.00 95.69 512 GLU A O 1
ATOM 3930 N N . GLY A 1 513 ? -12.391 -2.763 27.735 1.00 93.94 513 GLY A N 1
ATOM 3931 C CA . GLY A 1 513 ? -11.159 -2.230 28.286 1.00 93.94 513 GLY A CA 1
ATOM 3932 C C . GLY A 1 513 ? -11.418 -1.431 29.568 1.00 93.94 513 GLY A C 1
ATOM 3933 O O . GLY A 1 513 ? -12.571 -1.312 29.996 1.00 93.94 513 GLY A O 1
ATOM 3934 N N . PRO A 1 514 ? -10.368 -0.901 30.210 1.00 95.44 514 PRO A N 1
ATOM 3935 C CA . PRO A 1 514 ? -8.962 -1.075 29.847 1.00 95.44 514 PRO A CA 1
ATOM 3936 C C . PRO A 1 514 ? -8.524 -2.541 29.985 1.00 95.44 514 PRO A C 1
ATOM 3938 O O . PRO A 1 514 ? -8.972 -3.239 30.899 1.00 95.44 514 PRO A O 1
ATOM 3941 N N . THR A 1 515 ? -7.683 -3.020 29.069 1.00 95.12 515 THR A N 1
ATOM 3942 C CA . THR A 1 515 ? -7.131 -4.383 29.120 1.00 95.12 515 THR A CA 1
ATOM 3943 C C . THR A 1 515 ? -5.683 -4.442 28.656 1.00 95.12 515 THR A C 1
ATOM 3945 O O . THR A 1 515 ? -5.262 -3.665 27.804 1.00 95.12 515 THR A O 1
ATOM 3948 N N . GLN A 1 516 ? -4.911 -5.381 29.196 1.00 95.31 516 GLN A N 1
ATOM 3949 C CA . GLN A 1 516 ? -3.574 -5.675 28.687 1.00 95.31 516 GLN A CA 1
ATOM 3950 C C . GLN A 1 516 ? -3.645 -6.511 27.404 1.00 95.31 516 GLN A C 1
ATOM 3952 O O . GLN A 1 516 ? -4.618 -7.223 27.155 1.00 95.31 516 GLN A O 1
ATOM 3957 N N . PHE A 1 517 ? -2.590 -6.438 26.589 1.00 95.00 517 PHE A N 1
ATOM 3958 C CA . PHE A 1 517 ? -2.545 -7.139 25.305 1.00 95.00 517 PHE A CA 1
ATOM 3959 C C . PHE A 1 517 ? -2.654 -8.661 25.459 1.00 95.00 517 PHE A C 1
ATOM 3961 O O . PHE A 1 517 ? -3.392 -9.297 24.717 1.00 95.00 517 PHE A O 1
ATOM 3968 N N . ASP A 1 518 ? -1.983 -9.240 26.456 1.00 93.44 518 ASP A N 1
ATOM 3969 C CA . ASP A 1 518 ? -2.038 -10.675 26.751 1.00 93.44 518 ASP A CA 1
ATOM 3970 C C . ASP A 1 518 ? -3.474 -11.155 27.034 1.00 93.44 518 ASP A C 1
ATOM 3972 O O . ASP A 1 518 ? -3.947 -12.095 26.404 1.00 93.44 518 ASP A O 1
ATOM 3976 N N . ALA A 1 519 ? -4.221 -10.446 27.881 1.00 93.94 519 ALA A N 1
ATOM 3977 C CA . ALA A 1 519 ? -5.629 -10.733 28.152 1.00 93.94 519 ALA A CA 1
ATOM 3978 C C . ALA A 1 519 ? -6.554 -10.453 26.961 1.00 93.94 519 ALA A C 1
ATOM 3980 O O . ALA A 1 519 ? -7.640 -11.021 26.882 1.00 93.94 519 ALA A O 1
ATOM 3981 N N . ALA A 1 520 ? -6.166 -9.574 26.036 1.00 94.69 520 ALA A N 1
ATOM 3982 C CA . ALA A 1 520 ? -6.942 -9.319 24.828 1.00 94.69 520 ALA A CA 1
ATOM 3983 C C . ALA A 1 520 ? -6.864 -10.487 23.828 1.00 94.69 520 ALA A C 1
ATOM 3985 O O . ALA A 1 520 ? -7.859 -10.767 23.159 1.00 94.69 520 ALA A O 1
ATOM 3986 N N . VAL A 1 521 ? -5.720 -11.178 23.734 1.00 92.06 521 VAL A N 1
ATOM 3987 C CA . VAL A 1 521 ? -5.438 -12.131 22.639 1.00 92.06 521 VAL A CA 1
ATOM 3988 C C . VAL A 1 521 ? -5.275 -13.593 23.061 1.00 92.06 521 VAL A C 1
ATOM 3990 O O . VAL A 1 521 ? -5.287 -14.458 22.183 1.00 92.06 521 VAL A O 1
ATOM 3993 N N . ASP A 1 522 ? -5.094 -13.871 24.355 1.00 92.12 522 ASP A N 1
ATOM 3994 C CA . ASP A 1 522 ? -4.931 -15.217 24.910 1.00 92.12 522 ASP A CA 1
ATOM 3995 C C . ASP A 1 522 ? -6.124 -15.593 25.806 1.00 92.12 522 ASP A C 1
ATOM 3997 O O . ASP A 1 522 ? -6.434 -14.910 26.786 1.00 92.12 522 ASP A O 1
ATOM 4001 N N . MET A 1 523 ? -6.811 -16.685 25.455 1.00 90.88 523 MET A N 1
ATOM 4002 C CA . MET A 1 523 ? -8.010 -17.146 26.162 1.00 90.88 523 MET A CA 1
ATOM 4003 C C . MET A 1 523 ? -7.734 -17.611 27.595 1.00 90.88 523 MET A C 1
ATOM 4005 O O . MET A 1 523 ? -8.582 -17.401 28.465 1.00 90.88 523 MET A O 1
ATOM 4009 N N . GLU A 1 524 ? -6.587 -18.235 27.862 1.00 90.69 524 GLU A N 1
ATOM 4010 C CA . GLU A 1 524 ? -6.248 -18.723 29.201 1.00 90.69 524 GLU A CA 1
ATOM 4011 C C . GLU A 1 524 ? -5.946 -17.544 30.129 1.00 90.69 524 GLU A C 1
ATOM 4013 O O . GLU A 1 524 ? -6.480 -17.461 31.240 1.00 90.69 524 GLU A O 1
ATOM 4018 N N . ILE A 1 525 ? -5.166 -16.571 29.652 1.00 89.44 525 ILE A N 1
ATOM 4019 C CA . ILE A 1 525 ? -4.851 -15.348 30.402 1.00 89.44 525 ILE A CA 1
ATOM 4020 C C . ILE A 1 525 ? -6.114 -14.508 30.619 1.00 89.44 525 ILE A C 1
ATOM 4022 O O . ILE A 1 525 ? -6.328 -13.992 31.720 1.00 89.44 525 ILE A O 1
ATOM 4026 N N . ALA A 1 526 ? -6.983 -14.402 29.610 1.00 90.38 526 ALA A N 1
ATOM 4027 C CA . ALA A 1 526 ? -8.266 -13.716 29.729 1.00 90.38 526 ALA A CA 1
ATOM 4028 C C . ALA A 1 526 ? -9.123 -14.300 30.863 1.00 90.38 526 ALA A C 1
ATOM 4030 O O . ALA A 1 526 ? -9.614 -13.555 31.711 1.00 90.38 526 ALA A O 1
ATOM 4031 N N . GLN A 1 527 ? -9.254 -15.629 30.930 1.00 88.62 527 GLN A N 1
ATOM 4032 C CA . GLN A 1 527 ? -9.999 -16.311 31.996 1.00 88.62 527 GLN A CA 1
ATOM 4033 C C . GLN A 1 527 ? -9.365 -16.102 33.378 1.00 88.62 527 GLN A C 1
ATOM 4035 O O . GLN A 1 527 ? -10.075 -15.945 34.374 1.00 88.62 527 GLN A O 1
ATOM 4040 N N . GLN A 1 528 ? -8.032 -16.069 33.454 1.00 87.31 528 GLN A N 1
ATOM 4041 C CA . GLN A 1 528 ? -7.315 -15.826 34.705 1.00 87.31 528 GLN A CA 1
ATOM 4042 C C . GLN A 1 528 ? -7.476 -14.391 35.218 1.00 87.31 528 GLN A C 1
ATOM 4044 O O . GLN A 1 528 ? -7.631 -14.200 36.428 1.00 87.31 528 GLN A O 1
ATOM 4049 N N . LYS A 1 529 ? -7.432 -13.391 34.327 1.00 84.12 529 LYS A N 1
ATOM 4050 C CA . LYS A 1 529 ? -7.536 -11.967 34.688 1.00 84.12 529 LYS A CA 1
ATOM 4051 C C . LYS A 1 529 ? -8.980 -11.474 34.811 1.00 84.12 529 LYS A C 1
ATOM 4053 O O . LYS A 1 529 ? -9.211 -10.503 35.525 1.00 84.12 529 LYS A O 1
ATOM 4058 N N . ASN A 1 530 ? -9.946 -12.147 34.184 1.00 81.12 530 ASN A N 1
ATOM 4059 C CA . ASN A 1 530 ? -11.369 -11.796 34.222 1.00 81.12 530 ASN A CA 1
ATOM 4060 C C . ASN A 1 530 ? -12.219 -12.887 34.902 1.00 81.12 530 ASN A C 1
ATOM 4062 O O . ASN A 1 530 ? -13.164 -13.433 34.329 1.00 81.12 530 ASN A O 1
ATOM 4066 N N . LYS A 1 531 ? -11.859 -13.246 36.141 1.00 73.12 531 LYS A N 1
ATOM 4067 C CA . LYS A 1 531 ? -12.569 -14.287 36.900 1.00 73.12 531 LYS A CA 1
ATOM 4068 C C . LYS A 1 531 ? -14.028 -13.884 37.137 1.00 73.12 531 LYS A C 1
ATOM 4070 O O . LYS A 1 531 ? -14.293 -12.893 37.808 1.00 73.12 531 LYS A O 1
ATOM 4075 N N . GLY A 1 532 ? -14.962 -14.704 36.652 1.00 63.09 532 GLY A N 1
ATOM 4076 C CA . GLY A 1 532 ? -16.392 -14.578 36.958 1.00 63.09 532 GLY A CA 1
ATOM 4077 C C . GLY A 1 532 ? -17.240 -13.824 35.929 1.00 63.09 532 GLY A C 1
ATOM 4078 O O . GLY A 1 532 ? -18.420 -13.616 36.192 1.00 63.09 532 GLY A O 1
ATOM 4079 N N . SER A 1 533 ? -16.690 -13.455 34.766 1.00 69.50 533 SER A N 1
ATOM 4080 C CA . SER A 1 533 ? -17.463 -12.865 33.666 1.00 69.50 533 SER A CA 1
ATOM 4081 C C . SER A 1 533 ? -17.069 -13.474 32.321 1.00 69.50 533 SER A C 1
ATOM 4083 O O . SER A 1 533 ? -15.887 -13.563 31.991 1.00 69.50 533 SER A O 1
ATOM 4085 N N . SER A 1 534 ? -18.055 -13.903 31.531 1.00 74.31 534 SER A N 1
ATOM 4086 C CA . SER A 1 534 ? -17.826 -14.317 30.146 1.00 74.31 534 SER A CA 1
ATOM 4087 C C . SER A 1 534 ? -17.657 -13.076 29.269 1.00 74.31 534 SER A C 1
ATOM 4089 O O . SER A 1 534 ? -18.595 -12.293 29.130 1.00 74.31 534 SER A O 1
ATOM 4091 N N . SER A 1 535 ? -16.481 -12.911 28.664 1.00 84.50 535 SER A N 1
ATOM 4092 C CA . SER A 1 535 ? -16.203 -11.840 27.702 1.00 84.50 535 SER A CA 1
ATOM 4093 C C . SER A 1 535 ? -16.257 -12.370 26.270 1.00 84.50 535 SER A C 1
ATOM 4095 O O . SER A 1 535 ? -15.751 -13.455 25.978 1.00 84.50 535 SER A O 1
ATOM 4097 N N . ASN A 1 536 ? -16.847 -11.580 25.371 1.00 86.50 536 ASN A N 1
ATOM 4098 C CA . ASN A 1 536 ? -16.845 -11.848 23.928 1.00 86.50 536 ASN A CA 1
ATOM 4099 C C . ASN A 1 536 ? -15.673 -11.161 23.199 1.00 86.50 536 ASN A C 1
ATOM 4101 O O . ASN A 1 536 ? -15.528 -11.335 21.986 1.00 86.50 536 ASN A O 1
ATOM 4105 N N . VAL A 1 537 ? -14.849 -10.400 23.929 1.00 93.69 537 VAL A N 1
ATOM 4106 C CA . VAL A 1 537 ? -13.696 -9.651 23.412 1.00 93.69 537 VAL A CA 1
ATOM 4107 C C . VAL A 1 537 ? -12.380 -10.217 23.940 1.00 93.69 537 VAL A C 1
ATOM 4109 O O . VAL A 1 537 ? -11.487 -10.505 23.151 1.00 93.69 537 VAL A O 1
ATOM 4112 N N . LEU A 1 538 ? -12.236 -10.388 25.256 1.00 93.25 538 LEU A N 1
ATOM 4113 C CA . LEU A 1 538 ? -10.987 -10.846 25.866 1.00 93.25 538 LEU A CA 1
ATOM 4114 C C . LEU A 1 538 ? -10.642 -12.274 25.42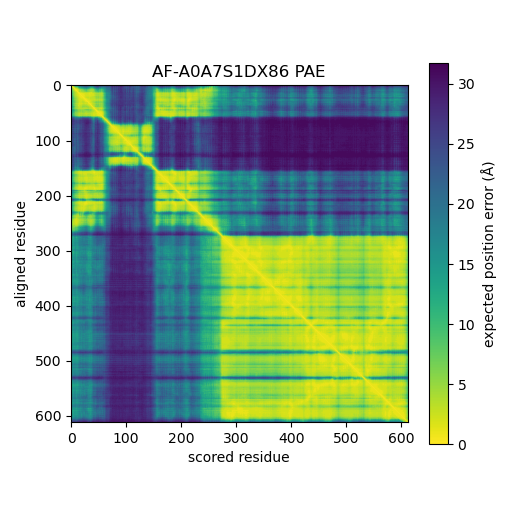8 1.00 93.25 538 LEU A C 1
ATOM 4116 O O . LEU A 1 538 ? -11.507 -13.143 25.330 1.00 93.25 538 LEU A O 1
ATOM 4120 N N . GLY A 1 539 ? -9.363 -12.489 25.129 1.00 92.31 539 GLY A N 1
ATOM 4121 C CA . GLY A 1 539 ? -8.821 -13.700 24.515 1.00 92.31 539 GLY A CA 1
ATOM 4122 C C . GLY A 1 539 ? -9.186 -13.900 23.039 1.00 92.31 539 GLY A C 1
ATOM 4123 O O . GLY A 1 539 ? -8.709 -14.848 22.420 1.00 92.31 539 GLY A O 1
ATOM 4124 N N . ARG A 1 540 ? -10.029 -13.030 22.467 1.00 93.19 540 ARG A N 1
ATOM 4125 C CA . ARG A 1 540 ? -10.571 -13.135 21.101 1.00 93.19 540 ARG A CA 1
ATOM 4126 C C . ARG A 1 540 ? -10.506 -11.817 20.338 1.00 93.19 540 ARG A C 1
ATOM 4128 O O . ARG A 1 540 ? -11.194 -11.677 19.330 1.00 93.19 540 ARG A O 1
ATOM 4135 N N . ALA A 1 541 ? -9.756 -10.832 20.826 1.00 95.88 541 ALA A N 1
ATOM 4136 C CA . ALA A 1 541 ? -9.720 -9.524 20.196 1.00 95.88 541 ALA A CA 1
ATOM 4137 C C . ALA A 1 541 ? -9.233 -9.656 18.748 1.00 95.88 541 ALA A C 1
ATOM 4139 O O . ALA A 1 541 ? -8.325 -10.428 18.453 1.00 95.88 541 ALA A O 1
ATOM 4140 N N . THR A 1 542 ? -9.838 -8.895 17.848 1.00 96.06 542 THR A N 1
ATOM 4141 C CA . THR A 1 542 ? -9.404 -8.749 16.447 1.00 96.06 542 THR A CA 1
ATOM 4142 C C . THR A 1 542 ? -8.925 -7.328 16.181 1.00 96.06 542 THR A C 1
ATOM 4144 O O . THR A 1 542 ? -8.143 -7.087 15.263 1.00 96.06 542 THR A O 1
ATOM 4147 N N . VAL A 1 543 ? -9.354 -6.386 17.023 1.00 98.19 543 VAL A N 1
ATOM 4148 C CA . VAL A 1 543 ? -8.989 -4.976 16.973 1.00 98.19 543 VAL A CA 1
ATOM 4149 C C . VAL A 1 543 ? -8.355 -4.595 18.307 1.00 98.19 543 VAL A C 1
ATOM 4151 O O . VAL A 1 543 ? -8.943 -4.803 19.368 1.00 98.19 543 VAL A O 1
ATOM 4154 N N . CYS A 1 544 ? -7.161 -4.021 18.260 1.00 98.31 544 CYS A N 1
ATOM 4155 C CA . CYS A 1 544 ? -6.411 -3.573 19.423 1.00 98.31 544 CYS A CA 1
ATOM 4156 C C . CYS A 1 544 ? -6.202 -2.063 19.338 1.00 98.31 544 CYS A C 1
ATOM 4158 O O . CYS A 1 544 ? -5.492 -1.583 18.451 1.00 98.31 544 CYS A O 1
ATOM 4160 N N . VAL A 1 545 ? -6.823 -1.331 20.265 1.00 98.56 545 VAL A N 1
ATOM 4161 C CA . VAL A 1 545 ? -6.778 0.130 20.295 1.00 98.56 545 VAL A CA 1
ATOM 4162 C C . VAL A 1 545 ? -5.762 0.608 21.327 1.00 98.56 545 VAL A C 1
ATOM 4164 O O . VAL A 1 545 ? -5.957 0.397 22.521 1.00 98.56 545 VAL A O 1
ATOM 4167 N N . PHE A 1 546 ? -4.675 1.234 20.891 1.00 98.31 546 PHE A N 1
ATOM 4168 C CA . PHE A 1 546 ? -3.594 1.726 21.735 1.00 98.31 546 PHE A CA 1
ATOM 4169 C C . PHE A 1 546 ? -3.951 3.058 22.411 1.00 98.31 546 PHE A C 1
ATOM 4171 O O . PHE A 1 546 ? -4.644 3.886 21.820 1.00 98.31 546 PHE A O 1
ATOM 4178 N N . PRO A 1 547 ? -3.463 3.293 23.643 1.00 97.38 547 PRO A N 1
ATOM 4179 C CA . PRO A 1 547 ? -3.799 4.490 24.415 1.00 97.38 547 PRO A CA 1
ATOM 4180 C C . PRO A 1 547 ? -3.075 5.764 23.948 1.00 97.38 547 PRO A C 1
ATOM 4182 O O . PRO A 1 547 ? -3.490 6.863 24.330 1.00 97.38 547 PRO A O 1
ATOM 4185 N N . ASP A 1 548 ? -1.990 5.621 23.184 1.00 97.31 548 ASP A N 1
ATOM 4186 C CA . ASP A 1 548 ? -1.131 6.695 22.680 1.00 97.31 548 ASP A CA 1
ATOM 4187 C C . ASP A 1 548 ? -0.241 6.197 21.523 1.00 97.31 548 ASP A C 1
ATOM 4189 O O . ASP A 1 548 ? -0.079 4.986 21.311 1.00 97.31 548 ASP A O 1
ATOM 4193 N N . LEU A 1 549 ? 0.366 7.138 20.793 1.00 95.56 549 LEU A N 1
ATOM 4194 C CA . LEU A 1 549 ? 1.175 6.842 19.611 1.00 95.56 549 LEU A CA 1
ATOM 4195 C C . LEU A 1 549 ? 2.476 6.100 19.926 1.00 95.56 549 LEU A C 1
ATOM 4197 O O . LEU A 1 549 ? 2.902 5.282 19.112 1.00 95.56 549 LEU A O 1
ATOM 4201 N N . ASN A 1 550 ? 3.119 6.347 21.073 1.00 96.25 550 ASN A N 1
ATOM 4202 C CA . ASN A 1 550 ? 4.348 5.629 21.428 1.00 96.25 550 ASN A CA 1
ATOM 4203 C C . ASN A 1 550 ? 4.048 4.144 21.622 1.00 96.25 550 ASN A C 1
ATOM 4205 O O . ASN A 1 550 ? 4.783 3.298 21.105 1.00 96.25 550 ASN A O 1
ATOM 4209 N N . SER A 1 551 ? 2.955 3.844 22.322 1.00 96.12 551 SER A N 1
ATOM 4210 C CA . SER A 1 551 ? 2.468 2.487 22.541 1.00 96.12 551 SER A CA 1
ATOM 4211 C C . SER A 1 551 ? 2.112 1.805 21.215 1.00 96.12 551 SER A C 1
ATOM 4213 O O . SER A 1 551 ? 2.595 0.703 20.953 1.00 96.12 551 SER A O 1
ATOM 4215 N N . GLY A 1 552 ? 1.332 2.458 20.347 1.00 96.31 552 GLY A N 1
ATOM 4216 C CA . GLY A 1 552 ? 0.925 1.889 19.055 1.00 96.31 552 GLY A CA 1
ATOM 4217 C C . GLY A 1 552 ? 2.086 1.698 18.080 1.00 96.31 552 GLY A C 1
ATOM 4218 O O . GLY A 1 552 ? 2.317 0.588 17.591 1.00 96.31 552 GLY A O 1
ATOM 4219 N N . ASN A 1 553 ? 2.864 2.757 17.837 1.00 94.00 553 ASN A N 1
ATOM 4220 C CA . ASN A 1 553 ? 3.920 2.768 16.826 1.00 94.00 553 ASN A CA 1
ATOM 4221 C C . ASN A 1 553 ? 5.035 1.758 17.125 1.00 94.00 553 ASN A C 1
ATOM 4223 O O . ASN A 1 553 ? 5.416 0.975 16.253 1.00 94.00 553 ASN A O 1
ATOM 4227 N N . ASN A 1 554 ? 5.527 1.730 18.369 1.00 95.38 554 ASN A N 1
ATOM 4228 C CA . ASN A 1 554 ? 6.561 0.772 18.754 1.00 95.38 554 ASN A CA 1
ATOM 4229 C C . ASN A 1 554 ? 6.029 -0.663 18.736 1.00 95.38 554 ASN A C 1
ATOM 4231 O O . ASN A 1 554 ? 6.741 -1.560 18.289 1.00 95.38 554 ASN A O 1
ATOM 4235 N N . THR A 1 555 ? 4.786 -0.892 19.171 1.00 96.44 555 THR A N 1
ATOM 4236 C CA . THR A 1 555 ? 4.233 -2.251 19.244 1.00 96.44 555 THR A CA 1
ATOM 4237 C C . THR A 1 555 ? 4.039 -2.862 17.863 1.00 96.44 555 THR A C 1
ATOM 4239 O O . THR A 1 555 ? 4.496 -3.985 17.647 1.00 96.44 555 THR A O 1
ATOM 4242 N N . TYR A 1 556 ? 3.421 -2.158 16.904 1.00 94.19 556 TYR A N 1
ATOM 4243 C CA . TYR A 1 556 ? 3.215 -2.751 15.575 1.00 94.19 556 TYR A CA 1
ATOM 4244 C C . TYR A 1 556 ? 4.555 -3.057 14.894 1.00 94.19 556 TYR A C 1
ATOM 4246 O O . TYR A 1 556 ? 4.703 -4.124 14.302 1.00 94.19 556 TYR A O 1
ATOM 4254 N N . LYS A 1 557 ? 5.559 -2.175 15.034 1.00 92.19 557 LYS A N 1
ATOM 4255 C CA . LYS A 1 557 ? 6.907 -2.403 14.492 1.00 92.19 557 LYS A CA 1
ATOM 4256 C C . LYS A 1 557 ? 7.602 -3.571 15.186 1.00 92.19 557 LYS A C 1
ATOM 4258 O O . LYS A 1 557 ? 8.193 -4.410 14.512 1.00 92.19 557 LYS A O 1
ATOM 4263 N N . ALA A 1 558 ? 7.514 -3.661 16.512 1.00 94.75 558 ALA A N 1
ATOM 4264 C CA . ALA A 1 558 ? 8.090 -4.769 17.267 1.00 94.75 558 ALA A CA 1
ATOM 4265 C C . ALA A 1 558 ? 7.472 -6.110 16.846 1.00 94.75 558 ALA A C 1
ATOM 4267 O O . ALA A 1 558 ? 8.203 -7.062 16.586 1.00 94.75 558 ALA A O 1
ATOM 4268 N N . VAL A 1 559 ? 6.144 -6.173 16.701 1.00 93.62 559 VAL A N 1
ATOM 4269 C CA . VAL A 1 559 ? 5.434 -7.373 16.232 1.00 93.62 559 VAL A CA 1
ATOM 4270 C C . VAL A 1 559 ? 5.794 -7.698 14.782 1.00 93.62 559 VAL A C 1
ATOM 4272 O O . VAL A 1 559 ? 6.090 -8.854 14.484 1.00 93.62 559 VAL A O 1
ATOM 4275 N N . GLN A 1 560 ? 5.837 -6.702 13.892 1.00 91.25 560 GLN A N 1
ATOM 4276 C CA . GLN A 1 560 ? 6.260 -6.876 12.499 1.00 91.25 560 GLN A CA 1
ATOM 4277 C C . GLN A 1 560 ? 7.648 -7.523 12.422 1.00 91.25 560 GLN A C 1
ATOM 4279 O O . GLN A 1 560 ? 7.821 -8.533 11.743 1.00 91.25 560 GLN A O 1
ATOM 4284 N N . GLN A 1 561 ? 8.622 -6.977 13.155 1.00 88.75 561 GLN A N 1
ATOM 4285 C CA . GLN A 1 561 ? 10.010 -7.440 13.123 1.00 88.75 561 GLN A CA 1
ATOM 4286 C C . GLN A 1 561 ? 10.195 -8.796 13.815 1.00 88.75 561 GLN A C 1
ATOM 4288 O O . GLN A 1 561 ? 10.866 -9.676 13.275 1.00 88.75 561 GLN A O 1
ATOM 4293 N N . ALA A 1 562 ? 9.580 -8.998 14.984 1.00 91.88 562 ALA A N 1
ATOM 4294 C CA . ALA A 1 562 ? 9.729 -10.230 15.757 1.00 91.88 562 ALA A CA 1
ATOM 4295 C C . ALA A 1 562 ? 9.001 -11.417 15.112 1.00 91.88 562 ALA A C 1
ATOM 4297 O O . ALA A 1 562 ? 9.558 -12.511 15.033 1.00 91.88 562 ALA A O 1
ATOM 4298 N N . ALA A 1 563 ? 7.775 -11.207 14.624 1.00 89.12 563 ALA A N 1
ATOM 4299 C CA . ALA A 1 563 ? 6.974 -12.257 13.996 1.00 89.12 563 ALA A CA 1
ATOM 4300 C C . ALA A 1 563 ? 7.234 -12.398 12.488 1.00 89.12 563 ALA A C 1
ATOM 4302 O O . ALA A 1 563 ? 6.701 -13.319 11.872 1.00 89.12 563 ALA A O 1
ATOM 4303 N N . ARG A 1 564 ? 8.016 -11.486 11.885 1.00 86.38 564 ARG A N 1
ATOM 4304 C CA . ARG A 1 564 ? 8.228 -11.384 10.427 1.00 86.38 564 ARG A CA 1
ATOM 4305 C C . ARG A 1 564 ? 6.909 -11.405 9.648 1.00 86.38 564 ARG A C 1
ATOM 4307 O O . ARG A 1 564 ? 6.801 -12.031 8.596 1.00 86.38 564 ARG A O 1
ATOM 4314 N N . CYS A 1 565 ? 5.892 -10.760 10.214 1.00 88.69 565 CYS A N 1
ATOM 4315 C CA . CYS A 1 565 ? 4.562 -10.678 9.628 1.00 88.69 565 CYS A CA 1
ATOM 4316 C C . CYS A 1 565 ? 4.453 -9.469 8.692 1.00 88.69 565 CYS A C 1
ATOM 4318 O O . CYS A 1 565 ? 5.259 -8.538 8.764 1.00 88.69 565 CYS A O 1
ATOM 4320 N N . ILE A 1 566 ? 3.458 -9.484 7.805 1.00 88.19 566 ILE A N 1
ATOM 4321 C CA . ILE A 1 566 ? 3.193 -8.349 6.916 1.00 88.19 566 ILE A CA 1
ATOM 4322 C C . ILE A 1 566 ? 2.356 -7.335 7.701 1.00 88.19 566 ILE A C 1
ATOM 4324 O O . ILE A 1 566 ? 1.372 -7.702 8.341 1.00 88.19 566 ILE A O 1
ATOM 4328 N N . ALA A 1 567 ? 2.745 -6.065 7.659 1.00 90.62 567 ALA A N 1
ATOM 4329 C CA . ALA A 1 567 ? 1.994 -4.973 8.264 1.00 90.62 567 ALA A CA 1
ATOM 4330 C C . ALA A 1 567 ? 1.567 -4.018 7.148 1.00 90.62 567 ALA A C 1
ATOM 4332 O O . ALA A 1 567 ? 2.420 -3.378 6.542 1.00 90.62 567 ALA A O 1
ATOM 4333 N N . VAL A 1 568 ? 0.267 -3.941 6.865 1.00 90.75 568 VAL A N 1
ATOM 4334 C CA . VAL A 1 568 ? -0.262 -3.073 5.805 1.00 90.75 568 VAL A CA 1
ATOM 4335 C C . VAL A 1 568 ? -0.810 -1.790 6.421 1.00 90.75 568 VAL A C 1
ATOM 4337 O O . VAL A 1 568 ? -1.702 -1.847 7.272 1.00 90.75 568 VAL A O 1
ATOM 4340 N N . GLY A 1 569 ? -0.272 -0.646 5.999 1.00 87.12 569 GLY A N 1
ATOM 4341 C CA . GLY A 1 569 ? -0.659 0.681 6.473 1.00 87.12 569 GLY A CA 1
ATOM 4342 C C . GLY A 1 569 ? 0.530 1.630 6.695 1.00 87.12 569 GLY A C 1
ATOM 4343 O O . GLY A 1 569 ? 1.664 1.291 6.339 1.00 87.12 569 GLY A O 1
ATOM 4344 N N . PRO A 1 570 ? 0.291 2.798 7.319 1.00 92.25 570 PRO A N 1
ATOM 4345 C CA . PRO A 1 570 ? -0.940 3.168 8.027 1.00 92.25 570 PRO A CA 1
ATOM 4346 C C . PRO A 1 570 ? -2.130 3.459 7.103 1.00 92.25 570 PRO A C 1
ATOM 4348 O O . PRO A 1 570 ? -2.049 4.268 6.185 1.00 92.25 570 PRO A O 1
ATOM 4351 N N . ILE A 1 571 ? -3.264 2.821 7.390 1.00 95.12 571 ILE A N 1
ATOM 4352 C CA . ILE A 1 571 ? -4.530 3.031 6.684 1.00 95.12 571 ILE A CA 1
ATOM 4353 C C . ILE A 1 571 ? -5.354 4.061 7.446 1.00 95.12 571 ILE A C 1
ATOM 4355 O O . ILE A 1 571 ? -5.685 3.855 8.614 1.00 95.12 571 ILE A O 1
ATOM 4359 N N . MET A 1 572 ? -5.680 5.167 6.792 1.00 95.12 572 MET A N 1
ATOM 4360 C CA . MET A 1 572 ? -6.388 6.290 7.386 1.00 95.12 572 MET A CA 1
ATOM 4361 C C . MET A 1 572 ? -7.883 6.017 7.479 1.00 95.12 572 MET A C 1
ATOM 4363 O O . MET A 1 572 ? -8.498 5.389 6.614 1.00 95.12 572 MET A O 1
ATOM 4367 N N . GLN A 1 573 ? -8.472 6.532 8.550 1.00 94.81 573 GLN A N 1
ATOM 4368 C CA . GLN A 1 573 ? -9.874 6.372 8.901 1.00 94.81 573 GLN A CA 1
ATOM 4369 C C . GLN A 1 573 ? -10.489 7.731 9.207 1.00 94.81 573 GLN A C 1
ATOM 4371 O O . GLN A 1 573 ? -9.837 8.613 9.762 1.00 94.81 573 GLN A O 1
ATOM 4376 N N . GLY A 1 574 ? -11.769 7.889 8.879 1.00 92.25 574 GLY A N 1
ATOM 4377 C CA . GLY A 1 574 ? -12.520 9.098 9.212 1.00 92.25 574 GLY A CA 1
ATOM 4378 C C . GLY A 1 574 ? -12.390 10.243 8.206 1.00 92.25 574 GLY A C 1
ATOM 4379 O O . GLY A 1 574 ? -12.961 11.299 8.457 1.00 92.25 574 GLY A O 1
ATOM 4380 N N . LEU A 1 575 ? -11.697 10.060 7.076 1.00 94.25 575 LEU A N 1
ATOM 4381 C CA . LEU A 1 575 ? -11.735 10.978 5.927 1.00 94.25 575 LEU A CA 1
ATOM 4382 C C . LEU A 1 575 ? -12.939 10.689 5.017 1.00 94.25 575 LEU A C 1
ATOM 4384 O O . LEU A 1 575 ? -13.321 9.530 4.862 1.00 94.25 575 LEU A O 1
ATOM 4388 N N . ARG A 1 576 ? -13.486 11.731 4.364 1.00 93.31 576 ARG A N 1
ATOM 4389 C CA . ARG A 1 576 ? -14.606 11.576 3.404 1.00 93.31 576 ARG A CA 1
ATOM 4390 C C . ARG A 1 576 ? -14.247 10.747 2.177 1.00 93.31 576 ARG A C 1
ATOM 4392 O O . ARG A 1 576 ? -15.100 10.038 1.658 1.00 93.31 576 ARG A O 1
ATOM 4399 N N . LEU A 1 577 ? -13.011 10.880 1.706 1.00 95.38 577 LEU A N 1
ATOM 4400 C CA . LEU A 1 577 ? -12.466 10.125 0.584 1.00 95.38 577 LEU A CA 1
ATOM 4401 C C . LEU A 1 577 ? -11.155 9.455 1.026 1.00 95.38 577 LEU A C 1
ATOM 4403 O O . LEU A 1 577 ? -10.434 10.031 1.848 1.00 95.38 577 LEU A O 1
ATOM 4407 N N . PRO A 1 578 ? -10.848 8.247 0.526 1.00 96.31 578 PRO A N 1
ATOM 4408 C CA . PRO A 1 578 ? -9.750 7.436 1.036 1.00 96.31 578 PRO A CA 1
ATOM 4409 C C . PRO A 1 578 ? -8.389 7.963 0.570 1.00 96.31 578 PRO A C 1
ATOM 4411 O O . PRO A 1 578 ? -8.022 7.865 -0.601 1.00 96.31 578 PRO A O 1
ATOM 4414 N N . VAL A 1 579 ? -7.628 8.504 1.518 1.00 97.19 579 VAL A N 1
ATOM 4415 C CA . VAL A 1 579 ? -6.236 8.928 1.338 1.00 97.19 579 VAL A CA 1
ATOM 4416 C C . VAL A 1 579 ? -5.382 8.146 2.318 1.00 97.19 579 VAL A C 1
ATOM 4418 O O . VAL A 1 579 ? -5.606 8.257 3.520 1.00 97.19 579 VAL A O 1
ATOM 4421 N N . ASN A 1 580 ? -4.413 7.383 1.821 1.00 96.81 580 ASN A N 1
ATOM 4422 C CA . ASN A 1 580 ? -3.529 6.579 2.659 1.00 96.81 580 ASN A CA 1
ATOM 4423 C C . ASN A 1 580 ? -2.067 6.992 2.516 1.00 96.81 580 ASN A C 1
ATOM 4425 O O . ASN A 1 580 ? -1.633 7.473 1.468 1.00 96.81 580 ASN A O 1
ATOM 4429 N N . ASP A 1 581 ? -1.333 6.787 3.605 1.00 94.12 581 ASP A N 1
ATOM 4430 C CA . ASP A 1 581 ? 0.086 7.092 3.718 1.00 94.12 581 ASP A CA 1
ATOM 4431 C C . ASP A 1 581 ? 0.899 5.795 3.702 1.00 94.12 581 ASP A C 1
ATOM 4433 O O . ASP A 1 581 ? 0.483 4.760 4.226 1.00 94.12 581 ASP A O 1
ATOM 4437 N N . LEU A 1 582 ? 2.076 5.864 3.106 1.00 91.88 582 LEU A N 1
ATOM 4438 C CA . LEU A 1 582 ? 3.068 4.809 3.079 1.00 91.88 582 LEU A CA 1
ATOM 4439 C C . LEU A 1 582 ? 4.188 5.151 4.051 1.00 91.88 582 LEU A C 1
ATOM 4441 O O . LEU A 1 582 ? 4.505 6.306 4.322 1.00 91.88 582 LEU A O 1
ATOM 4445 N N . SER A 1 583 ? 4.864 4.120 4.548 1.00 86.44 583 SER A N 1
ATOM 4446 C CA . SER A 1 583 ? 6.151 4.352 5.189 1.00 86.44 583 SER A CA 1
ATOM 4447 C C . SER A 1 583 ? 7.210 4.663 4.132 1.00 86.44 583 SER A C 1
ATOM 4449 O O . SER A 1 583 ? 7.314 3.958 3.134 1.00 86.44 583 SER A O 1
ATOM 4451 N N . ARG A 1 584 ? 8.112 5.606 4.413 1.00 88.62 584 ARG A N 1
ATOM 4452 C CA . ARG A 1 584 ? 9.311 5.830 3.581 1.00 88.62 584 ARG A CA 1
ATOM 4453 C C . ARG A 1 584 ? 10.177 4.579 3.394 1.00 88.62 584 ARG A C 1
ATOM 4455 O O . ARG A 1 584 ? 10.883 4.463 2.402 1.00 88.62 584 ARG A O 1
ATOM 4462 N N . GLY A 1 585 ? 10.108 3.623 4.324 1.00 83.50 585 GLY A N 1
ATOM 4463 C CA . GLY A 1 585 ? 10.761 2.313 4.215 1.00 83.50 585 GLY A CA 1
ATOM 4464 C C . GLY A 1 585 ? 9.902 1.224 3.561 1.00 83.50 585 GLY A C 1
ATOM 4465 O O . GLY A 1 585 ? 10.216 0.051 3.739 1.00 83.50 585 GLY A O 1
ATOM 4466 N N . CYS A 1 586 ? 8.803 1.579 2.886 1.00 88.25 586 CYS A N 1
ATOM 4467 C CA . CYS A 1 586 ? 7.900 0.615 2.264 1.00 88.25 586 CYS A CA 1
ATOM 4468 C C . CYS A 1 586 ? 8.584 -0.176 1.145 1.00 88.25 586 CYS A C 1
ATOM 4470 O O . CYS A 1 586 ? 9.497 0.305 0.465 1.00 88.25 586 CYS A O 1
ATOM 4472 N N . THR A 1 587 ? 8.116 -1.403 0.963 1.00 90.06 587 THR A N 1
ATOM 4473 C CA . THR A 1 587 ? 8.432 -2.275 -0.167 1.00 90.06 587 THR A CA 1
ATOM 4474 C C . THR A 1 587 ? 7.390 -2.114 -1.275 1.00 90.06 587 THR A C 1
ATOM 4476 O O . THR A 1 587 ? 6.302 -1.594 -1.038 1.00 90.06 587 THR A O 1
ATOM 4479 N N . VAL A 1 588 ? 7.677 -2.624 -2.478 1.00 93.69 588 VAL A N 1
ATOM 4480 C CA . VAL A 1 588 ? 6.700 -2.677 -3.587 1.00 93.69 588 VAL A CA 1
ATOM 4481 C C . VAL A 1 588 ? 5.390 -3.337 -3.139 1.00 93.69 588 VAL A C 1
ATOM 4483 O O . VAL A 1 588 ? 4.310 -2.802 -3.374 1.00 93.69 588 VAL A O 1
ATOM 4486 N N . ASN A 1 589 ? 5.481 -4.447 -2.400 1.00 90.94 589 ASN A N 1
ATOM 4487 C CA . ASN A 1 589 ? 4.311 -5.156 -1.877 1.00 90.94 589 ASN A CA 1
ATOM 4488 C C . ASN A 1 589 ? 3.493 -4.308 -0.891 1.00 90.94 589 ASN A C 1
ATOM 4490 O O . ASN A 1 589 ? 2.271 -4.427 -0.861 1.00 90.94 589 ASN A O 1
ATOM 4494 N N . ASP A 1 590 ? 4.134 -3.455 -0.089 1.00 91.88 590 ASP A N 1
ATOM 4495 C CA . ASP A 1 590 ? 3.420 -2.563 0.831 1.00 91.88 590 ASP A CA 1
ATOM 4496 C C . ASP A 1 590 ? 2.621 -1.508 0.059 1.00 91.88 590 ASP A C 1
ATOM 4498 O O . ASP A 1 590 ? 1.476 -1.231 0.419 1.00 91.88 590 ASP A O 1
ATOM 4502 N N . VAL A 1 591 ? 3.178 -0.979 -1.038 1.00 96.00 591 VAL A N 1
ATOM 4503 C CA . VAL A 1 591 ? 2.459 -0.077 -1.951 1.00 96.00 591 VAL A CA 1
ATOM 4504 C C . VAL A 1 591 ? 1.266 -0.798 -2.580 1.00 96.00 591 VAL A C 1
ATOM 4506 O O . VAL A 1 591 ? 0.141 -0.315 -2.467 1.00 96.00 591 VAL A O 1
ATOM 4509 N N . VAL A 1 592 ? 1.479 -1.986 -3.161 1.00 96.25 592 VAL A N 1
ATOM 4510 C CA . VAL A 1 592 ? 0.415 -2.806 -3.773 1.00 96.25 592 VAL A CA 1
ATOM 4511 C C . VAL A 1 592 ? -0.715 -3.073 -2.778 1.00 96.25 592 VAL A C 1
ATOM 4513 O O . VAL A 1 592 ? -1.880 -2.804 -3.070 1.00 96.25 592 VAL A O 1
ATOM 4516 N N . ASN A 1 593 ? -0.386 -3.556 -1.578 1.00 94.38 593 ASN A N 1
ATOM 4517 C CA . ASN A 1 593 ? -1.382 -3.879 -0.559 1.00 94.38 593 ASN A CA 1
ATOM 4518 C C . ASN A 1 593 ? -2.134 -2.631 -0.080 1.00 94.38 593 ASN A C 1
ATOM 4520 O O . ASN A 1 593 ? -3.352 -2.681 0.089 1.00 94.38 593 ASN A O 1
ATOM 4524 N N . THR A 1 594 ? -1.437 -1.506 0.099 1.00 95.75 594 THR A N 1
ATOM 4525 C CA . THR A 1 594 ? -2.061 -0.241 0.509 1.00 95.75 594 THR A CA 1
ATOM 4526 C C . THR A 1 594 ? -3.016 0.266 -0.566 1.00 95.75 594 THR A C 1
ATOM 4528 O O . THR A 1 594 ? -4.141 0.630 -0.241 1.00 95.75 594 THR A O 1
ATOM 4531 N N . VAL A 1 595 ? -2.641 0.211 -1.849 1.00 97.62 595 VAL A N 1
ATOM 4532 C CA . VAL A 1 595 ? -3.533 0.588 -2.959 1.00 97.62 595 VAL A CA 1
ATOM 4533 C C . VAL A 1 595 ? -4.771 -0.305 -3.014 1.00 97.62 595 VAL A C 1
ATOM 4535 O O . VAL A 1 595 ? -5.881 0.212 -3.125 1.00 97.62 595 VAL A O 1
ATOM 4538 N N . ILE A 1 596 ? -4.622 -1.625 -2.859 1.00 96.69 596 ILE A N 1
ATOM 4539 C CA . ILE A 1 596 ? -5.767 -2.549 -2.825 1.00 96.69 596 ILE A CA 1
ATOM 4540 C C . ILE A 1 596 ? -6.708 -2.208 -1.660 1.00 96.69 596 ILE A C 1
ATOM 4542 O O . ILE A 1 596 ? -7.929 -2.204 -1.833 1.00 96.69 596 ILE A O 1
ATOM 4546 N N . ILE A 1 597 ? -6.170 -1.882 -0.482 1.00 95.94 597 ILE A N 1
ATOM 4547 C CA . ILE A 1 597 ? -6.980 -1.432 0.656 1.00 95.94 597 ILE A CA 1
ATOM 4548 C C . ILE A 1 597 ? -7.690 -0.110 0.340 1.00 95.94 597 ILE A C 1
ATOM 4550 O O . ILE A 1 597 ? -8.894 -0.016 0.577 1.00 95.94 597 ILE A O 1
ATOM 4554 N N . THR A 1 598 ? -7.003 0.871 -0.251 1.00 97.25 598 THR A N 1
ATOM 4555 C CA . THR A 1 598 ? -7.604 2.146 -0.686 1.00 97.25 598 THR A CA 1
ATOM 4556 C C . THR A 1 598 ? -8.756 1.913 -1.667 1.00 97.25 598 THR A C 1
ATOM 4558 O O . THR A 1 598 ? -9.822 2.507 -1.509 1.00 97.25 598 THR A O 1
ATOM 4561 N N . CYS A 1 599 ? -8.604 0.989 -2.625 1.00 96.81 599 CYS A N 1
ATOM 4562 C CA . CYS A 1 599 ? -9.689 0.577 -3.522 1.00 96.81 599 CYS A CA 1
ATOM 4563 C C . CYS A 1 599 ? -10.892 0.033 -2.745 1.00 96.81 599 CYS A C 1
ATOM 4565 O O . CYS A 1 599 ? -12.025 0.421 -3.011 1.00 96.81 599 CYS A O 1
ATOM 4567 N N . ASN A 1 600 ? -10.668 -0.837 -1.760 1.00 95.56 600 ASN A N 1
ATOM 4568 C CA . ASN A 1 600 ? -11.748 -1.394 -0.944 1.00 95.56 600 ASN A CA 1
ATOM 4569 C C . ASN A 1 600 ? -12.442 -0.320 -0.086 1.00 95.56 600 ASN A C 1
ATOM 4571 O O . ASN A 1 600 ? -13.668 -0.328 0.030 1.00 95.56 600 ASN A O 1
ATOM 4575 N N . GLN A 1 601 ? -11.694 0.651 0.449 1.00 95.44 601 GLN A N 1
ATOM 4576 C CA . GLN A 1 601 ? -12.280 1.803 1.139 1.00 95.44 601 GLN A CA 1
ATOM 4577 C C . GLN A 1 601 ? -13.151 2.646 0.197 1.00 95.44 601 GLN A C 1
ATOM 4579 O O . GLN A 1 601 ? -14.261 3.015 0.572 1.00 95.44 601 GLN A O 1
ATOM 4584 N N . ALA A 1 602 ? -12.696 2.901 -1.033 1.00 95.50 602 ALA A N 1
ATOM 4585 C CA . ALA A 1 602 ? -13.475 3.613 -2.047 1.00 95.50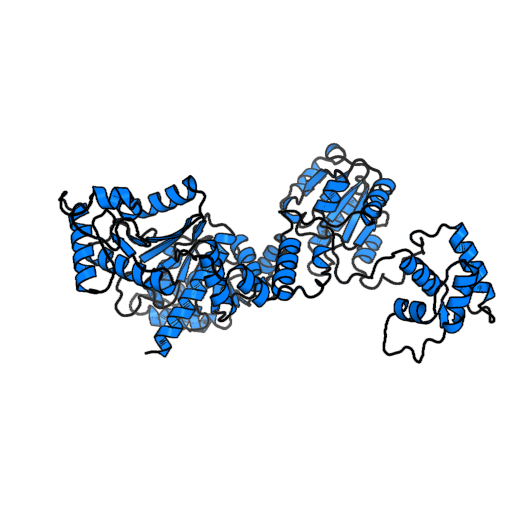 602 ALA A CA 1
ATOM 4586 C C . ALA A 1 602 ? -14.750 2.850 -2.453 1.00 95.50 602 ALA A C 1
ATOM 4588 O O . ALA A 1 602 ? -15.823 3.449 -2.544 1.00 95.50 602 ALA A O 1
ATOM 4589 N N . ILE A 1 603 ? -14.664 1.524 -2.630 1.00 94.31 603 ILE A N 1
ATOM 4590 C CA . ILE A 1 603 ? -15.827 0.660 -2.898 1.00 94.31 603 ILE A CA 1
ATOM 4591 C C . ILE A 1 603 ? -16.872 0.810 -1.785 1.00 94.31 603 ILE A C 1
ATOM 4593 O O . ILE A 1 603 ? -18.056 0.995 -2.078 1.00 94.31 603 ILE A O 1
ATOM 4597 N N . SER A 1 604 ? -16.430 0.745 -0.527 1.00 89.88 604 SER A N 1
ATOM 4598 C CA . SER A 1 604 ? -17.294 0.870 0.650 1.00 89.88 604 SER A CA 1
ATOM 4599 C C . SER A 1 604 ? -17.918 2.267 0.756 1.00 89.88 604 SER A C 1
ATOM 4601 O O . SER A 1 604 ? -19.131 2.393 0.915 1.00 89.88 604 SER A O 1
ATOM 4603 N N . ALA A 1 605 ? -17.127 3.327 0.562 1.00 87.56 605 ALA A N 1
ATOM 4604 C CA . ALA A 1 605 ? -17.610 4.708 0.611 1.00 87.56 605 ALA A CA 1
ATOM 4605 C C . ALA A 1 605 ? -18.708 4.989 -0.431 1.00 87.56 605 ALA A C 1
ATOM 4607 O O . ALA A 1 605 ? -19.709 5.629 -0.111 1.00 87.56 605 ALA A O 1
ATOM 4608 N N . LYS A 1 606 ? -18.557 4.461 -1.654 1.00 87.69 606 LYS A N 1
ATOM 4609 C CA . LYS A 1 606 ? -19.560 4.583 -2.725 1.00 87.69 606 LYS A CA 1
ATOM 4610 C C . LYS A 1 606 ? -20.824 3.760 -2.478 1.00 87.69 606 LYS A C 1
ATOM 4612 O O . LYS A 1 606 ? -21.885 4.122 -2.972 1.00 87.69 606 LYS A O 1
ATOM 4617 N N . ALA A 1 607 ? -20.721 2.633 -1.773 1.00 81.75 607 ALA A N 1
ATOM 4618 C CA . ALA A 1 607 ? -21.895 1.845 -1.402 1.00 81.75 607 ALA A CA 1
ATOM 4619 C C . ALA A 1 607 ? -22.747 2.605 -0.374 1.00 81.75 607 ALA A C 1
ATOM 4621 O O . ALA A 1 607 ? -23.944 2.778 -0.579 1.00 81.75 607 ALA A O 1
ATOM 4622 N N . SER A 1 608 ? -22.106 3.161 0.657 1.00 73.12 608 SER A N 1
ATOM 4623 C CA . SER A 1 608 ? -22.778 3.952 1.693 1.00 73.12 608 SER A CA 1
ATOM 4624 C C . SER A 1 608 ? -23.441 5.225 1.157 1.00 73.12 608 SER A C 1
ATOM 4626 O O . SER A 1 608 ? -24.474 5.631 1.678 1.00 73.12 608 SER A O 1
ATOM 4628 N N . SER A 1 609 ? -22.875 5.867 0.127 1.00 68.88 609 SER A N 1
ATOM 4629 C CA . SER A 1 609 ? -23.482 7.055 -0.491 1.00 68.88 609 SER A CA 1
ATOM 4630 C C . SER A 1 609 ? -24.648 6.744 -1.429 1.00 68.88 609 SER A C 1
ATOM 4632 O O . SER A 1 609 ? -25.407 7.652 -1.739 1.00 68.88 609 SER A O 1
ATOM 4634 N N . ALA A 1 610 ? -24.788 5.501 -1.899 1.00 57.59 610 ALA A N 1
ATOM 4635 C CA . ALA A 1 610 ? -25.926 5.074 -2.713 1.00 57.59 610 ALA A CA 1
ATOM 4636 C C . ALA A 1 610 ? -27.144 4.660 -1.864 1.00 57.59 610 ALA A C 1
ATOM 4638 O O . ALA A 1 610 ? -28.263 4.645 -2.369 1.00 57.59 610 ALA A O 1
ATOM 4639 N N . GLU A 1 611 ? -26.924 4.294 -0.596 1.00 45.06 611 GLU A N 1
ATOM 4640 C CA . GLU A 1 611 ? -27.979 3.955 0.371 1.00 45.06 611 GLU A CA 1
ATOM 4641 C C . G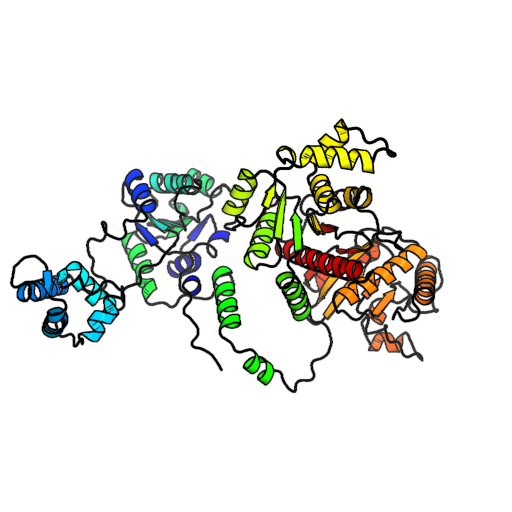LU A 1 611 ? -28.576 5.186 1.083 1.00 45.06 611 GLU A C 1
ATOM 4643 O O . GLU A 1 611 ? -29.660 5.085 1.661 1.00 45.06 611 GLU A O 1
ATOM 4648 N N . GLN A 1 612 ? -27.876 6.327 1.046 1.00 40.12 612 GLN A N 1
ATOM 4649 C CA . GLN A 1 612 ? -28.313 7.632 1.568 1.00 40.12 612 GLN A CA 1
ATOM 4650 C C . GLN A 1 612 ? -28.985 8.463 0.478 1.00 40.12 612 GLN A C 1
ATOM 4652 O O . GLN A 1 612 ? -29.971 9.160 0.818 1.00 40.12 612 GLN A O 1
#

InterPro domains:
  IPR002048 EF-hand domain [PS50222] (76-111)
  IPR002048 EF-hand domain [cd00051] (80-125)
  IPR002505 Phosphate acetyl/butaryl transferase [PF01515] (280-599)
  IPR004614 Phosphate acetyltransferase [TIGR00651] (295-598)
  IPR010766 DRTGG [PF07085] (156-229)
  IPR011992 EF-hand domain pair [SSF47473] (68-142)
  IPR028979 HPr(Ser) kinase/phosphorylase-like, N-terminal domain superfamily [G3DSA:3.40.1390.20] (120-254)
  IPR028979 HPr(Ser) kinase/phosphorylase-like, N-terminal domain superfamily [SSF75138] (154-231)
  IPR042112 Phosphate acetyltransferase, domain 2 [G3DSA:3.40.50.10750] (420-575)
  IPR042113 Phosphate acetyltransferase, domain 1 [G3DSA:3.40.50.10950] (288-601)
  IPR050500 Phosphate Acetyltransferase/Butyryltransferase [PTHR43356] (156-607)

Organism: Hemiselmis andersenii (NCBI:txid464988)

Sequence (612 aa):
WIRTMPVDPRIRIRTLREVANVLGAQVLCGQEQLDSNHVGKMIVGTLQVADLLHLIADRDAEEASIAPELNGISPNEVEECRKAFEKFDKHMNGLVDVHEVPQVMRALGWDVSFNEVKMIMGETDDLENESHVTFLQFMSLLSQQKGGLDPMPGGSVLVVTHVGRVDVLLSLLMASKSLDFPKIGGILLTDGSRKSLSQEVLDILAGNLLRVPVLTIPLDTFEATQRIHGLHGLAPRLLPTSSVKLRAAQEIFANSVCQDFLNAIVRGKDVRHEMTSRHFLYHISQAAQQRPQHIVLPEGEDARVVQAAAELLDRGLCNITILGKFDEILALAADHGVDVSRANIVNPPDSPHFELFVSELLEQRKNKGMTEAVARNLLSLDFTWYGVMMMHLGMCDGMVSGACHTTADTMRPALQVIKTSVGTSLVSSVMFMLLPERVFLFGDCAINVDPSSEDLCQIGISCAETAAAFSIEPRVAMLSYATGQSNTGPIVDKVRKATELAKHKKPDLMIEGPTQFDAAVDMEIAQQKNKGSSSNVLGRATVCVFPDLNSGNNTYKAVQQAARCIAVGPIMQGLRLPVNDLSRGCTVNDVVNTVIITCNQAISAKASSAEQ

Solvent-accessible surface area (backbone atoms only — not comparable to full-atom values): 33316 Å² total; per-residue (Å²): 114,68,54,84,76,78,89,54,66,72,52,58,51,40,30,42,44,59,54,32,62,75,67,67,39,46,75,72,32,38,78,82,48,25,48,78,20,38,51,61,40,78,44,74,58,80,60,57,63,69,60,45,52,46,65,61,60,44,84,73,59,82,78,78,69,74,74,80,78,48,74,95,53,53,76,68,52,51,53,50,50,47,57,46,49,58,71,60,18,85,78,75,75,65,46,30,46,57,87,49,47,41,56,46,39,40,76,72,74,40,93,54,54,68,69,55,56,50,59,75,71,47,94,58,100,63,72,91,72,64,67,55,37,40,64,68,56,52,53,48,56,57,26,45,79,76,68,51,81,78,89,72,91,87,54,24,32,29,37,39,31,54,52,86,46,52,69,51,53,55,48,50,60,54,47,60,71,43,87,90,45,64,62,54,31,27,38,40,24,16,67,18,51,85,84,69,51,57,69,70,58,50,52,60,50,67,39,95,82,62,77,46,27,34,33,26,27,71,44,46,65,64,60,47,50,50,54,61,62,59,44,75,85,54,80,58,75,90,52,99,72,27,61,66,34,54,48,51,52,50,51,50,47,66,76,36,48,44,65,68,57,55,50,62,72,54,63,91,59,89,72,74,87,63,57,25,33,68,57,48,56,48,52,45,47,49,52,13,42,77,53,55,34,36,34,32,32,35,54,32,88,37,69,46,51,44,50,20,50,17,52,38,49,74,70,47,31,38,46,44,35,35,29,36,55,62,70,60,40,52,50,52,25,54,66,71,74,43,64,55,86,86,42,46,69,41,36,53,78,80,38,92,56,41,68,58,48,35,55,51,53,35,65,74,30,47,98,73,72,54,45,70,73,56,43,46,49,41,37,58,73,38,40,55,48,40,46,44,46,36,37,73,72,67,75,30,48,22,38,47,38,13,59,88,47,50,65,63,63,50,44,50,47,40,56,68,70,57,28,55,24,90,97,38,94,57,67,37,22,29,31,42,37,33,33,93,69,35,51,35,38,38,23,35,38,78,64,51,63,74,49,50,34,69,50,46,20,52,46,49,51,53,52,35,53,51,30,47,76,70,77,35,75,47,12,30,27,36,34,38,98,44,57,66,81,85,59,83,48,74,74,49,47,34,39,32,51,9,41,53,53,34,41,71,77,38,72,87,53,48,66,45,45,20,24,28,69,62,30,24,58,31,55,70,50,19,51,68,75,42,73,94,59,93,62,86,22,52,22,54,36,30,27,43,30,40,66,24,22,70,60,21,37,52,47,55,51,49,49,30,66,74,68,70,33,52,64,41,44,47,39,58,40,40,49,61,56,38,57,34,41,40,44,64,85,57,51,40,66,45,52,41,52,40,50,37,49,34,31,47,49,31,53,50,52,55,51,59,63,71,77,105

Secondary structure (DSSP, 8-state):
-B--PPP-HHHHSEEHHHHHHHHTPEEEE-SGGGTT-EE-EEEETTS-HHHHHHHHH-SSTTTTS-----TT--HHHHHHHHHHHHHH-TTSSSEEETTTHHHHHHHTT----HHHHHHHT---TTTTS--EEEHHHHHHHHHHHTTPPPP-TTPPEEEEEETT-HHHHHHHHHHTT-SSS--EEEEEEES--GGGS-HHHHHHHHSTT--S-EEE-SS-HHHHHHHHHHGGGSPPP--TT-HHHHHHHHHHHHHHB-HHHHHHHHTTS-------HHHHHHHHHHHHHHS--EEEES-TT-HHHHHHHHHHHHTT--EEEEES-HHHHHHHHHHTT---TTSEEE-GGG-TTHHHHHHHHHHHHGGGT--HHHHHHHHHH-HHHHHHHHHHTTS-SEEEE-SSS-HHHHHHHHHHHT-BPTT----EEEEEEE-SS-EEEEESSSS-SS--HHHHHHHHHHHHHHHHHTT----EEEE-SS-TTS--SHHHHHHHHHHHHHHHH-TTS-EEEEE-HHHHH-HHHHHHHSTT---SSTT--SEEE-SSHHHHHHHHHHHHHHHT-EEEEEEEESBSS-EEE--TT--HHHHHHHHHHHHHHHHHHHHHHHH-

pLDDT: mean 82.94, std 15.78, range [26.09, 98.69]